Protein AF-U1NTX1-F1 (afdb_monomer)

Structure (mmCIF, N/CA/C/O backbone):
data_AF-U1NTX1-F1
#
_entry.id   AF-U1NTX1-F1
#
loop_
_atom_site.group_PDB
_atom_site.id
_atom_site.type_symbol
_atom_site.label_atom_id
_atom_site.label_alt_id
_atom_site.label_comp_id
_atom_site.label_asym_id
_atom_site.label_entity_id
_atom_site.label_seq_id
_atom_site.pdbx_PDB_ins_code
_atom_site.Cartn_x
_atom_site.Cartn_y
_atom_site.Cartn_z
_atom_site.occupancy
_atom_site.B_iso_or_equiv
_atom_site.auth_seq_id
_atom_site.auth_comp_id
_atom_site.auth_asym_id
_atom_site.auth_atom_id
_atom_site.pdbx_PDB_model_num
ATOM 1 N N . LYS A 1 1 ? 21.968 -22.897 -26.366 1.00 65.44 1 LYS A N 1
ATOM 2 C CA . LYS A 1 1 ? 22.624 -22.060 -27.410 1.00 65.44 1 LYS A CA 1
ATOM 3 C C . LYS A 1 1 ? 23.716 -21.131 -26.846 1.00 65.44 1 LYS A C 1
ATOM 5 O O . LYS A 1 1 ? 24.817 -21.154 -27.384 1.00 65.44 1 LYS A O 1
ATOM 10 N N . LEU A 1 2 ? 23.461 -20.322 -25.806 1.00 68.44 2 LEU A N 1
ATOM 11 C CA . LEU A 1 2 ? 24.457 -19.388 -25.235 1.00 68.44 2 LEU A CA 1
ATOM 12 C C . LEU A 1 2 ? 25.589 -20.112 -24.475 1.00 68.44 2 LEU A C 1
ATOM 14 O O . LEU A 1 2 ? 26.750 -19.947 -24.845 1.00 68.44 2 LEU A O 1
ATOM 18 N N . GLU A 1 3 ? 25.245 -21.007 -23.540 1.00 77.50 3 GLU A N 1
ATOM 19 C CA . GLU A 1 3 ? 26.205 -21.886 -22.839 1.00 77.50 3 GLU A CA 1
ATOM 20 C C . GLU A 1 3 ? 27.067 -22.706 -23.817 1.00 77.50 3 GLU A C 1
ATOM 22 O O . GLU A 1 3 ? 28.286 -22.801 -23.683 1.00 77.50 3 GLU A O 1
ATOM 27 N N . GLU A 1 4 ? 26.442 -23.252 -24.864 1.00 81.25 4 GLU A N 1
ATOM 28 C CA . GLU A 1 4 ? 27.130 -24.033 -25.900 1.00 81.25 4 GLU A CA 1
ATOM 29 C C . GLU A 1 4 ? 28.111 -23.194 -26.735 1.00 81.25 4 GLU A C 1
ATOM 31 O O . GLU A 1 4 ? 29.042 -23.747 -27.325 1.00 81.25 4 GLU A O 1
ATOM 36 N N . THR A 1 5 ? 27.898 -21.876 -26.817 1.00 80.69 5 THR A N 1
ATOM 37 C CA . THR A 1 5 ? 28.720 -20.974 -27.633 1.00 80.69 5 THR A CA 1
ATOM 38 C C . THR A 1 5 ? 29.913 -20.430 -26.862 1.00 80.69 5 THR A C 1
ATOM 40 O O . THR A 1 5 ? 31.027 -20.425 -27.389 1.00 80.69 5 THR A O 1
ATOM 43 N N . ASP A 1 6 ? 29.697 -19.980 -25.627 1.00 85.81 6 ASP A N 1
ATOM 44 C CA . ASP A 1 6 ? 30.757 -19.468 -24.763 1.00 85.81 6 ASP A CA 1
ATOM 45 C C . ASP A 1 6 ? 30.413 -19.736 -23.297 1.00 85.81 6 ASP A C 1
ATOM 47 O O . ASP A 1 6 ? 29.826 -18.908 -22.601 1.00 85.81 6 ASP A O 1
ATOM 51 N N . LYS A 1 7 ? 30.788 -20.934 -22.844 1.00 90.19 7 LYS A N 1
ATOM 52 C CA . LYS A 1 7 ? 30.526 -21.402 -21.486 1.00 90.19 7 LYS A CA 1
ATOM 53 C C . LYS A 1 7 ? 31.112 -20.481 -20.408 1.00 90.19 7 LYS A C 1
ATOM 55 O O . LYS A 1 7 ? 30.465 -20.271 -19.394 1.00 90.19 7 LYS A O 1
ATOM 60 N N . GLU A 1 8 ? 32.299 -19.913 -20.634 1.00 92.62 8 GLU A N 1
ATOM 61 C CA . GLU A 1 8 ? 32.944 -19.014 -19.663 1.00 92.62 8 GLU A CA 1
ATOM 62 C C . GLU A 1 8 ? 32.122 -17.740 -19.465 1.00 92.62 8 GLU A C 1
ATOM 64 O O . GLU A 1 8 ? 31.884 -17.315 -18.336 1.00 92.62 8 GLU A O 1
ATOM 69 N N . HIS A 1 9 ? 31.669 -17.129 -20.560 1.00 91.88 9 HIS A N 1
ATOM 70 C CA . HIS A 1 9 ? 30.840 -15.935 -20.460 1.00 91.88 9 HIS A CA 1
ATOM 71 C C . HIS A 1 9 ? 29.430 -16.248 -19.960 1.00 91.88 9 HIS A C 1
ATOM 73 O O . HIS A 1 9 ? 28.860 -15.422 -19.262 1.00 91.88 9 HIS A O 1
ATOM 79 N N . TYR A 1 10 ? 28.886 -17.421 -20.276 1.00 89.62 10 TYR A N 1
ATOM 80 C CA . TYR A 1 10 ? 27.595 -17.856 -19.755 1.00 89.62 10 TYR A CA 1
ATOM 81 C C . TYR A 1 10 ? 27.616 -18.055 -18.233 1.00 89.62 10 TYR A C 1
ATOM 83 O O . TYR A 1 10 ? 26.850 -17.405 -17.530 1.00 89.62 10 TYR A O 1
ATOM 91 N N . GLU A 1 11 ? 28.547 -18.865 -17.717 1.00 92.50 11 GLU A N 1
ATOM 92 C CA . GLU A 1 11 ? 28.695 -19.097 -16.271 1.00 92.50 11 GLU A CA 1
ATOM 93 C C . GLU A 1 11 ? 29.008 -17.789 -15.524 1.00 92.50 11 GLU A C 1
ATOM 95 O O . GLU A 1 11 ? 28.523 -17.572 -14.418 1.00 92.50 11 GLU A O 1
ATOM 100 N N . GLY A 1 12 ? 29.795 -16.891 -16.131 1.00 94.38 12 GLY A N 1
ATOM 101 C CA . GLY A 1 12 ? 30.074 -15.574 -15.554 1.00 94.38 12 GLY A CA 1
ATOM 102 C C . GLY A 1 12 ? 28.856 -14.646 -15.515 1.00 94.38 12 GLY A C 1
ATOM 103 O O . GLY A 1 12 ? 28.726 -13.864 -14.580 1.00 94.38 12 GLY A O 1
ATOM 104 N N . PHE A 1 13 ? 27.958 -14.737 -16.501 1.00 93.50 13 PHE A N 1
ATOM 105 C CA . PHE A 1 13 ? 26.697 -13.995 -16.498 1.00 93.50 13 PHE A CA 1
ATOM 106 C C . PHE A 1 13 ? 25.759 -14.506 -15.400 1.00 93.50 13 PHE A C 1
ATOM 108 O O . PHE A 1 13 ? 25.270 -13.702 -14.615 1.00 93.50 13 PHE A O 1
ATOM 115 N N . GLU A 1 14 ? 25.569 -15.825 -15.291 1.00 93.25 14 GLU A N 1
ATOM 116 C CA . GLU A 1 14 ? 24.744 -16.424 -14.232 1.00 93.25 14 GLU A CA 1
ATOM 117 C C . GLU A 1 14 ? 25.284 -16.116 -12.833 1.00 93.25 14 GLU A C 1
ATOM 119 O O . GLU A 1 14 ? 24.521 -15.728 -11.952 1.00 93.25 14 GLU A O 1
ATOM 124 N N . GLY A 1 15 ? 26.601 -16.239 -12.636 1.00 95.56 15 GLY A N 1
ATOM 125 C CA . GLY A 1 15 ? 27.237 -15.910 -11.361 1.00 95.56 15 GLY A CA 1
ATOM 126 C C . GLY A 1 15 ? 27.012 -14.451 -10.966 1.00 95.56 15 GLY A C 1
ATOM 127 O O . GLY A 1 15 ? 26.592 -14.181 -9.848 1.00 95.56 15 GLY A O 1
ATOM 128 N N . ALA A 1 16 ? 27.205 -13.522 -11.905 1.00 97.00 16 ALA A N 1
ATOM 129 C CA . ALA A 1 16 ? 26.995 -12.102 -11.650 1.00 97.00 16 ALA A CA 1
ATOM 130 C C . ALA A 1 16 ? 25.517 -11.739 -11.405 1.00 97.00 16 ALA A C 1
ATOM 132 O O . ALA A 1 16 ? 25.250 -10.818 -10.642 1.00 97.00 16 ALA A O 1
ATOM 133 N N . LEU A 1 17 ? 24.553 -12.453 -12.003 1.00 94.69 17 LEU A N 1
ATOM 134 C CA . LEU A 1 17 ? 23.133 -12.291 -11.657 1.00 94.69 17 LEU A CA 1
ATOM 135 C C . LEU A 1 17 ? 22.817 -12.808 -10.246 1.00 94.69 17 LEU A C 1
ATOM 137 O O . LEU A 1 17 ? 22.020 -12.196 -9.542 1.00 94.69 17 LEU A O 1
ATOM 141 N N . GLY A 1 18 ? 23.453 -13.904 -9.822 1.00 95.44 18 GLY A N 1
ATOM 142 C CA . GLY A 1 18 ? 23.365 -14.388 -8.443 1.00 95.44 18 GLY A CA 1
ATOM 143 C C . GLY A 1 18 ? 23.914 -13.370 -7.443 1.00 95.44 18 GLY A C 1
ATOM 144 O O . GLY A 1 18 ? 23.238 -13.054 -6.470 1.00 95.44 18 GLY A O 1
ATOM 145 N N . ASP A 1 19 ? 25.092 -12.808 -7.732 1.00 97.12 19 ASP A N 1
ATOM 146 C CA . ASP A 1 19 ? 25.709 -11.755 -6.916 1.00 97.12 19 ASP A CA 1
ATOM 147 C C . ASP A 1 19 ? 24.840 -10.486 -6.874 1.00 97.12 19 ASP A C 1
ATOM 149 O O . ASP A 1 19 ? 24.709 -9.868 -5.822 1.00 97.12 19 ASP A O 1
ATOM 153 N N . LEU A 1 20 ? 24.219 -10.110 -8.001 1.00 96.00 20 LEU A N 1
ATOM 154 C CA . LEU A 1 20 ? 23.293 -8.977 -8.071 1.00 96.00 20 LEU A CA 1
ATOM 155 C C . LEU A 1 20 ? 22.080 -9.197 -7.165 1.00 96.00 20 LEU A C 1
ATOM 157 O O . LEU A 1 20 ? 21.740 -8.304 -6.398 1.00 96.00 20 LEU A O 1
ATOM 161 N N . ARG A 1 21 ? 21.452 -10.377 -7.230 1.00 92.00 21 ARG A N 1
ATOM 162 C CA . ARG A 1 21 ? 20.299 -10.704 -6.383 1.00 92.00 21 ARG A CA 1
ATOM 163 C C . ARG A 1 21 ? 20.660 -10.628 -4.902 1.00 92.00 21 ARG A C 1
ATOM 165 O O . ARG A 1 21 ? 19.975 -9.939 -4.163 1.00 92.00 21 ARG A O 1
ATOM 172 N N . SER A 1 22 ? 21.751 -11.272 -4.491 1.00 91.62 22 SER A N 1
ATOM 173 C CA . SER A 1 22 ? 22.177 -11.242 -3.088 1.00 91.62 22 SER A CA 1
ATOM 174 C C . SER A 1 22 ? 22.535 -9.835 -2.613 1.00 91.62 22 SER A C 1
ATOM 176 O O . SER A 1 22 ? 22.193 -9.470 -1.498 1.00 91.62 22 SER A O 1
ATOM 178 N N . ALA A 1 23 ? 23.169 -9.015 -3.456 1.00 94.69 23 ALA A N 1
ATOM 179 C CA . ALA A 1 23 ? 23.454 -7.629 -3.101 1.00 94.69 23 ALA A CA 1
ATOM 180 C C . ALA A 1 23 ? 22.179 -6.782 -2.935 1.00 94.69 23 ALA A C 1
ATOM 182 O O . ALA A 1 23 ? 22.143 -5.930 -2.056 1.00 94.69 23 ALA A O 1
ATOM 183 N N . LEU A 1 24 ? 21.143 -7.015 -3.751 1.00 88.31 24 LEU A N 1
ATOM 184 C CA . LEU A 1 24 ? 19.844 -6.345 -3.609 1.00 88.31 24 LEU A CA 1
ATOM 185 C C . LEU A 1 24 ? 19.089 -6.810 -2.354 1.00 88.31 24 LEU A C 1
ATOM 187 O O . LEU A 1 24 ? 18.534 -5.977 -1.652 1.00 88.31 24 LEU A O 1
ATOM 191 N N . GLU A 1 25 ? 19.116 -8.110 -2.041 1.00 80.81 25 GLU A N 1
ATOM 192 C CA . GLU A 1 25 ? 18.550 -8.670 -0.798 1.00 80.81 25 GLU A CA 1
ATOM 193 C C . GLU A 1 25 ? 19.227 -8.091 0.462 1.00 80.81 25 GLU A C 1
ATOM 195 O O . GLU A 1 25 ? 18.600 -7.979 1.510 1.00 80.81 25 GLU A O 1
ATOM 200 N N . GLU A 1 26 ? 20.505 -7.712 0.360 1.00 87.12 26 GLU A N 1
ATOM 201 C CA . GLU A 1 26 ? 21.298 -7.114 1.444 1.00 87.12 26 GLU A CA 1
ATOM 202 C C . GLU A 1 26 ? 21.293 -5.567 1.445 1.00 87.12 26 GLU A C 1
ATOM 204 O O . GLU A 1 26 ? 21.971 -4.966 2.281 1.00 87.12 26 GLU A O 1
ATOM 209 N N . ASP A 1 27 ? 20.577 -4.922 0.516 1.00 86.44 27 ASP A N 1
ATOM 210 C CA . ASP A 1 27 ? 20.582 -3.463 0.286 1.00 86.44 27 ASP A CA 1
ATOM 211 C C . ASP A 1 27 ? 21.997 -2.860 0.054 1.00 86.44 27 ASP A C 1
ATOM 213 O O . ASP A 1 27 ? 22.289 -1.696 0.339 1.00 86.44 27 ASP A O 1
ATOM 217 N N . ASP A 1 28 ? 22.929 -3.649 -0.499 1.00 93.44 28 ASP A N 1
ATOM 218 C CA . ASP A 1 28 ? 24.269 -3.190 -0.892 1.00 93.44 28 ASP A CA 1
ATOM 219 C C . ASP A 1 28 ? 24.260 -2.699 -2.348 1.00 93.44 28 ASP A C 1
ATOM 221 O O . ASP A 1 28 ? 24.652 -3.399 -3.290 1.00 93.44 28 ASP A O 1
ATOM 225 N N . LEU A 1 29 ? 23.828 -1.450 -2.541 1.00 91.81 29 LEU A N 1
ATOM 226 C CA . LEU A 1 29 ? 23.713 -0.828 -3.867 1.00 91.81 29 LEU A CA 1
ATOM 227 C C . LEU A 1 29 ? 25.054 -0.729 -4.621 1.00 91.81 29 LEU A C 1
ATOM 229 O O . LEU A 1 29 ? 25.089 -0.818 -5.854 1.00 91.81 29 LEU A O 1
ATOM 233 N N . ASP A 1 30 ? 26.175 -0.575 -3.909 1.00 94.44 30 ASP A N 1
ATOM 234 C CA . ASP A 1 30 ? 27.511 -0.532 -4.517 1.00 94.44 30 ASP A CA 1
ATOM 235 C C . ASP A 1 30 ? 27.894 -1.912 -5.082 1.00 94.44 30 ASP A C 1
ATOM 237 O O . ASP A 1 30 ? 28.412 -2.014 -6.207 1.00 94.44 30 ASP A O 1
ATOM 241 N N . ALA A 1 31 ? 27.629 -2.981 -4.322 1.00 95.19 31 ALA A N 1
ATOM 242 C CA . ALA A 1 31 ? 27.829 -4.353 -4.773 1.00 95.19 31 ALA A CA 1
ATOM 243 C C . ALA A 1 31 ? 26.864 -4.723 -5.906 1.00 95.19 31 ALA A C 1
ATOM 245 O O . ALA A 1 31 ? 27.308 -5.298 -6.906 1.00 95.19 31 ALA A O 1
ATOM 246 N N . ALA A 1 32 ? 25.595 -4.319 -5.815 1.00 94.62 32 ALA A N 1
ATOM 247 C CA . ALA A 1 32 ? 24.597 -4.531 -6.858 1.00 94.62 32 ALA A CA 1
ATOM 248 C C . ALA A 1 32 ? 25.043 -3.890 -8.183 1.00 94.62 32 ALA A C 1
ATOM 250 O O . ALA A 1 32 ? 25.089 -4.554 -9.222 1.00 94.62 32 ALA A O 1
ATOM 251 N N . HIS A 1 33 ? 25.507 -2.635 -8.158 1.00 92.94 33 HIS A N 1
ATOM 252 C CA . HIS A 1 33 ? 26.034 -1.966 -9.352 1.00 92.94 33 HIS A CA 1
ATOM 253 C C . HIS A 1 33 ? 27.249 -2.713 -9.932 1.00 92.94 33 HIS A C 1
ATOM 255 O O . HIS A 1 33 ? 27.373 -2.893 -11.152 1.00 92.94 33 HIS A O 1
ATOM 261 N N . ALA A 1 34 ? 28.174 -3.166 -9.080 1.00 95.69 34 ALA A N 1
ATOM 262 C CA . ALA A 1 34 ? 29.342 -3.920 -9.525 1.00 95.69 34 ALA A CA 1
ATOM 263 C C . ALA A 1 34 ? 28.950 -5.248 -10.199 1.00 95.69 34 ALA A C 1
ATOM 265 O O . ALA A 1 34 ? 29.459 -5.546 -11.286 1.00 95.69 34 ALA A O 1
ATOM 266 N N . ALA A 1 35 ? 28.020 -5.991 -9.598 1.00 97.12 35 ALA A N 1
ATOM 267 C CA . ALA A 1 35 ? 27.503 -7.252 -10.113 1.00 97.12 35 ALA A CA 1
ATOM 268 C C . ALA A 1 35 ? 26.760 -7.062 -11.445 1.00 97.12 35 ALA A C 1
ATOM 270 O O . ALA A 1 35 ? 27.079 -7.737 -12.426 1.00 97.12 35 ALA A O 1
ATOM 271 N N . MET A 1 36 ? 25.878 -6.059 -11.544 1.00 94.94 36 MET A N 1
ATOM 272 C CA . MET A 1 36 ? 25.200 -5.686 -12.792 1.00 94.94 36 MET A CA 1
ATOM 273 C C . MET A 1 36 ? 26.212 -5.426 -13.915 1.00 94.94 36 MET A C 1
ATOM 275 O O . MET A 1 36 ? 26.094 -5.960 -15.018 1.00 94.94 36 MET A O 1
ATOM 279 N N . LYS A 1 37 ? 27.264 -4.647 -13.641 1.00 94.25 37 LYS A N 1
ATOM 280 C CA . LYS A 1 37 ? 28.305 -4.333 -14.629 1.00 94.25 37 LYS A CA 1
ATOM 281 C C . LYS A 1 37 ? 29.075 -5.569 -15.095 1.00 94.25 37 LYS A C 1
ATOM 283 O O . LYS A 1 37 ? 29.475 -5.634 -16.266 1.00 94.25 37 LYS A O 1
ATOM 288 N N . ASP A 1 38 ? 29.324 -6.520 -14.201 1.00 96.06 38 ASP A N 1
ATOM 289 C CA . ASP A 1 38 ? 29.980 -7.776 -14.552 1.00 96.06 38 ASP A CA 1
ATOM 290 C C . ASP A 1 38 ? 29.053 -8.692 -15.363 1.00 96.06 38 ASP A C 1
ATOM 292 O O . ASP A 1 38 ? 29.497 -9.220 -16.390 1.00 96.06 38 ASP A O 1
ATOM 296 N N . ALA A 1 39 ? 27.765 -8.779 -15.018 1.00 94.69 39 ALA A N 1
ATOM 297 C CA . ALA A 1 39 ? 26.759 -9.470 -15.825 1.00 94.69 39 ALA A CA 1
ATOM 298 C C . ALA A 1 39 ? 26.722 -8.892 -17.251 1.00 94.69 39 ALA A C 1
ATOM 300 O O . ALA A 1 39 ? 26.884 -9.612 -18.241 1.00 94.69 39 ALA A O 1
ATOM 301 N N . ASP A 1 40 ? 26.651 -7.568 -17.367 1.00 91.62 40 ASP A N 1
ATOM 302 C CA . ASP A 1 40 ? 26.574 -6.854 -18.639 1.00 91.62 40 ASP A CA 1
ATOM 303 C C . ASP A 1 40 ? 27.819 -7.097 -19.519 1.00 91.62 40 ASP A C 1
ATOM 305 O O . ASP A 1 40 ? 27.752 -7.308 -20.737 1.00 91.62 40 ASP A O 1
ATOM 309 N N . LYS A 1 41 ? 28.998 -7.142 -18.893 1.00 94.06 41 LYS A N 1
ATOM 310 C CA . LYS A 1 41 ? 30.267 -7.488 -19.547 1.00 94.06 41 LYS A CA 1
ATOM 311 C C . LYS A 1 41 ? 30.270 -8.928 -20.063 1.00 94.06 41 LYS A C 1
ATOM 313 O O . LYS A 1 41 ? 30.722 -9.156 -21.191 1.00 94.06 41 LYS A O 1
ATOM 318 N N . HIS A 1 42 ? 29.806 -9.882 -19.260 1.00 94.06 42 HIS A N 1
ATOM 319 C CA . HIS A 1 42 ? 29.744 -11.289 -19.640 1.00 94.06 42 HIS A CA 1
ATOM 320 C C . HIS A 1 42 ? 28.753 -11.514 -20.790 1.00 94.06 42 HIS A C 1
ATOM 322 O O . HIS A 1 42 ? 29.134 -12.086 -21.818 1.00 94.06 42 HIS A O 1
ATOM 328 N N . LEU A 1 43 ? 27.551 -10.938 -20.700 1.00 90.44 43 LEU A N 1
ATOM 329 C CA . LEU A 1 43 ? 26.531 -11.004 -21.746 1.00 90.44 43 LEU A CA 1
ATOM 330 C C . LEU A 1 43 ? 27.037 -10.436 -23.080 1.00 90.44 43 LEU A C 1
ATOM 332 O O . LEU A 1 43 ? 26.971 -11.107 -24.115 1.00 90.44 43 LEU A O 1
ATOM 336 N N . ARG A 1 44 ? 27.639 -9.238 -23.071 1.00 90.38 44 ARG A N 1
ATOM 337 C CA . ARG A 1 44 ? 28.229 -8.624 -24.278 1.00 90.38 44 ARG A CA 1
ATOM 338 C C . ARG A 1 44 ? 29.349 -9.474 -24.876 1.00 90.38 44 ARG A C 1
ATOM 340 O O . ARG A 1 44 ? 29.508 -9.522 -26.103 1.00 90.38 44 ARG A O 1
ATOM 347 N N . GLY A 1 45 ? 30.150 -10.125 -24.034 1.00 91.56 45 GLY A N 1
ATOM 348 C CA . GLY A 1 45 ? 31.205 -11.036 -24.473 1.00 91.56 45 GLY A CA 1
ATOM 349 C C . GLY A 1 45 ? 30.636 -12.244 -25.216 1.00 91.56 45 GLY A C 1
ATOM 350 O O . GLY A 1 45 ? 31.049 -12.510 -26.349 1.00 91.56 45 GLY A O 1
ATOM 351 N N . ALA A 1 46 ? 29.613 -12.887 -24.652 1.00 89.88 46 ALA A N 1
ATOM 352 C CA . ALA A 1 46 ? 28.944 -14.019 -25.281 1.00 89.88 46 ALA A CA 1
ATOM 353 C C . ALA A 1 46 ? 28.229 -13.632 -26.592 1.00 89.88 46 ALA A C 1
ATOM 355 O O . ALA A 1 46 ? 28.405 -14.285 -27.625 1.00 89.88 46 ALA A O 1
ATOM 356 N N . GLN A 1 47 ? 27.504 -12.507 -26.604 1.00 89.25 47 GLN A N 1
ATOM 357 C CA . GLN A 1 47 ? 26.874 -11.962 -27.815 1.00 89.25 47 GLN A CA 1
ATOM 358 C C . GLN A 1 47 ? 27.901 -11.655 -28.916 1.00 89.25 47 GLN A C 1
ATOM 360 O O . GLN A 1 47 ? 27.630 -11.862 -30.102 1.00 89.25 47 GLN A O 1
ATOM 365 N N . THR A 1 48 ? 29.101 -11.195 -28.542 1.00 92.19 48 THR A N 1
ATOM 366 C CA . THR A 1 48 ? 30.187 -10.919 -29.494 1.00 92.19 48 THR A CA 1
ATOM 367 C C . THR A 1 48 ? 30.694 -12.196 -30.167 1.00 92.19 48 THR A C 1
ATOM 369 O O . THR A 1 48 ? 31.041 -12.137 -31.348 1.00 92.19 48 THR A O 1
ATOM 372 N N . GLN A 1 49 ? 30.739 -13.328 -29.452 1.00 91.44 49 GLN A N 1
ATOM 373 C CA . GLN A 1 49 ? 31.113 -14.625 -30.036 1.00 91.44 49 GLN A CA 1
ATOM 374 C C . GLN A 1 49 ? 30.034 -15.173 -30.969 1.00 91.44 49 GLN A C 1
ATOM 376 O O . GLN A 1 49 ? 30.357 -15.713 -32.025 1.00 91.44 49 GLN A O 1
ATOM 381 N N . LEU A 1 50 ? 28.763 -15.018 -30.586 1.00 88.75 50 LEU A N 1
ATOM 382 C CA . LEU A 1 50 ? 27.616 -15.448 -31.388 1.00 88.75 50 LEU A CA 1
ATOM 383 C C . LEU A 1 50 ? 27.480 -14.653 -32.687 1.00 88.75 50 LEU A C 1
ATOM 385 O O . LEU A 1 50 ? 27.154 -15.208 -33.735 1.00 88.75 50 LEU A O 1
ATOM 389 N N . THR A 1 51 ? 27.709 -13.344 -32.605 1.00 89.88 51 THR A N 1
ATOM 390 C CA . THR A 1 51 ? 27.523 -12.417 -33.719 1.00 89.88 51 THR A CA 1
ATOM 391 C C . THR A 1 51 ? 28.867 -11.825 -34.137 1.00 89.88 51 THR A C 1
ATOM 39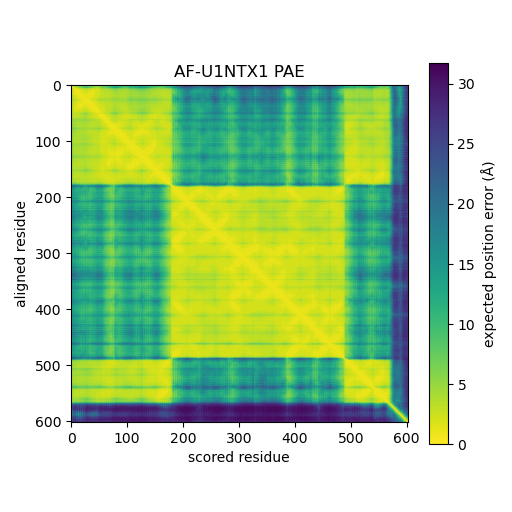3 O O . THR A 1 51 ? 29.663 -12.474 -34.813 1.00 89.88 51 THR A O 1
ATOM 396 N N . ASN A 1 52 ? 29.118 -10.564 -33.796 1.00 91.75 52 ASN A N 1
ATOM 397 C CA . ASN A 1 52 ? 30.373 -9.857 -33.969 1.00 91.75 52 ASN A CA 1
ATOM 398 C C . ASN A 1 52 ? 30.318 -8.513 -33.215 1.00 91.75 52 ASN A C 1
ATOM 400 O O . ASN A 1 52 ? 29.261 -8.025 -32.818 1.00 91.75 52 ASN A O 1
ATOM 404 N N . LYS A 1 53 ? 31.474 -7.850 -33.096 1.00 93.00 53 LYS A N 1
ATOM 405 C CA . LYS A 1 53 ? 31.595 -6.553 -32.408 1.00 93.00 53 LYS A CA 1
ATOM 406 C C . LYS A 1 53 ? 30.753 -5.430 -33.019 1.00 93.00 53 LYS A C 1
ATOM 408 O O . LYS A 1 53 ? 30.369 -4.524 -32.291 1.00 93.00 53 LYS A O 1
ATOM 413 N N . LYS A 1 54 ? 30.514 -5.445 -34.337 1.00 93.12 54 LYS A N 1
ATOM 414 C CA . LYS A 1 54 ? 29.707 -4.413 -35.006 1.00 93.12 54 LYS A CA 1
ATOM 415 C C . LYS A 1 54 ? 28.249 -4.541 -34.565 1.00 93.12 54 LYS A C 1
ATOM 417 O O . LYS A 1 54 ? 27.691 -3.554 -34.108 1.00 93.12 54 LYS A O 1
ATOM 422 N N . THR A 1 55 ? 27.691 -5.749 -34.621 1.00 92.31 55 THR A N 1
ATOM 423 C CA . THR A 1 55 ? 26.321 -6.041 -34.178 1.00 92.31 55 THR A CA 1
ATOM 424 C C . THR A 1 55 ? 26.118 -5.697 -32.706 1.00 92.31 55 THR A C 1
ATOM 426 O O . THR A 1 55 ? 25.203 -4.954 -32.380 1.00 92.31 55 THR A O 1
ATOM 429 N N . VAL A 1 56 ? 27.026 -6.110 -31.816 1.00 92.56 56 VAL A N 1
ATOM 430 C CA . VAL A 1 56 ? 26.936 -5.746 -30.388 1.00 92.56 56 VAL A CA 1
ATOM 431 C C . VAL A 1 56 ? 27.000 -4.229 -30.173 1.00 92.56 56 VAL A C 1
ATOM 433 O O . VAL A 1 56 ? 26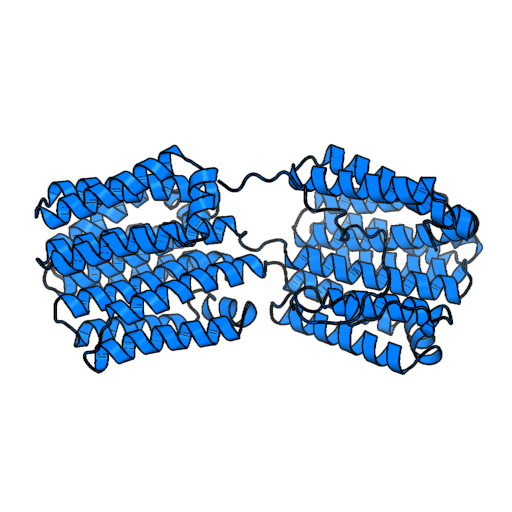.289 -3.695 -29.323 1.00 92.56 56 VAL A O 1
ATOM 436 N N . LYS A 1 57 ? 27.810 -3.502 -30.956 1.00 92.56 57 LYS A N 1
ATOM 437 C CA . LYS A 1 57 ? 27.855 -2.034 -30.883 1.00 92.56 57 LYS A CA 1
ATOM 438 C C . LYS A 1 57 ? 26.527 -1.401 -31.320 1.00 92.56 57 LYS A C 1
ATOM 440 O O . LYS A 1 57 ? 26.106 -0.437 -30.695 1.00 92.56 57 LYS A O 1
ATOM 445 N N . GLN A 1 58 ? 25.871 -1.947 -32.345 1.00 93.06 58 GLN A N 1
ATOM 446 C CA . GLN A 1 58 ? 24.545 -1.501 -32.792 1.00 93.06 58 GLN A CA 1
ATOM 447 C C . GLN A 1 58 ? 23.488 -1.751 -31.710 1.00 93.06 58 GLN A C 1
ATOM 449 O O . GLN A 1 58 ? 22.800 -0.818 -31.320 1.00 93.06 58 GLN A O 1
ATOM 454 N N . LEU A 1 59 ? 23.443 -2.958 -31.136 1.00 91.06 59 LEU A N 1
ATOM 455 C CA . LEU A 1 59 ? 22.535 -3.288 -30.028 1.00 91.06 59 LEU A CA 1
ATOM 456 C C . LEU A 1 59 ? 22.771 -2.402 -28.795 1.00 91.06 59 LEU A C 1
ATOM 458 O O . LEU A 1 59 ? 21.832 -2.025 -28.108 1.00 91.06 59 LEU A O 1
ATOM 462 N N . THR A 1 60 ? 24.021 -1.998 -28.544 1.00 90.94 60 THR A N 1
ATOM 463 C CA . THR A 1 60 ? 24.345 -1.065 -27.452 1.00 90.94 60 THR A CA 1
ATOM 464 C C . THR A 1 60 ? 23.680 0.302 -27.627 1.00 90.94 60 THR A C 1
ATOM 466 O O . THR A 1 60 ? 23.388 0.940 -26.623 1.00 90.94 60 THR A O 1
ATOM 469 N N . ALA A 1 61 ? 23.446 0.762 -28.862 1.00 87.06 61 ALA A N 1
ATOM 470 C CA . ALA A 1 61 ? 22.718 2.009 -29.095 1.00 87.06 61 ALA A CA 1
ATOM 471 C C . ALA A 1 61 ? 21.269 1.918 -28.613 1.00 87.06 61 ALA A C 1
ATOM 473 O O . ALA A 1 61 ? 20.778 2.871 -28.022 1.00 87.06 61 ALA A O 1
ATOM 474 N N . LEU A 1 62 ? 20.636 0.755 -28.778 1.00 86.69 62 LEU A N 1
ATOM 475 C CA . LEU A 1 62 ? 19.282 0.536 -28.293 1.00 86.69 62 LEU A CA 1
ATOM 476 C C . LEU A 1 62 ? 19.217 0.344 -26.779 1.00 86.69 62 LEU A C 1
ATOM 478 O O . LEU A 1 62 ? 18.339 0.915 -26.155 1.00 86.69 62 LEU A O 1
ATOM 482 N N . VAL A 1 63 ? 20.169 -0.382 -26.180 1.00 87.62 63 VAL A N 1
ATOM 483 C CA . VAL A 1 63 ? 20.264 -0.492 -24.709 1.00 87.62 63 VAL A CA 1
ATOM 484 C C . VAL A 1 63 ? 20.384 0.893 -24.070 1.00 87.62 63 VAL A C 1
ATOM 486 O O . VAL A 1 63 ? 19.733 1.171 -23.077 1.00 87.62 63 VAL A O 1
ATOM 489 N N . MET A 1 64 ? 21.175 1.792 -24.669 1.00 87.06 64 MET A N 1
ATOM 490 C CA . MET A 1 64 ? 21.237 3.181 -24.205 1.00 87.06 64 MET A CA 1
ATOM 491 C C . MET A 1 64 ? 19.907 3.911 -24.384 1.00 87.06 64 MET A C 1
ATOM 493 O O . MET A 1 64 ? 19.633 4.774 -23.572 1.00 87.06 64 MET A O 1
ATOM 497 N N . GLY A 1 65 ? 19.121 3.588 -25.417 1.00 88.62 65 GLY A N 1
ATOM 498 C CA . GLY A 1 65 ? 17.773 4.121 -25.616 1.00 88.62 65 GLY A CA 1
ATOM 499 C C . GLY A 1 65 ? 16.783 3.639 -24.556 1.00 88.62 65 GLY A C 1
ATOM 500 O O . GLY A 1 65 ? 16.028 4.458 -24.055 1.00 88.62 65 GLY A O 1
ATOM 501 N N . VAL A 1 66 ? 16.820 2.355 -24.181 1.00 90.62 66 VAL A N 1
ATOM 502 C CA . VAL A 1 66 ? 16.011 1.818 -23.069 1.00 90.62 66 VAL A CA 1
ATOM 503 C C . VAL A 1 66 ? 16.358 2.549 -21.775 1.00 90.62 66 VAL A C 1
ATOM 505 O O . VAL A 1 66 ? 15.468 3.128 -21.178 1.00 90.62 66 VAL A O 1
ATOM 508 N N . HIS A 1 67 ? 17.650 2.729 -21.469 1.00 91.62 67 HIS A N 1
ATOM 509 C CA . HIS A 1 67 ? 18.078 3.518 -20.305 1.00 91.62 67 HIS A CA 1
ATOM 510 C C . HIS A 1 67 ? 17.566 4.963 -20.269 1.00 91.62 67 HIS A C 1
ATOM 512 O O . HIS A 1 67 ? 17.555 5.563 -19.202 1.00 91.62 67 HIS A O 1
ATOM 518 N N . ILE A 1 68 ? 17.181 5.556 -21.407 1.00 94.12 68 ILE A N 1
ATOM 519 C CA . ILE A 1 68 ? 16.529 6.876 -21.412 1.00 94.12 68 ILE A CA 1
ATOM 520 C C . ILE A 1 68 ? 15.149 6.779 -20.765 1.00 94.12 68 ILE A C 1
ATOM 522 O O . ILE A 1 68 ? 14.771 7.688 -20.037 1.00 94.12 68 ILE A O 1
ATOM 526 N N . LYS A 1 69 ? 14.416 5.696 -21.033 1.00 93.38 69 LYS A N 1
ATOM 527 C CA . LYS A 1 69 ? 13.086 5.444 -20.481 1.00 93.38 69 LYS A CA 1
ATOM 528 C C . LYS A 1 69 ? 13.141 4.921 -19.046 1.00 93.38 69 LYS A C 1
ATOM 530 O O . LYS A 1 69 ? 12.268 5.298 -18.280 1.00 93.38 69 LYS A O 1
ATOM 535 N N . ASP A 1 70 ? 14.213 4.238 -18.628 1.00 92.81 70 ASP A N 1
ATOM 536 C CA . ASP A 1 70 ? 14.441 3.926 -17.202 1.00 92.81 70 ASP A CA 1
ATOM 537 C C . ASP A 1 70 ? 14.406 5.206 -16.325 1.00 92.81 70 ASP A C 1
ATOM 539 O O . ASP A 1 70 ? 14.032 5.160 -15.155 1.00 92.81 70 ASP A O 1
ATOM 543 N N . VAL A 1 71 ? 14.756 6.381 -16.880 1.00 94.94 71 VAL A N 1
ATOM 544 C CA . VAL A 1 71 ? 14.701 7.670 -16.160 1.00 94.94 71 VAL A CA 1
ATOM 545 C C . VAL A 1 71 ? 13.267 8.089 -15.814 1.00 94.94 71 VAL A C 1
ATOM 547 O O . VAL A 1 71 ? 13.078 8.839 -14.857 1.00 94.94 71 VAL A O 1
ATOM 550 N N . ASP A 1 72 ? 12.245 7.589 -16.513 1.00 92.44 72 ASP A N 1
ATOM 551 C CA . ASP A 1 72 ? 10.850 7.866 -16.154 1.00 92.44 72 ASP A CA 1
ATOM 552 C C . ASP A 1 72 ? 10.488 7.298 -14.773 1.00 92.44 72 ASP A C 1
ATOM 554 O O . ASP A 1 72 ? 9.666 7.892 -14.080 1.00 92.44 72 ASP A O 1
ATOM 558 N N . VAL A 1 73 ? 11.170 6.243 -14.307 1.00 90.06 73 VAL A N 1
ATOM 559 C CA . VAL A 1 73 ? 11.037 5.740 -12.927 1.00 90.06 73 VAL A CA 1
ATOM 560 C C . VAL A 1 73 ? 11.518 6.787 -11.912 1.00 90.06 73 VAL A C 1
ATOM 562 O O . VAL A 1 73 ? 10.884 7.005 -10.879 1.00 90.06 73 VAL A O 1
ATOM 565 N N . LEU A 1 74 ? 12.606 7.502 -12.217 1.00 92.19 74 LEU A N 1
ATOM 566 C CA . LEU A 1 74 ? 13.107 8.596 -11.373 1.00 92.19 74 LEU A CA 1
ATOM 567 C C . LEU A 1 74 ? 12.178 9.814 -11.420 1.00 92.19 74 LEU A C 1
ATOM 569 O O . LEU A 1 74 ? 11.966 10.470 -10.406 1.00 92.19 74 LEU A O 1
ATOM 573 N N . LEU A 1 75 ? 11.601 10.116 -12.588 1.00 91.94 75 LEU A N 1
ATOM 574 C CA . LEU A 1 75 ? 10.626 11.202 -12.722 1.00 91.94 75 LEU A CA 1
ATOM 575 C C . LEU A 1 75 ? 9.330 10.902 -11.959 1.00 91.94 75 LEU A C 1
ATOM 577 O O . LEU A 1 75 ? 8.762 11.811 -11.361 1.00 91.94 75 LEU A O 1
ATOM 581 N N . ALA A 1 76 ? 8.881 9.647 -11.964 1.00 86.88 76 ALA A N 1
ATOM 582 C CA . ALA A 1 76 ? 7.687 9.208 -11.250 1.00 86.88 76 ALA A CA 1
ATOM 583 C C . ALA A 1 76 ? 7.868 9.198 -9.724 1.00 86.88 76 ALA A C 1
ATOM 585 O O . ALA A 1 76 ? 6.900 9.381 -8.995 1.00 86.88 76 ALA A O 1
ATOM 586 N N . THR A 1 77 ? 9.104 9.036 -9.245 1.00 82.88 77 THR A N 1
ATOM 587 C CA . THR A 1 77 ? 9.458 9.091 -7.814 1.00 82.88 77 THR A CA 1
ATOM 588 C C . THR A 1 77 ? 9.938 10.473 -7.352 1.00 82.88 77 THR A C 1
ATOM 590 O O . THR A 1 77 ? 10.453 10.607 -6.246 1.00 82.88 77 THR A O 1
ATOM 593 N N . ASP A 1 78 ? 9.779 11.505 -8.191 1.00 86.12 78 ASP A N 1
ATOM 594 C CA . ASP A 1 78 ? 10.209 12.893 -7.942 1.00 86.12 78 ASP A CA 1
ATOM 595 C C . ASP A 1 78 ? 11.716 13.052 -7.625 1.00 86.12 78 ASP A C 1
ATOM 597 O O . ASP A 1 78 ? 12.174 14.051 -7.067 1.00 86.12 78 ASP A O 1
ATOM 601 N N . ALA A 1 79 ? 12.543 12.091 -8.048 1.00 90.94 79 ALA A N 1
ATOM 602 C CA . ALA A 1 79 ? 14.000 12.127 -7.925 1.00 90.94 79 ALA A CA 1
ATOM 603 C C . ALA A 1 79 ? 14.634 12.990 -9.040 1.00 90.94 79 ALA A C 1
ATOM 605 O O . ALA A 1 79 ? 15.450 12.530 -9.843 1.00 90.94 79 ALA A O 1
ATOM 606 N N . LEU A 1 80 ? 14.235 14.264 -9.128 1.00 94.25 80 LEU A N 1
ATOM 607 C CA . LEU A 1 80 ? 14.509 15.138 -10.282 1.00 94.25 80 LEU A CA 1
ATOM 608 C C . LEU A 1 80 ? 15.996 15.464 -10.500 1.00 94.25 80 LEU A C 1
ATOM 610 O O . LEU A 1 80 ? 16.448 15.582 -11.648 1.00 94.25 80 LEU A O 1
ATOM 614 N N . ASP A 1 81 ? 16.768 15.595 -9.419 1.00 96.12 81 ASP A N 1
ATOM 615 C CA . ASP A 1 81 ? 18.218 15.811 -9.488 1.00 96.12 81 ASP A CA 1
ATOM 616 C C . ASP A 1 81 ? 18.926 14.587 -10.093 1.00 96.12 81 ASP A C 1
ATOM 618 O O . ASP A 1 81 ? 19.787 14.728 -10.971 1.00 96.12 81 ASP A O 1
ATOM 622 N N . ASP A 1 82 ? 18.515 13.385 -9.682 1.00 95.75 82 ASP A N 1
ATOM 623 C CA . ASP A 1 82 ? 19.047 12.123 -10.196 1.00 95.75 82 ASP A CA 1
ATOM 624 C C . ASP A 1 82 ? 18.602 11.886 -11.643 1.00 95.75 82 ASP A C 1
ATOM 626 O O . ASP A 1 82 ? 19.425 11.530 -12.488 1.00 95.75 82 ASP A O 1
ATOM 630 N N . ALA A 1 83 ? 17.348 12.200 -11.983 1.00 96.62 83 ALA A N 1
ATOM 631 C CA . ALA A 1 83 ? 16.857 12.147 -13.359 1.00 96.62 83 ALA A CA 1
ATOM 632 C C . ALA A 1 83 ? 17.672 13.067 -14.289 1.00 96.62 83 ALA A C 1
ATOM 634 O O . ALA A 1 83 ? 18.124 12.663 -15.366 1.00 96.62 83 ALA A O 1
ATOM 635 N N . THR A 1 84 ? 17.933 14.303 -13.851 1.00 97.81 84 THR A N 1
ATOM 636 C CA . THR A 1 84 ? 18.774 15.267 -14.580 1.00 97.81 84 THR A CA 1
ATOM 637 C C . THR A 1 84 ? 20.198 14.743 -14.757 1.00 97.81 84 THR A C 1
ATOM 639 O O . THR A 1 84 ? 20.790 14.857 -15.840 1.00 97.81 84 THR A O 1
ATOM 642 N N . LEU A 1 85 ? 20.778 14.173 -13.698 1.00 97.31 85 LEU A N 1
ATOM 643 C CA . LEU A 1 85 ? 22.105 13.575 -13.739 1.00 97.31 85 LEU A CA 1
ATOM 644 C C . LEU A 1 85 ? 22.160 12.418 -14.746 1.00 97.31 85 LEU A C 1
ATOM 646 O O . LEU A 1 85 ? 23.088 12.373 -15.561 1.00 97.31 85 LEU A O 1
ATOM 650 N N . GLU A 1 86 ? 21.179 11.518 -14.730 1.00 97.06 86 GLU A N 1
ATOM 651 C CA . GLU A 1 86 ? 21.163 10.343 -15.597 1.00 97.06 86 GLU A CA 1
ATOM 652 C C . GLU A 1 86 ? 20.969 10.697 -17.074 1.00 97.06 86 GLU A C 1
ATOM 654 O O . GLU A 1 86 ? 21.755 10.226 -17.903 1.00 97.06 86 GLU A O 1
ATOM 659 N N . TYR A 1 87 ? 20.072 11.627 -17.430 1.00 97.62 87 TYR A N 1
ATOM 660 C CA . TYR A 1 87 ? 19.962 12.108 -18.818 1.00 97.62 87 TYR A CA 1
ATOM 661 C C . TYR A 1 87 ? 21.310 12.613 -19.369 1.00 97.62 87 TYR A C 1
ATOM 663 O O . TYR A 1 87 ? 21.733 12.250 -20.476 1.00 97.62 87 TYR A O 1
ATOM 671 N N . ASN A 1 88 ? 22.049 13.388 -18.569 1.00 97.12 88 ASN A N 1
ATOM 672 C CA . ASN A 1 88 ? 23.374 13.893 -18.938 1.00 97.12 88 ASN A CA 1
ATOM 673 C C . ASN A 1 88 ? 24.426 12.777 -19.060 1.00 97.12 88 ASN A C 1
ATOM 675 O O . ASN A 1 88 ? 25.271 12.785 -19.972 1.00 97.12 88 ASN A O 1
ATOM 679 N N . GLN A 1 89 ? 24.400 11.809 -18.141 1.00 96.12 89 GLN A N 1
ATOM 680 C CA . GLN A 1 89 ? 25.301 10.663 -18.179 1.00 96.12 89 GLN A CA 1
ATOM 681 C C . GLN A 1 89 ? 25.057 9.794 -19.412 1.00 96.12 89 GLN A C 1
ATOM 683 O O . GLN A 1 89 ? 26.027 9.378 -20.055 1.00 96.12 89 GLN A O 1
ATOM 688 N N . ILE A 1 90 ? 23.796 9.528 -19.758 1.00 95.94 90 ILE A N 1
ATOM 689 C CA . ILE A 1 90 ? 23.422 8.740 -20.934 1.00 95.94 90 ILE A CA 1
ATOM 690 C C . ILE A 1 90 ? 23.933 9.430 -22.200 1.00 95.94 90 ILE A C 1
ATOM 692 O O . ILE A 1 90 ? 24.645 8.798 -22.986 1.00 95.94 90 ILE A O 1
ATOM 696 N N . GLY A 1 91 ? 23.696 10.738 -22.353 1.00 95.19 91 GLY A N 1
ATOM 697 C CA . GLY A 1 91 ? 24.198 11.514 -23.493 1.00 95.19 91 GLY A CA 1
ATOM 698 C C . GLY A 1 91 ? 25.724 11.459 -23.626 1.00 95.19 91 GLY A C 1
ATOM 699 O O . GLY A 1 91 ? 26.261 11.200 -24.709 1.00 95.19 91 GLY A O 1
ATOM 700 N N . THR A 1 92 ? 26.441 11.593 -22.507 1.00 96.12 92 THR A N 1
ATOM 701 C CA . THR A 1 92 ? 27.909 11.476 -22.474 1.00 96.12 92 THR A CA 1
ATOM 702 C C . THR A 1 92 ? 28.371 10.071 -22.871 1.00 96.12 92 THR A C 1
ATOM 704 O O . THR A 1 92 ? 29.230 9.915 -23.742 1.00 96.12 92 THR A O 1
ATOM 707 N N . LYS A 1 93 ? 27.773 9.020 -22.289 1.00 94.75 93 LYS A N 1
ATOM 708 C CA . LYS A 1 93 ? 28.092 7.614 -22.599 1.00 94.75 93 LYS A CA 1
ATOM 709 C C . LYS A 1 93 ? 27.816 7.296 -24.072 1.00 94.75 93 LYS A C 1
ATOM 711 O O . LYS A 1 93 ? 28.596 6.561 -24.686 1.00 94.75 93 LYS A O 1
ATOM 716 N N . PHE A 1 94 ? 26.750 7.850 -24.648 1.00 94.81 94 PHE A N 1
ATOM 717 C CA . PHE A 1 94 ? 26.384 7.676 -26.053 1.00 94.81 94 PHE A CA 1
ATOM 718 C C . PHE A 1 94 ? 27.472 8.215 -26.996 1.00 94.81 94 PHE A C 1
ATOM 720 O O . PHE A 1 94 ? 27.883 7.537 -27.948 1.00 94.81 94 PHE A O 1
ATOM 727 N N . GLN A 1 95 ? 28.013 9.395 -26.686 1.00 95.00 95 GLN A N 1
ATOM 728 C CA . GLN A 1 95 ? 29.126 9.996 -27.422 1.00 95.00 95 GLN A CA 1
ATOM 729 C C . GLN A 1 95 ? 30.447 9.248 -27.190 1.00 95.00 95 GLN A C 1
ATOM 731 O O . GLN A 1 95 ? 31.113 8.870 -28.155 1.00 95.00 95 GLN A O 1
ATOM 736 N N . ASP A 1 96 ? 30.803 8.949 -25.939 1.00 95.94 96 ASP A N 1
ATOM 737 C CA . ASP A 1 96 ? 32.069 8.296 -25.574 1.00 95.94 96 ASP A CA 1
ATOM 738 C C . ASP A 1 96 ? 32.205 6.881 -26.154 1.00 95.94 96 ASP A C 1
ATOM 740 O O . ASP A 1 96 ? 33.296 6.437 -26.529 1.00 95.94 96 ASP A O 1
ATOM 744 N N . LYS A 1 97 ? 31.087 6.157 -26.279 1.00 93.81 97 LYS A N 1
ATOM 745 C CA . LYS A 1 97 ? 31.037 4.842 -26.940 1.00 93.81 97 LYS A CA 1
ATOM 746 C C . LYS A 1 97 ? 31.065 4.950 -28.474 1.00 93.81 97 LYS A C 1
ATOM 748 O O . LYS A 1 97 ? 31.098 3.924 -29.166 1.00 93.81 97 LYS A O 1
ATOM 753 N N . GLY A 1 98 ? 31.080 6.167 -29.022 1.00 96.19 98 GLY A N 1
ATOM 754 C CA . GLY A 1 98 ? 31.069 6.459 -30.453 1.00 96.19 98 GLY A CA 1
ATOM 755 C C . GLY A 1 98 ? 29.796 5.965 -31.136 1.00 96.19 98 GLY A C 1
ATOM 756 O O . GLY A 1 98 ? 29.887 5.408 -32.235 1.00 96.19 98 GLY A O 1
ATOM 757 N N . LEU A 1 99 ? 28.650 6.046 -30.449 1.00 96.00 99 LEU A N 1
ATOM 758 C CA . LEU A 1 99 ? 27.341 5.667 -30.994 1.00 96.00 99 LEU A CA 1
ATOM 759 C C . LEU A 1 99 ? 26.803 6.783 -31.888 1.00 96.00 99 LEU A C 1
ATOM 761 O O . LEU A 1 99 ? 26.360 6.485 -32.993 1.00 96.00 99 LEU A O 1
ATOM 765 N N . TYR A 1 100 ? 26.992 8.043 -31.476 1.00 96.88 100 TYR A N 1
ATOM 766 C CA . TYR A 1 100 ? 26.698 9.219 -32.298 1.00 96.88 100 TYR A CA 1
ATOM 767 C C . TYR A 1 100 ? 27.355 9.123 -33.678 1.00 96.88 100 TYR A C 1
ATOM 769 O O . TYR A 1 100 ? 26.652 9.075 -34.677 1.00 96.88 100 TYR A O 1
ATOM 777 N N . ASP A 1 101 ? 28.686 8.988 -33.747 1.00 97.62 101 ASP A N 1
ATOM 778 C CA . ASP A 1 101 ? 29.403 8.923 -35.031 1.00 97.62 101 ASP A CA 1
ATOM 779 C C . ASP A 1 101 ? 28.923 7.755 -35.907 1.00 97.62 101 ASP A C 1
ATOM 781 O O . ASP A 1 101 ? 28.807 7.883 -37.122 1.00 97.62 101 ASP A O 1
ATOM 785 N N . MET A 1 102 ? 28.630 6.606 -35.289 1.00 96.94 102 MET A N 1
ATOM 786 C CA . MET A 1 102 ? 28.155 5.421 -36.004 1.00 96.94 102 MET A CA 1
ATOM 787 C C . MET A 1 102 ? 26.777 5.638 -36.633 1.00 96.94 102 MET A C 1
ATOM 789 O O . MET A 1 102 ? 26.566 5.192 -37.758 1.00 96.94 102 MET A O 1
ATOM 793 N N . ILE A 1 103 ? 25.855 6.282 -35.916 1.00 97.00 103 ILE A N 1
ATOM 794 C CA . ILE A 1 103 ? 24.514 6.577 -36.426 1.00 97.00 103 ILE A CA 1
ATOM 795 C C . ILE A 1 103 ? 24.582 7.738 -37.413 1.00 97.00 103 ILE A C 1
ATOM 797 O O . ILE A 1 103 ? 24.064 7.605 -38.512 1.00 97.00 103 ILE A O 1
ATOM 801 N N . ALA A 1 104 ? 25.317 8.809 -37.106 1.00 97.56 104 ALA A N 1
ATOM 802 C CA . ALA A 1 104 ? 25.416 10.002 -37.944 1.00 97.56 104 ALA A CA 1
ATOM 803 C C . ALA A 1 104 ? 25.988 9.729 -39.345 1.00 97.56 104 ALA A C 1
ATOM 805 O O . ALA A 1 104 ? 25.671 10.456 -40.289 1.00 97.56 104 ALA A O 1
ATOM 806 N N . GLU A 1 105 ? 26.812 8.684 -39.499 1.00 97.44 105 GLU A N 1
ATOM 807 C CA . GLU A 1 105 ? 27.286 8.200 -40.802 1.00 97.44 105 GLU A CA 1
ATOM 808 C C . GLU A 1 105 ? 26.152 7.682 -41.709 1.00 97.44 105 GLU A C 1
ATOM 810 O O . GLU A 1 105 ? 26.282 7.754 -42.936 1.00 97.44 105 GLU A O 1
ATOM 815 N N . ALA A 1 106 ? 25.068 7.159 -41.128 1.00 97.31 106 ALA A N 1
ATOM 816 C CA . ALA A 1 106 ? 23.907 6.615 -41.835 1.00 97.31 106 ALA A CA 1
ATOM 817 C C . ALA A 1 106 ? 22.700 7.570 -41.810 1.00 97.31 106 ALA A C 1
ATOM 819 O O . ALA A 1 106 ? 22.073 7.783 -42.847 1.00 97.31 106 ALA A O 1
ATOM 820 N N . ASP A 1 107 ? 22.420 8.164 -40.652 1.00 97.88 107 ASP A N 1
ATOM 821 C CA . ASP A 1 107 ? 21.309 9.068 -40.377 1.00 97.88 107 ASP A CA 1
ATOM 822 C C . ASP A 1 107 ? 21.733 10.130 -39.344 1.00 97.88 107 ASP A C 1
ATOM 824 O O . ASP A 1 107 ? 21.767 9.901 -38.135 1.00 97.88 107 ASP A O 1
ATOM 828 N N . THR A 1 108 ? 22.114 11.312 -39.833 1.00 97.94 108 THR A N 1
ATOM 829 C CA . THR A 1 108 ? 22.518 12.433 -38.971 1.00 97.94 108 THR A CA 1
ATOM 830 C C . THR A 1 108 ? 21.345 13.013 -38.182 1.00 97.94 108 THR A C 1
ATOM 832 O O . THR A 1 108 ? 21.555 13.473 -37.067 1.00 97.94 108 THR A O 1
ATOM 835 N N . GLU A 1 109 ? 20.124 12.969 -38.724 1.00 98.12 109 GLU A N 1
ATOM 836 C CA . GLU A 1 109 ? 18.937 13.506 -38.050 1.00 98.12 109 GLU A CA 1
ATOM 837 C C . GLU A 1 109 ? 18.607 12.675 -36.808 1.00 98.12 109 GLU A C 1
ATOM 839 O O . GLU A 1 109 ? 18.407 13.242 -35.738 1.00 98.12 109 GLU A O 1
ATOM 844 N N . ALA A 1 110 ? 18.676 11.345 -36.915 1.00 96.81 110 ALA A N 1
ATOM 845 C CA . ALA A 1 110 ? 18.522 10.454 -35.768 1.00 96.81 110 ALA A CA 1
ATOM 846 C C . ALA A 1 110 ? 19.622 10.666 -34.708 1.00 96.81 110 ALA A C 1
ATOM 848 O O . ALA A 1 110 ? 19.339 10.730 -33.514 1.00 96.81 110 ALA A O 1
ATOM 849 N N . ALA A 1 111 ? 20.886 10.811 -35.123 1.00 97.19 111 ALA A N 1
ATOM 850 C CA . ALA A 1 111 ? 21.995 11.012 -34.186 1.00 97.19 111 ALA A CA 1
ATOM 851 C C . ALA A 1 111 ? 21.905 12.346 -33.422 1.00 97.19 111 ALA A C 1
ATOM 853 O O . ALA A 1 111 ? 22.137 12.367 -32.211 1.00 97.19 111 ALA A O 1
ATOM 854 N N . ASP A 1 112 ? 21.578 13.440 -34.119 1.00 98.25 112 ASP A N 1
ATOM 855 C CA . ASP A 1 112 ? 21.364 14.756 -33.506 1.00 98.25 112 ASP A CA 1
ATOM 856 C C . ASP A 1 112 ? 20.114 14.736 -32.615 1.00 98.25 112 ASP A C 1
ATOM 858 O O . ASP A 1 112 ? 20.156 15.234 -31.491 1.00 98.25 112 ASP A O 1
ATOM 862 N N . GLY A 1 113 ? 19.044 14.071 -33.068 1.00 97.94 113 GLY A N 1
ATOM 863 C CA . GLY A 1 113 ? 17.791 13.917 -32.332 1.00 97.94 113 GLY A CA 1
ATOM 864 C C . GLY A 1 113 ? 17.975 13.320 -30.938 1.00 97.94 113 GLY A C 1
ATOM 865 O O . GLY A 1 113 ? 17.428 13.864 -29.985 1.00 97.94 113 GLY A O 1
ATOM 866 N N . VAL A 1 114 ? 18.802 12.275 -30.788 1.00 97.50 114 VAL A N 1
ATOM 867 C CA . VAL A 1 114 ? 19.097 11.682 -29.468 1.00 97.50 114 VAL A CA 1
ATOM 868 C C . VAL A 1 114 ? 19.714 12.713 -28.518 1.00 97.50 114 VAL A C 1
ATOM 870 O O . VAL A 1 114 ? 19.272 12.851 -27.381 1.00 97.50 114 VAL A O 1
ATOM 873 N N . ILE A 1 115 ? 20.739 13.444 -28.965 1.00 97.81 115 ILE A N 1
ATOM 874 C CA . ILE A 1 115 ? 21.481 14.375 -28.101 1.00 97.81 115 ILE A CA 1
ATOM 875 C C . ILE A 1 115 ? 20.638 15.609 -27.763 1.00 97.81 115 ILE A C 1
ATOM 877 O O . ILE A 1 115 ? 20.586 16.012 -26.602 1.00 97.81 115 ILE A O 1
ATOM 881 N N . ASP A 1 116 ? 19.956 16.183 -28.754 1.00 98.38 116 ASP A N 1
ATOM 882 C CA . ASP A 1 116 ? 19.122 17.374 -28.571 1.00 98.38 116 ASP A CA 1
ATOM 883 C C . ASP A 1 116 ? 17.893 17.086 -27.693 1.00 98.38 116 ASP A C 1
ATOM 885 O O . ASP A 1 116 ? 17.414 17.961 -26.967 1.00 98.38 116 ASP A O 1
ATOM 889 N N . ALA A 1 117 ? 17.345 15.871 -27.762 1.00 98.56 117 ALA A N 1
ATOM 890 C CA . ALA A 1 117 ? 16.234 15.454 -26.917 1.00 98.56 117 ALA A CA 1
ATOM 891 C C . ALA A 1 117 ? 16.683 15.175 -25.470 1.00 98.56 117 ALA A C 1
ATOM 893 O O . ALA A 1 117 ? 16.033 15.665 -24.551 1.00 98.56 117 ALA A O 1
ATOM 894 N N . LEU A 1 118 ? 17.838 14.531 -25.254 1.00 98.44 118 LEU A N 1
ATOM 895 C CA . LEU A 1 118 ? 18.412 14.343 -23.911 1.00 98.44 118 LEU A CA 1
ATOM 896 C C . LEU A 1 118 ? 18.727 15.671 -23.199 1.00 98.44 118 LEU A C 1
ATOM 898 O O . LEU A 1 118 ? 18.434 15.813 -22.014 1.00 98.44 118 LEU A O 1
ATOM 902 N N . ASP A 1 119 ? 19.276 16.662 -23.911 1.00 98.44 119 ASP A N 1
ATOM 903 C CA . ASP A 1 119 ? 19.540 18.003 -23.356 1.00 98.44 119 ASP A CA 1
ATOM 904 C C . ASP A 1 119 ? 18.241 18.707 -22.928 1.00 98.44 119 ASP A C 1
ATOM 906 O O . ASP A 1 119 ? 18.163 19.318 -21.856 1.00 98.44 119 ASP A O 1
ATOM 910 N N . ARG A 1 120 ? 17.177 18.570 -23.733 1.00 98.56 120 ARG A N 1
ATOM 911 C CA . ARG A 1 120 ? 15.845 19.080 -23.381 1.00 98.56 120 ARG A CA 1
ATOM 912 C C . ARG A 1 120 ? 15.228 18.341 -22.201 1.00 98.56 120 ARG A C 1
ATOM 914 O O . ARG A 1 120 ? 14.629 19.012 -21.365 1.00 98.56 120 ARG A O 1
ATOM 921 N N . ALA A 1 121 ? 15.376 17.020 -22.130 1.00 98.44 121 ALA A N 1
ATOM 922 C CA . ALA A 1 121 ? 14.865 16.211 -21.029 1.00 98.44 121 ALA A CA 1
ATOM 923 C C . ALA A 1 121 ? 15.518 16.620 -19.701 1.00 98.44 121 ALA A C 1
ATOM 925 O O . ALA A 1 121 ? 14.816 16.975 -18.758 1.00 98.44 121 ALA A O 1
ATOM 926 N N . ALA A 1 122 ? 16.853 16.720 -19.672 1.00 98.44 122 ALA A N 1
ATOM 927 C CA . ALA A 1 122 ? 17.600 17.203 -18.510 1.00 98.44 122 ALA A CA 1
ATOM 928 C C . ALA A 1 122 ? 17.200 18.635 -18.111 1.00 98.44 122 ALA A C 1
ATOM 930 O O . ALA A 1 122 ? 16.961 18.911 -16.940 1.00 98.44 122 ALA A O 1
ATOM 931 N N . THR A 1 123 ? 17.062 19.544 -19.085 1.00 98.50 123 THR A N 1
ATOM 932 C CA . THR A 1 123 ? 16.627 20.929 -18.826 1.00 98.50 123 THR A CA 1
ATOM 933 C C . THR A 1 123 ? 15.204 20.993 -18.262 1.00 98.50 123 THR A C 1
ATOM 935 O O . THR A 1 123 ? 14.891 21.871 -17.460 1.00 98.50 123 THR A O 1
ATOM 938 N N . ALA A 1 124 ? 14.310 20.112 -18.717 1.00 98.38 124 ALA A N 1
ATOM 939 C CA . ALA A 1 124 ? 12.937 20.050 -18.230 1.00 98.38 124 ALA A CA 1
ATOM 940 C C . ALA A 1 124 ? 12.860 19.469 -16.812 1.00 98.38 124 ALA A C 1
ATOM 942 O O . ALA A 1 124 ? 12.117 20.017 -16.000 1.00 98.38 124 ALA A O 1
ATOM 943 N N . ALA A 1 125 ? 13.653 18.436 -16.508 1.00 97.31 125 ALA A N 1
ATOM 944 C CA . ALA A 1 125 ? 13.769 17.864 -15.168 1.00 97.31 125 ALA A CA 1
ATOM 945 C C . ALA A 1 125 ? 14.333 18.887 -14.162 1.00 97.31 125 ALA A C 1
ATOM 947 O O . ALA A 1 125 ? 13.708 19.124 -13.134 1.00 97.31 125 ALA A O 1
ATOM 948 N N . GLU A 1 126 ? 15.412 19.606 -14.508 1.00 97.62 126 GLU A N 1
ATOM 949 C CA . GLU A 1 126 ? 15.969 20.705 -13.689 1.00 97.62 126 GLU A CA 1
ATOM 950 C C . GLU A 1 126 ? 14.952 21.842 -13.458 1.00 97.62 126 GLU A C 1
ATOM 952 O O . GLU A 1 126 ? 15.021 22.579 -12.476 1.00 97.62 126 GLU A O 1
ATOM 957 N N . ALA A 1 127 ? 13.995 22.007 -14.375 1.00 97.44 127 ALA A N 1
ATOM 958 C CA . ALA A 1 127 ? 12.915 22.983 -14.276 1.00 97.44 127 ALA A CA 1
ATOM 959 C C . ALA A 1 127 ? 11.639 22.430 -13.611 1.00 97.44 127 ALA A C 1
ATOM 961 O O . ALA A 1 127 ? 10.587 23.064 -13.750 1.00 97.44 127 ALA A O 1
ATOM 962 N N . GLU A 1 128 ? 11.721 21.271 -12.949 1.00 96.06 128 GLU A N 1
ATOM 963 C CA . GLU A 1 128 ? 10.614 20.604 -12.246 1.00 96.06 128 GLU A CA 1
ATOM 964 C C . GLU A 1 128 ? 9.404 20.346 -13.164 1.00 96.06 128 GLU A C 1
ATOM 966 O O . GLU A 1 128 ? 8.242 20.513 -12.797 1.00 96.06 128 GLU A O 1
ATOM 971 N N . ASN A 1 129 ? 9.666 19.995 -14.428 1.00 96.62 129 ASN A N 1
ATOM 972 C CA . ASN A 1 129 ? 8.636 19.711 -15.423 1.00 96.62 129 ASN A CA 1
ATOM 973 C C . ASN A 1 129 ? 8.732 18.262 -15.914 1.00 96.62 129 ASN A C 1
ATOM 975 O O . ASN A 1 129 ? 9.205 18.008 -17.025 1.00 96.62 129 ASN A O 1
ATOM 979 N N . THR A 1 130 ? 8.257 17.335 -15.082 1.00 94.06 130 THR A N 1
ATOM 980 C CA . THR A 1 130 ? 8.287 15.879 -15.312 1.00 94.06 130 THR A CA 1
ATOM 981 C C . THR A 1 130 ? 7.663 15.481 -16.647 1.00 94.06 130 THR A C 1
ATOM 983 O O . THR A 1 130 ? 8.310 14.801 -17.436 1.00 94.06 130 THR A O 1
ATOM 986 N N . ALA A 1 131 ? 6.475 16.000 -16.971 1.00 93.19 131 ALA A N 1
ATOM 987 C CA . ALA A 1 131 ? 5.790 15.704 -18.232 1.00 93.19 131 ALA A CA 1
ATOM 988 C C . ALA A 1 131 ? 6.640 16.059 -19.466 1.00 93.19 131 ALA A C 1
ATOM 990 O O . ALA A 1 131 ? 6.813 15.244 -20.365 1.00 93.19 131 ALA A O 1
ATOM 991 N N . LYS A 1 132 ? 7.248 17.255 -19.501 1.00 97.12 132 LYS A N 1
ATOM 992 C CA . LYS A 1 132 ? 8.131 17.633 -20.620 1.00 97.12 132 LYS A CA 1
ATOM 993 C C . LYS A 1 132 ? 9.445 16.866 -20.633 1.00 97.12 132 LYS A C 1
ATOM 995 O O . LYS A 1 132 ? 10.030 16.717 -21.705 1.00 97.12 132 LYS A O 1
ATOM 1000 N N . ALA A 1 133 ? 9.952 16.483 -19.463 1.00 97.69 133 ALA A N 1
ATOM 1001 C CA . ALA A 1 133 ? 11.154 15.671 -19.368 1.00 97.69 133 ALA A CA 1
ATOM 1002 C C . ALA A 1 133 ? 10.898 14.289 -19.978 1.00 97.69 133 ALA A C 1
ATOM 1004 O O . ALA A 1 133 ? 11.662 13.877 -20.847 1.00 97.69 133 ALA A O 1
ATOM 1005 N N . SER A 1 134 ? 9.778 13.660 -19.614 1.00 95.44 134 SER A N 1
ATOM 1006 C CA . SER A 1 134 ? 9.339 12.375 -20.157 1.00 95.44 134 SER A CA 1
ATOM 1007 C C . SER A 1 134 ? 9.055 12.448 -21.663 1.00 95.44 134 SER A C 1
ATOM 1009 O O . SER A 1 134 ? 9.629 11.670 -22.423 1.00 95.44 134 SER A O 1
ATOM 1011 N N . ASP A 1 135 ? 8.318 13.466 -22.140 1.00 96.75 135 ASP A N 1
ATOM 1012 C CA . ASP A 1 135 ? 8.085 13.702 -23.579 1.00 96.75 135 ASP A CA 1
ATOM 1013 C C . ASP A 1 135 ? 9.410 13.756 -24.367 1.00 96.75 135 ASP A C 1
ATOM 1015 O O . ASP A 1 135 ? 9.573 13.127 -25.416 1.00 96.75 135 ASP A O 1
ATOM 1019 N N . ALA A 1 136 ? 10.392 14.510 -23.860 1.00 98.12 136 ALA A N 1
ATOM 1020 C CA . ALA A 1 136 ? 11.704 14.624 -24.488 1.00 98.12 136 ALA A CA 1
ATOM 1021 C C . ALA A 1 136 ? 12.514 13.316 -24.393 1.00 98.12 136 ALA A C 1
ATOM 1023 O O . ALA A 1 136 ? 13.237 12.983 -25.333 1.00 98.12 136 ALA A O 1
ATOM 1024 N N . GLY A 1 137 ? 12.375 12.555 -23.306 1.00 97.00 137 GLY A N 1
ATOM 1025 C CA . GLY A 1 137 ? 12.921 11.203 -23.176 1.00 97.00 137 GLY A CA 1
ATOM 1026 C C . GLY A 1 137 ? 12.357 10.251 -24.237 1.00 97.00 137 GLY A C 1
ATOM 1027 O O . GLY A 1 137 ? 13.124 9.595 -24.947 1.00 97.00 137 GLY A O 1
ATOM 1028 N N . SER A 1 138 ? 11.036 10.253 -24.437 1.00 96.25 138 SER A N 1
ATOM 1029 C CA . SER A 1 138 ? 10.343 9.498 -25.492 1.00 96.25 138 SER A CA 1
ATOM 1030 C C . SER A 1 138 ? 10.827 9.888 -26.893 1.00 96.25 138 SER A C 1
ATOM 1032 O O . SER A 1 138 ? 11.109 9.019 -27.722 1.00 96.25 138 SER A O 1
ATOM 1034 N N . GLU A 1 139 ? 11.033 11.181 -27.159 1.00 97.44 139 GLU A N 1
ATOM 1035 C CA . GLU A 1 139 ? 11.627 11.645 -28.420 1.00 97.44 139 GLU A CA 1
ATOM 1036 C C . GLU A 1 139 ? 13.067 11.129 -28.616 1.00 97.44 139 GLU A C 1
ATOM 1038 O O . GLU A 1 139 ? 13.439 10.722 -29.722 1.00 97.44 139 GLU A O 1
ATOM 1043 N N . ALA A 1 140 ? 13.884 11.100 -27.557 1.00 97.44 140 ALA A N 1
ATOM 1044 C CA . ALA A 1 140 ? 15.248 10.579 -27.622 1.00 97.44 140 ALA A CA 1
ATOM 1045 C C . ALA A 1 140 ? 15.277 9.056 -27.855 1.00 97.44 140 ALA A C 1
ATOM 1047 O O . ALA A 1 140 ? 16.089 8.567 -28.647 1.00 97.44 140 ALA A O 1
ATOM 1048 N N . PHE A 1 141 ? 14.367 8.308 -27.225 1.00 97.00 141 PHE A N 1
ATOM 1049 C CA . PHE A 1 141 ? 14.171 6.878 -27.473 1.00 97.00 141 PHE A CA 1
ATOM 1050 C C . PHE A 1 141 ? 13.737 6.601 -28.923 1.00 97.00 141 PHE A C 1
ATOM 1052 O O . PHE A 1 141 ? 14.299 5.726 -29.596 1.00 97.00 141 PHE A O 1
ATOM 1059 N N . GLY A 1 142 ? 12.810 7.404 -29.453 1.00 96.44 142 GLY A N 1
ATOM 1060 C CA . GLY A 1 142 ? 12.407 7.376 -30.861 1.00 96.44 142 GLY A CA 1
ATOM 1061 C C . GLY A 1 142 ? 13.582 7.597 -31.818 1.00 96.44 142 GLY A C 1
ATOM 1062 O O . GLY A 1 142 ? 13.804 6.817 -32.745 1.00 96.44 142 GLY A O 1
ATOM 1063 N N . ALA A 1 143 ? 14.418 8.599 -31.548 1.00 96.75 143 ALA A N 1
ATOM 1064 C CA . ALA A 1 143 ? 15.610 8.860 -32.349 1.00 96.75 143 ALA A CA 1
ATOM 1065 C C . ALA A 1 143 ? 16.649 7.720 -32.258 1.00 96.75 143 ALA A C 1
ATOM 1067 O O . ALA A 1 143 ? 17.286 7.369 -33.257 1.00 96.75 143 ALA A O 1
ATOM 1068 N N . ALA A 1 144 ? 16.805 7.089 -31.088 1.00 96.50 144 ALA A N 1
ATOM 1069 C CA . ALA A 1 144 ? 17.712 5.956 -30.902 1.00 96.50 144 ALA A CA 1
ATOM 1070 C C . ALA A 1 144 ? 17.256 4.706 -31.679 1.00 96.50 144 ALA A C 1
ATOM 1072 O O . ALA A 1 144 ? 18.080 4.043 -32.319 1.00 96.50 144 ALA A O 1
ATOM 1073 N N . THR A 1 145 ? 15.952 4.406 -31.671 1.00 96.12 145 THR A N 1
ATOM 1074 C CA . THR A 1 145 ? 15.363 3.297 -32.444 1.00 96.12 145 THR A CA 1
ATOM 1075 C C . THR A 1 145 ? 15.460 3.550 -33.951 1.00 96.12 145 THR A C 1
ATOM 1077 O O . THR A 1 145 ? 15.953 2.684 -34.678 1.00 96.12 145 THR A O 1
ATOM 1080 N N . GLN A 1 146 ? 15.147 4.760 -34.427 1.00 96.06 146 GLN A N 1
ATOM 1081 C CA . GLN A 1 146 ? 15.382 5.159 -35.824 1.00 96.06 146 GLN A CA 1
ATOM 1082 C C . GLN A 1 146 ? 16.857 4.987 -36.221 1.00 96.06 146 GLN A C 1
ATOM 1084 O O . GLN A 1 146 ? 17.180 4.392 -37.254 1.00 96.06 146 GLN A O 1
ATOM 1089 N N . GLY A 1 147 ? 17.777 5.463 -35.377 1.00 95.94 147 GLY A N 1
ATOM 1090 C CA . GLY A 1 147 ? 19.211 5.336 -35.607 1.00 95.94 147 GLY A CA 1
ATOM 1091 C C . GLY A 1 147 ? 19.666 3.880 -35.720 1.00 95.94 147 GLY A C 1
ATOM 1092 O O . GLY A 1 147 ? 20.509 3.566 -36.563 1.00 95.94 147 GLY A O 1
ATOM 1093 N N . LEU A 1 148 ? 19.084 2.973 -34.926 1.00 95.75 148 LEU A N 1
ATOM 1094 C CA . LEU A 1 148 ? 19.337 1.536 -35.025 1.00 95.75 148 LEU A CA 1
ATOM 1095 C C . LEU A 1 148 ? 18.891 0.969 -36.380 1.00 95.75 148 LEU A C 1
ATOM 1097 O O . LEU A 1 148 ? 19.679 0.268 -37.024 1.00 95.75 148 LEU A O 1
ATOM 1101 N N . HIS A 1 149 ? 17.673 1.293 -36.820 1.00 95.81 149 HIS A N 1
ATOM 1102 C CA . HIS A 1 149 ? 17.131 0.875 -38.118 1.00 95.81 149 HIS A CA 1
ATOM 1103 C C . HIS A 1 149 ? 17.983 1.378 -39.295 1.00 95.81 149 HIS A C 1
ATOM 1105 O O . HIS A 1 149 ? 18.164 0.668 -40.284 1.00 95.81 149 HIS A O 1
ATOM 1111 N N . ALA A 1 150 ? 18.613 2.550 -39.160 1.00 96.31 150 ALA A N 1
ATOM 1112 C CA . ALA A 1 150 ? 19.525 3.079 -40.171 1.00 96.31 150 ALA A CA 1
ATOM 1113 C C . ALA A 1 150 ? 20.860 2.313 -40.271 1.00 96.31 150 ALA A C 1
ATOM 1115 O O . ALA A 1 150 ? 21.466 2.253 -41.348 1.00 96.31 150 ALA A O 1
ATOM 1116 N N . VAL A 1 151 ? 21.360 1.741 -39.167 1.00 95.94 151 VAL A N 1
ATOM 1117 C CA . VAL A 1 151 ? 22.703 1.130 -39.126 1.00 95.94 151 VAL A CA 1
ATOM 1118 C C . VAL A 1 151 ? 22.705 -0.396 -39.174 1.00 95.94 151 VAL A C 1
ATOM 1120 O O . VAL A 1 151 ? 23.726 -0.971 -39.574 1.00 95.94 151 VAL A O 1
ATOM 1123 N N . ALA A 1 152 ? 21.632 -1.060 -38.740 1.00 95.06 152 ALA A N 1
ATOM 1124 C CA . ALA A 1 152 ? 21.528 -2.516 -38.627 1.00 95.06 152 ALA A CA 1
ATOM 1125 C C . ALA A 1 152 ? 20.720 -3.152 -39.775 1.00 95.06 152 ALA A C 1
ATOM 1127 O O . ALA A 1 152 ? 20.016 -2.482 -40.520 1.00 95.06 152 ALA A O 1
ATOM 1128 N N . ASP A 1 153 ? 20.854 -4.471 -39.944 1.00 93.94 153 ASP A N 1
ATOM 1129 C CA . ASP A 1 153 ? 19.973 -5.235 -40.833 1.00 93.94 153 ASP A CA 1
ATOM 1130 C C . ASP A 1 153 ? 18.543 -5.252 -40.263 1.00 93.94 153 ASP A C 1
ATOM 1132 O O . ASP A 1 153 ? 18.381 -5.387 -39.051 1.00 93.94 153 ASP A O 1
ATOM 1136 N N . ALA A 1 154 ? 17.522 -5.180 -41.127 1.00 93.62 154 ALA A N 1
ATOM 1137 C CA . ALA A 1 154 ? 16.115 -5.019 -40.728 1.00 93.62 154 ALA A CA 1
ATOM 1138 C C . ALA A 1 154 ? 15.655 -6.027 -39.658 1.00 93.62 154 ALA A C 1
ATOM 1140 O O . ALA A 1 154 ? 15.103 -5.630 -38.639 1.00 93.62 154 ALA A O 1
ATOM 1141 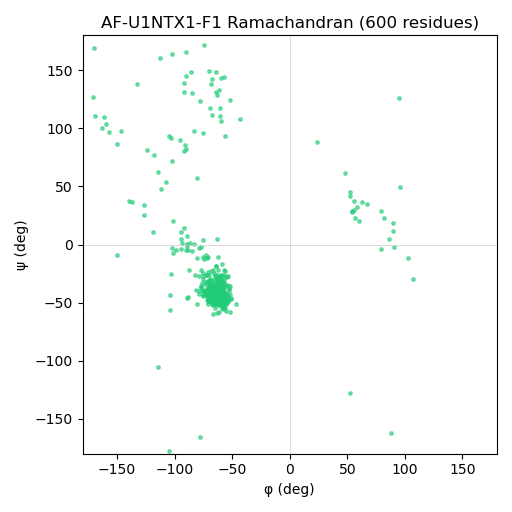N N . ASN A 1 155 ? 15.975 -7.316 -39.826 1.00 93.44 155 ASN A N 1
ATOM 1142 C CA . ASN A 1 155 ? 15.626 -8.355 -38.850 1.00 93.44 155 ASN A CA 1
ATOM 1143 C C . ASN A 1 155 ? 16.299 -8.134 -37.484 1.00 93.44 155 ASN A C 1
ATOM 1145 O O . ASN A 1 155 ? 15.713 -8.437 -36.452 1.00 93.44 155 ASN A O 1
ATOM 1149 N N . VAL A 1 156 ? 17.540 -7.631 -37.468 1.00 92.62 156 VAL A N 1
ATOM 1150 C CA . VAL A 1 156 ? 18.271 -7.347 -36.222 1.00 92.62 156 VAL A CA 1
ATOM 1151 C C . VAL A 1 156 ? 17.703 -6.104 -35.552 1.00 92.62 156 VAL A C 1
ATOM 1153 O O . VAL A 1 156 ? 17.527 -6.112 -34.339 1.00 92.62 156 VAL A O 1
ATOM 1156 N N . ALA A 1 157 ? 17.420 -5.057 -36.330 1.00 94.81 157 ALA A N 1
ATOM 1157 C CA . ALA A 1 157 ? 16.825 -3.826 -35.827 1.00 94.81 157 ALA A CA 1
ATOM 1158 C C . ALA A 1 157 ? 15.446 -4.096 -35.214 1.00 94.81 157 ALA A C 1
ATOM 1160 O O . ALA A 1 157 ? 15.239 -3.777 -34.050 1.00 94.81 157 ALA A O 1
ATOM 1161 N N . GLY A 1 158 ? 14.565 -4.791 -35.939 1.00 96.06 158 GLY A N 1
ATOM 1162 C CA . GLY A 1 158 ? 13.222 -5.106 -35.461 1.00 96.06 158 GLY A CA 1
ATOM 1163 C C . GLY A 1 158 ? 13.207 -6.058 -34.260 1.00 96.06 158 GLY A C 1
ATOM 1164 O O . GLY A 1 158 ? 12.518 -5.787 -33.283 1.00 96.06 158 GLY A O 1
ATOM 1165 N N . ALA A 1 159 ? 14.024 -7.120 -34.255 1.00 95.19 159 ALA A N 1
ATOM 1166 C CA . ALA A 1 159 ? 14.115 -8.004 -33.087 1.00 95.19 159 ALA A CA 1
ATOM 1167 C C . ALA A 1 159 ? 14.647 -7.276 -31.841 1.00 95.19 159 ALA A C 1
ATOM 1169 O O . ALA A 1 159 ? 14.187 -7.523 -30.728 1.00 95.19 159 ALA A O 1
ATOM 1170 N N . ALA A 1 160 ? 15.605 -6.364 -32.022 1.00 94.25 160 ALA A N 1
ATOM 1171 C CA . ALA A 1 160 ? 16.102 -5.536 -30.936 1.00 94.25 160 ALA A CA 1
ATOM 1172 C C . ALA A 1 160 ? 15.035 -4.535 -30.468 1.00 94.25 160 ALA A C 1
ATOM 1174 O O . ALA A 1 160 ? 14.844 -4.399 -29.267 1.00 94.25 160 ALA A O 1
ATOM 1175 N N . HIS A 1 161 ? 14.304 -3.889 -31.383 1.00 96.88 161 HIS A N 1
ATOM 1176 C CA . HIS A 1 161 ? 13.208 -2.968 -31.054 1.00 96.88 161 HIS A CA 1
ATOM 1177 C C . HIS A 1 161 ? 12.128 -3.668 -30.219 1.00 96.88 161 HIS A C 1
ATOM 1179 O O . HIS A 1 161 ? 11.747 -3.141 -29.179 1.00 96.88 161 HIS A O 1
ATOM 1185 N N . MET A 1 162 ? 11.727 -4.894 -30.576 1.00 97.31 162 MET A N 1
ATOM 1186 C CA . MET A 1 162 ? 10.818 -5.694 -29.738 1.00 97.31 162 MET A CA 1
ATOM 1187 C C . MET A 1 162 ? 11.387 -5.964 -28.337 1.00 97.31 162 MET A C 1
ATOM 1189 O O . MET A 1 162 ? 10.652 -5.911 -27.356 1.00 97.31 162 MET A O 1
ATOM 1193 N N . ALA A 1 163 ? 12.696 -6.206 -28.214 1.00 95.44 163 ALA A N 1
ATOM 1194 C CA . ALA A 1 163 ? 13.343 -6.367 -26.911 1.00 95.44 163 ALA A CA 1
ATOM 1195 C C . ALA A 1 163 ? 13.400 -5.056 -26.101 1.00 95.44 163 ALA A C 1
ATOM 1197 O O . ALA A 1 163 ? 13.361 -5.099 -24.877 1.00 95.44 163 ALA A O 1
ATOM 1198 N N . ALA A 1 164 ? 13.468 -3.892 -26.754 1.00 95.94 164 ALA A N 1
ATOM 1199 C CA . ALA A 1 164 ? 13.352 -2.607 -26.066 1.00 95.94 164 ALA A CA 1
ATOM 1200 C C . ALA A 1 164 ? 11.932 -2.367 -25.546 1.00 95.94 164 ALA A C 1
ATOM 1202 O O . ALA A 1 164 ? 11.781 -1.966 -24.400 1.00 95.94 164 ALA A O 1
ATOM 1203 N N . LEU A 1 165 ? 10.905 -2.684 -26.343 1.00 96.50 165 LEU A N 1
ATOM 1204 C CA . LEU A 1 165 ? 9.508 -2.641 -25.895 1.00 96.50 165 LEU A CA 1
ATOM 1205 C C . LEU A 1 165 ? 9.271 -3.588 -24.713 1.00 96.50 165 LEU A C 1
ATOM 1207 O O . LEU A 1 165 ? 8.592 -3.218 -23.760 1.00 96.50 165 LEU A O 1
ATOM 1211 N N . GLN A 1 166 ? 9.878 -4.779 -24.736 1.00 96.19 166 GLN A N 1
ATOM 1212 C CA . GLN A 1 166 ? 9.868 -5.687 -23.589 1.00 96.19 166 GLN A CA 1
ATOM 1213 C C . GLN A 1 166 ? 10.448 -5.027 -22.326 1.00 96.19 166 GLN A C 1
ATOM 1215 O O . GLN A 1 166 ? 9.885 -5.213 -21.254 1.00 96.19 166 GLN A O 1
ATOM 1220 N N . GLY A 1 167 ? 11.548 -4.274 -22.454 1.00 94.31 167 GLY A N 1
ATOM 1221 C CA . GLY A 1 167 ? 12.159 -3.525 -21.350 1.00 94.31 167 GLY A CA 1
ATOM 1222 C C . GLY A 1 167 ? 11.182 -2.551 -20.696 1.00 94.31 167 GLY A C 1
ATOM 1223 O O . GLY A 1 167 ? 10.973 -2.644 -19.495 1.00 94.31 167 GLY A O 1
ATOM 1224 N N . LEU A 1 168 ? 10.474 -1.752 -21.503 1.00 94.75 168 LEU A N 1
ATOM 1225 C CA . LEU A 1 168 ? 9.484 -0.786 -21.001 1.00 94.75 168 LEU A CA 1
ATOM 1226 C C . LEU A 1 168 ? 8.372 -1.439 -20.165 1.00 94.75 168 LEU A C 1
ATOM 1228 O O . LEU A 1 168 ? 7.878 -0.837 -19.220 1.00 94.75 168 LEU A O 1
ATOM 1232 N N . GLY A 1 169 ? 7.994 -2.683 -20.482 1.00 94.38 169 GLY A N 1
ATOM 1233 C CA . GLY A 1 169 ? 7.027 -3.425 -19.669 1.00 94.38 169 GLY A CA 1
ATOM 1234 C C . GLY A 1 169 ? 7.567 -3.831 -18.302 1.00 94.38 169 GLY A C 1
ATOM 1235 O O . GLY A 1 169 ? 6.818 -3.837 -17.334 1.00 94.38 169 GLY A O 1
ATOM 1236 N N . TRP A 1 170 ? 8.862 -4.138 -18.199 1.00 93.44 170 TRP A N 1
ATOM 1237 C CA . TRP A 1 170 ? 9.497 -4.395 -16.905 1.00 93.44 170 TRP A CA 1
ATOM 1238 C C . TRP A 1 170 ? 9.735 -3.109 -16.113 1.00 93.44 170 TRP A C 1
ATOM 1240 O O . TRP A 1 170 ? 9.664 -3.150 -14.886 1.00 93.44 170 TRP A O 1
ATOM 1250 N N . ASP A 1 171 ? 9.950 -1.977 -16.783 1.00 92.44 171 ASP A N 1
ATOM 1251 C CA . ASP A 1 171 ? 10.010 -0.668 -16.125 1.00 92.44 171 ASP A CA 1
ATOM 1252 C C . ASP A 1 171 ? 8.642 -0.304 -15.536 1.00 92.44 171 ASP A C 1
ATOM 1254 O O . ASP A 1 171 ? 8.563 0.091 -14.376 1.00 92.44 171 ASP A O 1
ATOM 1258 N N . ALA A 1 172 ? 7.556 -0.523 -16.289 1.00 91.06 172 ALA A N 1
ATOM 1259 C CA . ALA A 1 172 ? 6.190 -0.362 -15.795 1.00 91.06 172 ALA A CA 1
ATOM 1260 C C . ALA A 1 172 ? 5.888 -1.310 -14.621 1.00 91.06 172 ALA A C 1
ATOM 1262 O O . ALA A 1 172 ? 5.350 -0.871 -13.608 1.00 91.06 172 ALA A O 1
ATOM 1263 N N . ALA A 1 173 ? 6.296 -2.581 -14.705 1.00 88.00 173 ALA A N 1
ATOM 1264 C CA . ALA A 1 173 ? 6.140 -3.535 -13.606 1.00 88.00 173 ALA A CA 1
ATOM 1265 C C . ALA A 1 173 ? 6.893 -3.070 -12.353 1.00 88.00 173 ALA A C 1
ATOM 1267 O O . ALA A 1 173 ? 6.311 -2.991 -11.276 1.00 88.00 173 ALA A O 1
ATOM 1268 N N . THR A 1 174 ? 8.157 -2.674 -12.505 1.00 86.25 174 THR A N 1
ATOM 1269 C CA . THR A 1 174 ? 8.958 -2.114 -11.408 1.00 86.25 174 THR A CA 1
ATOM 1270 C C . THR A 1 174 ? 8.264 -0.903 -10.800 1.00 86.25 174 THR A C 1
ATOM 1272 O O . THR A 1 174 ? 8.098 -0.830 -9.588 1.00 86.25 174 THR A O 1
ATOM 1275 N N . LEU A 1 175 ? 7.796 0.022 -11.635 1.00 85.88 175 LEU A N 1
ATOM 1276 C CA . LEU A 1 175 ? 7.148 1.235 -11.171 1.00 85.88 175 LEU A CA 1
ATOM 1277 C C . LEU A 1 175 ? 5.840 0.940 -10.436 1.00 85.88 175 LEU A C 1
ATOM 1279 O O . LEU A 1 175 ? 5.625 1.522 -9.385 1.00 85.88 175 LEU A O 1
ATOM 1283 N N . SER A 1 176 ? 5.030 -0.021 -10.890 1.00 79.75 176 SER A N 1
ATOM 1284 C CA . SER A 1 176 ? 3.794 -0.400 -10.187 1.00 79.75 176 SER A CA 1
ATOM 1285 C C . SER A 1 176 ? 4.038 -0.836 -8.735 1.00 79.75 176 SER A C 1
ATOM 1287 O O . SER A 1 176 ? 3.231 -0.529 -7.862 1.00 79.75 176 SER A O 1
ATOM 1289 N N . THR A 1 177 ? 5.204 -1.426 -8.443 1.00 73.69 177 THR A N 1
ATOM 1290 C CA . THR A 1 177 ? 5.595 -1.839 -7.082 1.00 73.69 177 THR A CA 1
ATOM 1291 C C . THR A 1 177 ? 6.127 -0.703 -6.203 1.00 73.69 177 THR A C 1
ATOM 1293 O O . THR A 1 177 ? 6.282 -0.875 -4.997 1.00 73.69 177 THR A O 1
ATOM 1296 N N . ILE A 1 178 ? 6.411 0.471 -6.771 1.00 73.94 178 ILE A N 1
ATOM 1297 C CA . ILE A 1 178 ? 6.978 1.610 -6.044 1.00 73.94 178 ILE A CA 1
ATOM 1298 C C . ILE A 1 178 ? 5.844 2.506 -5.529 1.00 73.94 178 ILE A C 1
ATOM 1300 O O . ILE A 1 178 ? 4.884 2.774 -6.240 1.00 73.94 178 ILE A O 1
ATOM 1304 N N . GLY A 1 179 ? 5.956 3.008 -4.296 1.00 63.00 179 GLY A N 1
ATOM 1305 C CA . GLY A 1 179 ? 5.067 4.052 -3.759 1.00 63.00 179 GLY A CA 1
ATOM 1306 C C . GLY A 1 179 ? 3.806 3.570 -3.028 1.00 63.00 179 GLY A C 1
ATOM 1307 O O . GLY A 1 179 ? 3.075 4.406 -2.501 1.00 63.00 179 GLY A O 1
ATOM 1308 N N . GLY A 1 180 ? 3.557 2.258 -2.957 1.00 71.19 180 GLY A N 1
ATOM 1309 C CA . GLY A 1 180 ? 2.524 1.665 -2.096 1.00 71.19 180 GLY A CA 1
ATOM 1310 C C . GLY A 1 180 ? 3.065 1.305 -0.704 1.00 71.19 180 GLY A C 1
ATOM 1311 O O . GLY A 1 180 ? 4.285 1.286 -0.511 1.00 71.19 180 GLY A O 1
ATOM 1312 N N . PRO A 1 181 ? 2.196 1.022 0.283 1.00 78.94 181 PRO A N 1
ATOM 1313 C CA . PRO A 1 181 ? 2.643 0.445 1.546 1.00 78.94 181 PRO A CA 1
ATOM 1314 C C . PRO A 1 181 ? 3.301 -0.919 1.308 1.00 78.94 181 PRO A C 1
ATOM 1316 O O . PRO A 1 181 ? 2.746 -1.759 0.613 1.00 78.94 181 PRO A O 1
ATOM 1319 N N . GLY A 1 182 ? 4.471 -1.160 1.903 1.00 81.56 182 GLY A N 1
ATOM 1320 C CA . GLY A 1 182 ? 5.108 -2.480 1.865 1.00 81.56 182 GLY A CA 1
ATOM 1321 C C . GLY A 1 182 ? 4.418 -3.497 2.781 1.00 81.56 182 GLY A C 1
ATOM 1322 O O . GLY A 1 182 ? 3.580 -3.143 3.612 1.00 81.56 182 GLY A O 1
ATOM 1323 N N . THR A 1 183 ? 4.816 -4.769 2.693 1.00 89.00 183 THR A N 1
ATOM 1324 C CA . THR A 1 183 ? 4.277 -5.844 3.549 1.00 89.00 183 THR A CA 1
ATOM 1325 C C . THR A 1 183 ? 4.450 -5.556 5.048 1.00 89.00 183 THR A C 1
ATOM 1327 O O . THR A 1 183 ? 3.549 -5.867 5.826 1.00 89.00 183 THR A O 1
ATOM 1330 N N . ASP A 1 184 ? 5.528 -4.875 5.455 1.00 89.06 184 ASP A N 1
ATOM 1331 C CA . ASP A 1 184 ? 5.740 -4.431 6.844 1.00 89.06 184 ASP A CA 1
ATOM 1332 C C . ASP A 1 184 ? 4.622 -3.513 7.350 1.00 89.06 184 ASP A C 1
ATOM 1334 O O . ASP A 1 184 ? 4.180 -3.624 8.496 1.00 89.06 184 ASP A O 1
ATOM 1338 N N . TYR A 1 185 ? 4.075 -2.663 6.482 1.00 94.00 185 TYR A N 1
ATOM 1339 C CA . TYR A 1 185 ? 2.931 -1.830 6.832 1.00 94.00 185 TYR A CA 1
ATOM 1340 C C . TYR A 1 185 ? 1.666 -2.669 7.069 1.00 94.00 185 TYR A C 1
ATOM 1342 O O . TYR A 1 185 ? 0.935 -2.421 8.027 1.00 94.00 185 TYR A O 1
ATOM 1350 N N . ALA A 1 186 ? 1.429 -3.709 6.261 1.00 95.88 186 ALA A N 1
ATOM 1351 C CA . ALA A 1 186 ? 0.323 -4.647 6.479 1.00 95.88 186 ALA A CA 1
ATOM 1352 C C . ALA A 1 186 ? 0.513 -5.481 7.762 1.00 95.88 186 ALA A C 1
ATOM 1354 O O . ALA A 1 186 ? -0.452 -5.718 8.496 1.00 95.88 186 ALA A O 1
ATOM 1355 N N . HIS A 1 187 ? 1.754 -5.870 8.093 1.00 97.75 187 HIS A N 1
ATOM 1356 C CA . HIS A 1 187 ? 2.082 -6.458 9.395 1.00 97.75 187 HIS A CA 1
ATOM 1357 C C . HIS A 1 187 ? 1.689 -5.505 10.529 1.00 97.75 187 HIS A C 1
ATOM 1359 O O . HIS A 1 187 ? 0.944 -5.896 11.431 1.00 97.75 187 HIS A O 1
ATOM 1365 N N . ALA A 1 188 ? 2.109 -4.241 10.452 1.00 98.44 188 ALA A N 1
ATOM 1366 C CA . ALA A 1 188 ? 1.786 -3.220 11.442 1.00 98.44 188 ALA A CA 1
ATOM 1367 C C . ALA A 1 188 ? 0.273 -2.950 11.556 1.00 98.44 188 ALA A C 1
ATOM 1369 O O . ALA A 1 188 ? -0.234 -2.803 12.669 1.00 98.44 188 ALA A O 1
ATOM 1370 N N . ALA A 1 189 ? -0.474 -2.948 10.448 1.00 98.06 189 ALA A N 1
ATOM 1371 C CA . ALA A 1 189 ? -1.932 -2.815 10.456 1.00 98.06 189 ALA A CA 1
ATOM 1372 C C . ALA A 1 189 ? -2.607 -3.963 11.231 1.00 98.06 189 ALA A C 1
ATOM 1374 O O . ALA A 1 189 ? -3.482 -3.725 12.069 1.00 98.06 189 ALA A O 1
ATOM 1375 N N . ALA A 1 190 ? -2.140 -5.203 11.043 1.00 98.31 190 ALA A N 1
ATOM 1376 C CA . ALA A 1 190 ? -2.611 -6.347 11.823 1.00 98.31 190 ALA A CA 1
ATOM 1377 C C . ALA A 1 190 ? -2.261 -6.215 13.320 1.00 98.31 190 ALA A C 1
ATOM 1379 O O . ALA A 1 190 ? -3.108 -6.486 14.174 1.00 98.31 190 ALA A O 1
ATOM 1380 N N . LEU A 1 191 ? -1.050 -5.744 13.658 1.00 98.62 191 LEU A N 1
ATOM 1381 C CA . LEU A 1 191 ? -0.678 -5.443 15.049 1.00 98.62 191 LEU A CA 1
ATOM 1382 C C . LEU A 1 191 ? -1.600 -4.387 15.666 1.00 98.62 191 LEU A C 1
ATOM 1384 O O . LEU A 1 191 ? -2.014 -4.506 16.821 1.00 98.62 191 LEU A O 1
ATOM 1388 N N . ASN A 1 192 ? -1.968 -3.377 14.882 1.00 98.19 192 ASN A N 1
ATOM 1389 C CA . ASN A 1 192 ? -2.845 -2.305 15.317 1.00 98.19 192 ASN A CA 1
ATOM 1390 C C . ASN A 1 192 ? -4.255 -2.801 15.671 1.00 98.19 192 ASN A C 1
ATOM 1392 O O . ASN A 1 192 ? -4.826 -2.387 16.681 1.00 98.19 192 ASN A O 1
ATOM 1396 N N . LEU A 1 193 ? -4.777 -3.763 14.908 1.00 98.00 193 LEU A N 1
ATOM 1397 C CA . LEU A 1 193 ? -6.046 -4.428 15.202 1.00 98.00 193 LEU A CA 1
ATOM 1398 C C . LEU A 1 193 ? -6.004 -5.228 16.515 1.00 98.00 193 LEU A C 1
ATOM 1400 O O . LEU A 1 193 ? -6.959 -5.185 17.293 1.00 98.00 193 LEU A O 1
ATOM 1404 N N . TYR A 1 194 ? -4.903 -5.921 16.828 1.00 98.56 194 TYR A N 1
ATOM 1405 C CA . TYR A 1 194 ? -4.795 -6.631 18.112 1.00 98.56 194 TYR A CA 1
ATOM 1406 C C . TYR A 1 194 ? -4.828 -5.692 19.317 1.00 98.56 194 TYR A C 1
ATOM 1408 O O . TYR A 1 194 ? -5.343 -6.084 20.369 1.00 98.56 194 TYR A O 1
ATOM 1416 N N . ARG A 1 195 ? -4.341 -4.451 19.168 1.00 98.06 195 ARG A N 1
ATOM 1417 C CA . ARG A 1 195 ? -4.480 -3.424 20.209 1.00 98.06 195 ARG A CA 1
ATOM 1418 C C . ARG A 1 195 ? -5.956 -3.166 20.494 1.00 98.06 195 ARG A C 1
ATOM 1420 O O . ARG A 1 195 ? -6.355 -3.271 21.649 1.00 98.06 195 ARG A O 1
ATOM 1427 N N . ALA A 1 196 ? -6.761 -2.892 19.464 1.00 97.94 196 ALA A N 1
ATOM 1428 C CA . ALA A 1 196 ? -8.201 -2.656 19.611 1.00 97.94 196 ALA A CA 1
ATOM 1429 C C . ALA A 1 196 ? -8.905 -3.861 20.260 1.00 97.94 196 ALA A C 1
ATOM 1431 O O . ALA A 1 196 ? -9.509 -3.728 21.321 1.00 97.94 196 ALA A O 1
ATOM 1432 N N . ARG A 1 197 ? -8.668 -5.074 19.745 1.00 98.06 197 ARG A N 1
ATOM 1433 C CA . ARG A 1 197 ? -9.277 -6.311 20.269 1.00 98.06 197 ARG A CA 1
ATOM 1434 C C . ARG A 1 197 ? -8.962 -6.591 21.744 1.00 98.06 197 ARG A C 1
ATOM 1436 O O . ARG A 1 197 ? -9.778 -7.183 22.455 1.00 98.06 197 ARG A O 1
ATOM 1443 N N . ALA A 1 198 ? -7.784 -6.191 22.229 1.00 98.19 198 ALA A N 1
ATOM 1444 C CA . ALA A 1 198 ? -7.448 -6.296 23.649 1.00 98.19 198 ALA A CA 1
ATOM 1445 C C . ALA A 1 198 ? -8.313 -5.358 24.514 1.00 98.19 198 ALA A C 1
ATOM 1447 O O . ALA A 1 198 ? -8.736 -5.746 25.611 1.00 98.19 198 ALA A O 1
ATOM 1448 N N . TYR A 1 199 ? -8.620 -4.155 24.017 1.00 97.75 199 TYR A N 1
ATOM 1449 C CA . TYR A 1 199 ? -9.556 -3.240 24.669 1.00 97.75 199 TYR A CA 1
ATOM 1450 C C . TYR A 1 199 ? -10.998 -3.766 24.642 1.00 97.75 199 TYR A C 1
ATOM 1452 O O . TYR A 1 199 ? -11.674 -3.638 25.667 1.00 97.75 199 TYR A O 1
ATOM 1460 N N . ASP A 1 200 ? -11.433 -4.435 23.570 1.00 97.06 200 ASP A N 1
ATOM 1461 C CA . ASP A 1 200 ? -12.771 -5.047 23.480 1.00 97.06 200 ASP A CA 1
ATOM 1462 C C . ASP A 1 200 ? -12.953 -6.127 24.552 1.00 97.06 200 ASP A C 1
ATOM 1464 O O . ASP A 1 200 ? -13.941 -6.142 25.293 1.00 97.06 200 ASP A O 1
ATOM 1468 N N . ALA A 1 201 ? -11.953 -7.003 24.710 1.00 97.44 201 ALA A N 1
ATOM 1469 C CA . ALA A 1 201 ? -11.951 -8.023 25.756 1.00 97.44 201 ALA A CA 1
ATOM 1470 C C . ALA A 1 201 ? -12.019 -7.389 27.157 1.00 97.44 201 ALA A C 1
ATOM 1472 O O . ALA A 1 201 ? -12.793 -7.829 28.015 1.00 97.44 201 ALA A O 1
ATOM 1473 N N . HIS A 1 202 ? -11.247 -6.324 27.394 1.00 97.06 202 HIS A N 1
ATOM 1474 C CA . HIS A 1 202 ? -11.308 -5.568 28.645 1.00 97.06 202 HIS A CA 1
ATOM 1475 C C . HIS A 1 202 ? -12.695 -4.945 28.873 1.00 97.06 202 HIS A C 1
ATOM 1477 O O . HIS A 1 202 ? -13.237 -5.037 29.978 1.00 97.06 202 HIS A O 1
ATOM 1483 N N . TRP A 1 203 ? -13.304 -4.356 27.845 1.00 95.31 203 TRP A N 1
ATOM 1484 C CA . TRP A 1 203 ? -14.633 -3.759 27.933 1.00 95.31 203 TRP A CA 1
ATOM 1485 C C . TRP A 1 203 ? -15.708 -4.798 28.271 1.00 95.31 203 TRP A C 1
ATOM 1487 O O . TRP A 1 203 ? -16.482 -4.599 29.213 1.00 95.31 203 TRP A O 1
ATOM 1497 N N . VAL A 1 204 ? -15.733 -5.942 27.588 1.00 95.88 204 VAL A N 1
ATOM 1498 C CA . VAL A 1 204 ? -16.684 -7.025 27.885 1.00 95.88 204 VAL A CA 1
ATOM 1499 C C . VAL A 1 204 ? -16.491 -7.554 29.317 1.00 95.88 204 VAL A C 1
ATOM 1501 O O . VAL A 1 204 ? -17.471 -7.757 30.044 1.00 95.88 204 VAL A O 1
ATOM 1504 N N . ALA A 1 205 ? -15.241 -7.673 29.787 1.00 95.81 205 ALA A N 1
ATOM 1505 C CA . ALA A 1 205 ? -14.946 -8.062 31.168 1.00 95.81 205 ALA A CA 1
ATOM 1506 C C . ALA A 1 205 ? -15.467 -7.033 32.185 1.00 95.81 205 ALA A C 1
ATOM 1508 O O . ALA A 1 205 ? -16.071 -7.409 33.196 1.00 95.81 205 ALA A O 1
ATOM 1509 N N . ALA A 1 206 ? -15.276 -5.737 31.916 1.00 93.19 206 ALA A N 1
ATOM 1510 C CA . ALA A 1 206 ? -15.736 -4.646 32.773 1.00 93.19 206 ALA A CA 1
ATOM 1511 C C . ALA A 1 206 ? -17.269 -4.620 32.927 1.00 93.19 206 ALA A C 1
ATOM 1513 O O . ALA A 1 206 ? -17.775 -4.231 33.982 1.00 93.19 206 ALA A O 1
ATOM 1514 N N . ASN A 1 207 ? -18.007 -5.117 31.928 1.00 92.00 207 ASN A N 1
ATOM 1515 C CA . ASN A 1 207 ? -19.469 -5.259 31.965 1.00 92.00 207 ASN A CA 1
ATOM 1516 C C . ASN A 1 207 ? -19.964 -6.591 32.540 1.00 92.00 207 ASN A C 1
ATOM 1518 O O . ASN A 1 207 ? -21.168 -6.855 32.575 1.00 92.00 207 ASN A O 1
ATOM 1522 N N . GLY A 1 208 ? -19.055 -7.407 33.072 1.00 89.50 208 GLY A N 1
ATOM 1523 C CA . GLY A 1 208 ? -19.393 -8.583 33.863 1.00 89.50 208 GLY A CA 1
ATOM 1524 C C . GLY A 1 208 ? -19.565 -9.875 33.071 1.00 89.50 208 GLY A C 1
ATOM 1525 O O . GLY A 1 208 ? -20.015 -10.858 33.666 1.00 89.50 208 GLY A O 1
ATOM 1526 N N . ASP A 1 209 ? -19.180 -9.909 31.792 1.00 94.56 209 ASP A N 1
ATOM 1527 C CA . ASP A 1 209 ? -19.106 -11.145 31.007 1.00 94.56 209 ASP A CA 1
ATOM 1528 C C . ASP A 1 209 ? -17.655 -11.636 30.865 1.00 94.56 209 ASP A C 1
ATOM 1530 O O . ASP A 1 209 ? -17.018 -11.564 29.815 1.00 94.56 209 ASP A O 1
ATOM 1534 N N . ALA A 1 210 ? -17.111 -12.136 31.976 1.00 94.81 210 ALA A N 1
ATOM 1535 C CA . ALA A 1 210 ? -15.736 -12.629 32.032 1.00 94.81 210 ALA A CA 1
ATOM 1536 C C . ALA A 1 210 ? -15.495 -13.871 31.152 1.00 94.81 210 ALA A C 1
ATOM 1538 O O . ALA A 1 210 ? -14.373 -14.069 30.694 1.00 94.81 210 ALA A O 1
ATOM 1539 N N . ASP A 1 211 ? -16.517 -14.700 30.907 1.00 94.88 211 ASP A N 1
ATOM 1540 C CA . ASP A 1 211 ? -16.372 -15.914 30.092 1.00 94.88 211 ASP A CA 1
ATOM 1541 C C . ASP A 1 211 ? -16.178 -15.541 28.609 1.00 94.88 211 ASP A C 1
ATOM 1543 O O . ASP A 1 211 ? -15.266 -16.056 27.950 1.00 94.88 211 ASP A O 1
ATOM 1547 N N . THR A 1 212 ? -16.985 -14.603 28.096 1.00 95.19 212 THR A N 1
ATOM 1548 C CA . THR A 1 212 ? -16.819 -14.074 26.734 1.00 95.19 212 THR A CA 1
ATOM 1549 C C . THR A 1 212 ? -15.508 -13.304 26.605 1.00 95.19 212 THR A C 1
ATOM 1551 O O . THR A 1 212 ? -14.738 -13.567 25.685 1.00 95.19 212 THR A O 1
ATOM 1554 N N . ALA A 1 213 ? -15.190 -12.426 27.559 1.00 96.94 213 ALA A N 1
ATOM 1555 C CA . ALA A 1 213 ? -13.944 -11.663 27.540 1.00 96.94 213 ALA A CA 1
ATOM 1556 C C . ALA A 1 213 ? -12.686 -12.550 27.554 1.00 96.94 213 ALA A C 1
ATOM 1558 O O . ALA A 1 213 ? -11.731 -12.286 26.827 1.00 96.94 213 ALA A O 1
ATOM 1559 N N . ALA A 1 214 ? -12.679 -13.626 28.349 1.00 96.19 214 ALA A N 1
ATOM 1560 C CA . ALA A 1 214 ? -11.562 -14.571 28.375 1.00 96.19 214 ALA A CA 1
ATOM 1561 C C . ALA A 1 214 ? -11.414 -15.302 27.033 1.00 96.19 214 ALA A C 1
ATOM 1563 O O . ALA A 1 214 ? -10.295 -15.530 26.577 1.00 96.19 214 ALA A O 1
ATOM 1564 N N . THR A 1 215 ? -12.537 -15.628 26.383 1.00 96.69 215 THR A N 1
ATOM 1565 C CA . THR A 1 215 ? -12.536 -16.199 25.029 1.00 96.69 215 THR A CA 1
ATOM 1566 C C . THR A 1 215 ? -11.954 -15.202 24.029 1.00 96.69 215 THR A C 1
ATOM 1568 O O . THR A 1 215 ? -11.067 -15.569 23.268 1.00 96.69 215 THR A O 1
ATOM 1571 N N . MET A 1 216 ? -12.369 -13.932 24.092 1.00 97.00 216 MET A N 1
ATOM 1572 C CA . MET A 1 216 ? -11.840 -12.869 23.235 1.00 97.00 216 MET A CA 1
ATOM 1573 C C . MET A 1 216 ? -10.326 -12.699 23.383 1.00 97.00 216 MET A C 1
ATOM 1575 O O . MET A 1 216 ? -9.618 -12.707 22.380 1.00 97.00 216 MET A O 1
ATOM 1579 N N . GLY A 1 217 ? -9.817 -12.625 24.618 1.00 95.69 217 GLY A N 1
ATOM 1580 C CA . GLY A 1 217 ? -8.376 -12.541 24.876 1.00 95.69 217 GLY A CA 1
ATOM 1581 C C . GLY A 1 217 ? -7.603 -13.774 24.388 1.00 95.69 217 GLY A C 1
ATOM 1582 O O . GLY A 1 217 ? -6.547 -13.635 23.776 1.00 95.69 217 GLY A O 1
ATOM 1583 N N . SER A 1 218 ? -8.148 -14.980 24.588 1.00 96.38 218 SER A N 1
ATOM 1584 C CA . SER A 1 218 ? -7.537 -16.222 24.088 1.00 96.38 218 SER A CA 1
ATOM 1585 C C . SER A 1 218 ? -7.511 -16.292 22.559 1.00 96.38 218 SER A C 1
ATOM 1587 O O . SER A 1 218 ? -6.559 -16.822 21.989 1.00 96.38 218 SER A O 1
ATOM 1589 N N . ASP A 1 219 ? -8.545 -15.784 21.892 1.00 97.44 219 ASP A N 1
ATOM 1590 C CA . ASP A 1 219 ? -8.650 -15.791 20.432 1.00 97.44 219 ASP A CA 1
ATOM 1591 C C . ASP A 1 219 ? -7.767 -14.706 19.786 1.00 97.44 219 ASP A C 1
ATOM 1593 O O . ASP A 1 219 ? -7.403 -14.845 18.620 1.00 97.44 219 ASP A O 1
ATOM 1597 N N . VAL A 1 220 ? -7.383 -13.645 20.512 1.00 97.31 220 VAL A N 1
ATOM 1598 C CA . VAL A 1 220 ? -6.320 -12.719 20.066 1.00 97.31 220 VAL A CA 1
ATOM 1599 C C . VAL A 1 220 ? -4.990 -13.461 19.972 1.00 97.31 220 VAL A C 1
ATOM 1601 O O . VAL A 1 220 ? -4.369 -13.442 18.913 1.00 97.31 220 VAL A O 1
ATOM 1604 N N . PHE A 1 221 ? -4.602 -14.179 21.032 1.00 94.69 221 PHE A N 1
ATOM 1605 C CA . PHE A 1 221 ? -3.381 -14.992 21.035 1.00 94.69 221 PHE A CA 1
ATOM 1606 C C . PHE A 1 221 ? -3.405 -16.047 19.921 1.00 94.69 221 PHE A C 1
ATOM 1608 O O . PHE A 1 221 ? -2.492 -16.120 19.108 1.00 94.69 221 PHE A O 1
ATOM 1615 N N . ALA A 1 222 ? -4.490 -16.823 19.828 1.00 96.44 222 ALA A N 1
ATOM 1616 C CA . ALA A 1 222 ? -4.596 -17.898 18.844 1.00 96.44 222 ALA A CA 1
ATOM 1617 C C . ALA A 1 222 ? -4.565 -17.405 17.389 1.00 96.44 222 ALA A C 1
ATOM 1619 O O . ALA A 1 222 ? -4.039 -18.105 16.528 1.00 96.44 222 ALA A O 1
ATOM 1620 N N . HIS A 1 223 ? -5.143 -16.233 17.107 1.00 97.25 223 HIS A N 1
ATOM 1621 C CA . HIS A 1 223 ? -5.076 -15.641 15.774 1.00 97.25 223 HIS A CA 1
ATOM 1622 C C . HIS A 1 223 ? -3.668 -15.108 15.478 1.00 97.25 223 HIS A C 1
ATOM 1624 O O . HIS A 1 223 ? -3.154 -15.339 14.388 1.00 97.25 223 HIS A O 1
ATOM 1630 N N . PHE A 1 224 ? -3.027 -14.444 16.446 1.00 97.38 224 PHE A N 1
ATOM 1631 C CA . PHE A 1 224 ? -1.666 -13.932 16.290 1.00 97.38 224 PHE A CA 1
ATOM 1632 C C . PHE A 1 224 ? -0.655 -15.039 15.970 1.00 97.38 224 PHE A C 1
ATOM 1634 O O . PHE A 1 224 ? 0.054 -14.905 14.984 1.00 97.38 224 PHE A O 1
ATOM 1641 N N . GLU A 1 225 ? -0.676 -16.165 16.688 1.00 96.19 225 GLU A N 1
ATOM 1642 C CA . GLU A 1 225 ? 0.207 -17.329 16.451 1.00 96.19 225 GLU A CA 1
ATOM 1643 C C . GLU A 1 225 ? 0.138 -17.903 15.022 1.00 96.19 225 GLU A C 1
ATOM 1645 O O . GLU A 1 225 ? 1.033 -18.621 14.583 1.00 96.19 225 GLU A O 1
ATOM 1650 N N . GLY A 1 226 ? -0.965 -17.665 14.306 1.00 92.50 226 GLY A N 1
ATOM 1651 C CA . GLY A 1 226 ? -1.142 -18.094 12.917 1.00 92.50 226 GLY A CA 1
ATOM 1652 C C . GLY A 1 226 ? -0.960 -16.976 11.890 1.00 92.50 226 GLY A C 1
ATOM 1653 O O . GLY A 1 226 ? -1.090 -17.234 10.693 1.00 92.50 226 GLY A O 1
ATOM 1654 N N . ALA A 1 227 ? -0.723 -15.741 12.331 1.00 95.44 227 ALA A N 1
ATOM 1655 C CA . ALA A 1 227 ? -0.690 -14.570 11.472 1.00 95.44 227 ALA A CA 1
ATOM 1656 C C . ALA A 1 227 ? 0.717 -14.306 10.933 1.00 95.44 227 ALA A C 1
ATOM 1658 O O . ALA A 1 227 ? 1.706 -14.416 11.647 1.00 95.44 227 ALA A O 1
ATOM 1659 N N . ARG A 1 228 ? 0.798 -13.808 9.693 1.00 96.00 228 ARG A N 1
ATOM 1660 C CA . ARG A 1 228 ? 2.063 -13.358 9.079 1.00 96.00 228 ARG A CA 1
ATOM 1661 C C . ARG A 1 228 ? 2.789 -12.285 9.911 1.00 96.00 228 ARG A C 1
ATOM 1663 O O . ARG A 1 228 ? 4.002 -12.174 9.841 1.00 96.00 228 ARG A O 1
ATOM 1670 N N . ALA A 1 229 ? 2.047 -11.510 10.705 1.00 96.12 229 ALA A N 1
ATOM 1671 C CA . ALA A 1 229 ? 2.601 -10.484 11.587 1.00 96.12 229 ALA A CA 1
ATOM 1672 C C . ALA A 1 229 ? 3.347 -11.048 12.816 1.00 96.12 229 ALA A C 1
ATOM 1674 O O . ALA A 1 229 ? 4.012 -10.280 13.507 1.00 96.12 229 ALA A O 1
ATOM 1675 N N . HIS A 1 230 ? 3.232 -12.350 13.111 1.00 97.06 230 HIS A N 1
ATOM 1676 C CA . HIS A 1 230 ? 3.933 -12.988 14.231 1.00 97.06 230 HIS A CA 1
ATOM 1677 C C . HIS A 1 230 ? 5.439 -13.015 14.014 1.00 97.06 230 HIS A C 1
ATOM 1679 O O . HIS A 1 230 ? 6.168 -12.391 14.783 1.00 97.06 230 HIS A O 1
ATOM 1685 N N . GLU A 1 231 ? 5.878 -13.657 12.931 1.00 92.94 231 GLU A N 1
ATOM 1686 C CA . GLU A 1 231 ? 7.295 -13.725 12.560 1.00 92.94 231 GLU A CA 1
ATOM 1687 C C . GLU A 1 231 ? 7.869 -12.315 12.348 1.00 92.94 231 GLU A C 1
ATOM 1689 O O . GLU A 1 231 ? 8.963 -12.017 12.819 1.00 92.94 231 GLU A O 1
ATOM 1694 N N . ALA A 1 232 ? 7.090 -11.413 11.737 1.00 92.75 232 ALA A N 1
ATOM 1695 C CA . ALA A 1 232 ? 7.501 -10.028 11.519 1.00 92.75 232 ALA A CA 1
ATOM 1696 C C . ALA A 1 232 ? 7.746 -9.258 12.829 1.00 92.75 232 ALA A C 1
ATOM 1698 O O . ALA A 1 232 ? 8.732 -8.532 12.935 1.00 92.75 232 ALA A O 1
ATOM 1699 N N . LEU A 1 233 ? 6.881 -9.410 13.843 1.00 97.44 233 LEU A N 1
ATOM 1700 C CA . LEU A 1 233 ? 7.090 -8.771 15.146 1.00 97.44 233 LEU A CA 1
ATOM 1701 C C . LEU A 1 233 ? 8.293 -9.376 15.880 1.00 97.44 233 LEU A C 1
ATOM 1703 O O . LEU A 1 233 ? 9.076 -8.628 16.459 1.00 97.44 233 LEU A O 1
ATOM 1707 N N . GLU A 1 234 ? 8.443 -10.703 15.862 1.00 97.00 234 GLU A N 1
ATOM 1708 C CA . GLU A 1 234 ? 9.570 -11.392 16.505 1.00 97.00 234 GLU A CA 1
ATOM 1709 C C . GLU A 1 234 ? 10.915 -10.969 15.890 1.00 97.00 234 GLU A C 1
ATOM 1711 O O . GLU A 1 234 ? 11.878 -10.710 16.617 1.00 97.00 234 GLU A O 1
ATOM 1716 N N . GLU A 1 235 ? 10.976 -10.847 14.561 1.00 91.69 235 GLU A N 1
ATOM 1717 C CA . GLU A 1 235 ? 12.171 -10.397 13.846 1.00 91.69 235 GLU A CA 1
ATOM 1718 C C . GLU A 1 235 ? 12.459 -8.907 14.071 1.00 91.69 235 GLU A C 1
ATOM 1720 O O . GLU A 1 235 ? 13.615 -8.533 14.302 1.00 91.69 235 GLU A O 1
ATOM 1725 N N . ALA A 1 236 ? 11.422 -8.063 14.050 1.00 89.69 236 ALA A N 1
ATOM 1726 C CA . ALA A 1 236 ? 11.552 -6.628 14.274 1.00 89.69 236 ALA A CA 1
ATOM 1727 C C . ALA A 1 236 ? 12.000 -6.303 15.709 1.00 89.69 236 ALA A C 1
ATOM 1729 O O . ALA A 1 236 ? 12.928 -5.512 15.904 1.00 89.69 236 ALA A O 1
ATOM 1730 N N . ASP A 1 237 ? 11.359 -6.911 16.714 1.00 96.38 237 ASP A N 1
ATOM 1731 C CA . ASP A 1 237 ? 11.692 -6.742 18.129 1.00 96.38 237 ASP A CA 1
ATOM 1732 C C . ASP A 1 237 ? 11.218 -7.935 18.986 1.00 96.38 237 ASP A C 1
ATOM 1734 O O . ASP A 1 237 ? 10.085 -7.998 19.475 1.00 96.38 237 ASP A O 1
ATOM 1738 N N . ASN A 1 238 ? 12.140 -8.868 19.237 1.00 96.94 238 ASN A N 1
ATOM 1739 C CA . ASN A 1 238 ? 11.900 -10.039 20.083 1.00 96.94 238 ASN A CA 1
ATOM 1740 C C . ASN A 1 238 ? 11.470 -9.680 21.522 1.00 96.94 238 ASN A C 1
ATOM 1742 O O . ASN A 1 238 ? 10.695 -10.419 22.127 1.00 96.94 238 ASN A O 1
ATOM 1746 N N . ASP A 1 239 ? 11.966 -8.578 22.099 1.00 98.00 239 ASP A N 1
ATOM 1747 C CA . ASP A 1 239 ? 11.601 -8.188 23.470 1.00 98.00 239 ASP A CA 1
ATOM 1748 C C . ASP A 1 239 ? 10.143 -7.685 23.513 1.00 98.00 239 ASP A C 1
ATOM 1750 O O . ASP A 1 239 ? 9.404 -8.007 24.454 1.00 98.00 239 ASP A O 1
ATOM 1754 N N . ALA A 1 240 ? 9.715 -6.936 22.490 1.00 97.44 240 ALA A N 1
ATOM 1755 C CA . ALA A 1 240 ? 8.331 -6.503 22.325 1.00 97.44 240 ALA A CA 1
ATOM 1756 C C . ALA A 1 240 ? 7.396 -7.701 22.111 1.00 97.44 240 ALA A C 1
ATOM 1758 O O . ALA A 1 240 ? 6.362 -7.787 22.775 1.00 97.44 240 ALA A O 1
ATOM 1759 N N . TYR A 1 241 ? 7.784 -8.656 21.260 1.00 97.69 241 TYR A N 1
ATOM 1760 C CA . TYR A 1 241 ? 7.060 -9.913 21.052 1.00 97.69 241 TYR A CA 1
ATOM 1761 C C . TYR A 1 241 ? 6.847 -10.693 22.365 1.00 97.69 241 TYR A C 1
ATOM 1763 O O . TYR A 1 241 ? 5.703 -10.915 22.771 1.00 97.69 241 TYR A O 1
ATOM 1771 N N . GLU A 1 242 ? 7.919 -11.038 23.089 1.00 98.12 242 GLU A N 1
ATOM 1772 C CA . GLU A 1 242 ? 7.824 -11.827 24.332 1.00 98.12 242 GLU A CA 1
ATOM 1773 C C . GLU A 1 242 ? 6.987 -11.113 25.414 1.00 98.12 242 GLU A C 1
ATOM 1775 O O . GLU A 1 242 ? 6.267 -11.736 26.211 1.00 98.12 242 GLU A O 1
ATOM 1780 N N . THR A 1 243 ? 7.076 -9.780 25.468 1.00 98.19 243 THR A N 1
ATOM 1781 C CA . THR A 1 243 ? 6.335 -8.976 26.447 1.00 98.19 243 THR A CA 1
ATOM 1782 C C . THR A 1 243 ? 4.862 -8.828 26.060 1.00 98.19 243 THR A C 1
ATOM 1784 O O . THR A 1 243 ? 4.000 -8.861 26.943 1.00 98.19 243 THR A O 1
ATOM 1787 N N . PHE A 1 244 ? 4.549 -8.731 24.766 1.00 98.12 244 PHE A N 1
ATOM 1788 C CA . PHE A 1 244 ? 3.182 -8.782 24.249 1.00 98.12 244 PHE A CA 1
ATOM 1789 C C . PHE A 1 244 ? 2.494 -10.107 24.609 1.00 98.12 244 PHE A C 1
ATOM 1791 O O . PHE A 1 244 ? 1.405 -10.083 25.191 1.00 98.12 244 PHE A O 1
ATOM 1798 N N . GLU A 1 245 ? 3.146 -11.251 24.378 1.00 97.50 245 GLU A N 1
ATOM 1799 C CA . GLU A 1 245 ? 2.607 -12.563 24.766 1.00 97.50 245 GLU A CA 1
ATOM 1800 C C . GLU A 1 245 ? 2.365 -12.659 26.276 1.00 97.50 245 GLU A C 1
ATOM 1802 O O . GLU A 1 245 ? 1.286 -13.047 26.733 1.00 97.50 245 GLU A O 1
ATOM 1807 N N . SER A 1 246 ? 3.346 -12.221 27.070 1.00 97.56 246 SER A N 1
ATOM 1808 C CA . SER A 1 246 ? 3.222 -12.155 28.530 1.00 97.56 246 SER A CA 1
ATOM 1809 C C . SER A 1 246 ? 2.055 -11.256 28.968 1.00 97.56 246 SER A C 1
ATOM 1811 O O . SER A 1 246 ? 1.399 -11.512 29.987 1.00 97.56 246 SER A O 1
ATOM 1813 N N . GLY A 1 247 ? 1.784 -10.196 28.204 1.00 98.19 247 GLY A N 1
ATOM 1814 C CA . GLY A 1 247 ? 0.633 -9.315 28.365 1.00 98.19 247 GLY A CA 1
ATOM 1815 C C . GLY A 1 247 ? -0.690 -10.043 28.127 1.00 98.19 247 GLY A C 1
ATOM 1816 O O . GLY A 1 247 ? -1.586 -9.947 28.965 1.00 98.19 247 GLY A O 1
ATOM 1817 N N . LEU A 1 248 ? -0.802 -10.837 27.059 1.00 97.62 248 LEU A N 1
ATOM 1818 C CA . LEU A 1 248 ? -1.992 -11.648 26.765 1.00 97.62 248 LEU A CA 1
ATOM 1819 C C . LEU A 1 248 ? -2.260 -12.711 27.842 1.00 97.62 248 LEU A C 1
ATOM 1821 O O . LEU A 1 248 ? -3.395 -12.850 28.308 1.00 97.62 248 LEU A O 1
ATOM 1825 N N . GLU A 1 249 ? -1.222 -13.399 28.325 1.00 97.31 249 GLU A N 1
ATOM 1826 C CA . GLU A 1 249 ? -1.353 -14.336 29.453 1.00 97.31 249 GLU A CA 1
ATOM 1827 C C . GLU A 1 249 ? -1.843 -13.627 30.729 1.00 97.31 249 GLU A C 1
ATOM 1829 O O . GLU A 1 249 ? -2.680 -14.142 31.490 1.00 97.31 249 GLU A O 1
ATOM 1834 N N . SER A 1 250 ? -1.326 -12.419 30.970 1.00 98.25 250 SER A N 1
ATOM 1835 C CA . SER A 1 250 ? -1.713 -11.577 32.103 1.00 98.25 250 SER A CA 1
ATOM 1836 C C . SER A 1 250 ? -3.152 -11.084 31.975 1.00 98.25 250 SER A C 1
ATOM 1838 O O . SER A 1 250 ? -3.874 -11.081 32.976 1.00 98.25 250 SER A O 1
ATOM 1840 N N . LEU A 1 251 ? -3.593 -10.743 30.762 1.00 98.00 251 LEU A N 1
ATOM 1841 C CA . LEU A 1 251 ? -4.961 -10.332 30.456 1.00 98.00 251 LEU A CA 1
ATOM 1842 C C . LEU A 1 251 ? -5.938 -11.460 30.784 1.00 98.00 251 LEU A C 1
ATOM 1844 O O . LEU A 1 251 ? -6.864 -11.263 31.576 1.00 98.00 251 LEU A O 1
ATOM 1848 N N . GLN A 1 252 ? -5.682 -12.667 30.273 1.00 96.38 252 GLN A N 1
ATOM 1849 C CA . GLN A 1 252 ? -6.501 -13.842 30.569 1.00 96.38 252 GLN A CA 1
ATOM 1850 C C . GLN A 1 252 ? -6.552 -14.117 32.078 1.00 96.38 252 GLN A C 1
ATOM 1852 O O . GLN A 1 252 ? -7.629 -14.273 32.659 1.00 96.38 252 GLN A O 1
ATOM 1857 N N . THR A 1 253 ? -5.394 -14.106 32.744 1.00 96.88 253 THR A N 1
ATOM 1858 C CA . THR A 1 253 ? -5.310 -14.300 34.198 1.00 96.88 253 THR A CA 1
ATOM 1859 C C . THR A 1 253 ? -6.093 -13.225 34.958 1.00 96.88 253 THR A C 1
ATOM 1861 O O . THR A 1 253 ? -6.739 -13.518 35.970 1.00 96.88 253 THR A O 1
ATOM 1864 N N . GLY A 1 254 ? -6.039 -11.972 34.505 1.00 97.38 254 GLY A N 1
ATOM 1865 C CA . GLY A 1 254 ? -6.785 -10.852 35.067 1.00 97.38 254 GLY A CA 1
ATOM 1866 C C . GLY A 1 254 ? -8.293 -11.077 34.983 1.00 97.38 254 GLY A C 1
ATOM 1867 O O . GLY A 1 254 ? -8.978 -10.978 36.007 1.00 97.38 254 GLY A O 1
ATOM 1868 N N . ILE A 1 255 ? -8.783 -11.457 33.800 1.00 96.88 255 ILE A N 1
ATOM 1869 C CA . ILE A 1 255 ? -10.200 -11.728 33.523 1.00 96.88 255 ILE A CA 1
ATOM 1870 C C . ILE A 1 255 ? -10.708 -12.904 34.365 1.00 96.88 255 ILE A C 1
ATOM 1872 O O . ILE A 1 255 ? -11.684 -12.753 35.103 1.00 96.88 255 ILE A O 1
ATOM 1876 N N . GLU A 1 256 ? -10.014 -14.046 34.352 1.00 95.25 256 GLU A N 1
ATOM 1877 C CA . GLU A 1 256 ? -10.409 -15.250 35.103 1.00 95.25 256 GLU A CA 1
ATOM 1878 C C . GLU A 1 256 ? -10.497 -15.003 36.618 1.00 95.25 256 GLU A C 1
ATOM 1880 O O . GLU A 1 256 ? -11.331 -15.583 37.321 1.00 95.25 256 GLU A O 1
ATOM 1885 N N . ASN A 1 257 ? -9.637 -14.125 37.139 1.00 95.69 257 ASN A N 1
ATOM 1886 C CA . ASN A 1 257 ? -9.620 -13.765 38.554 1.00 95.69 257 ASN A CA 1
ATOM 1887 C C . ASN A 1 257 ? -10.555 -12.594 38.903 1.00 95.69 257 ASN A C 1
ATOM 1889 O O . ASN A 1 257 ? -10.666 -12.254 40.086 1.00 95.69 257 ASN A O 1
ATOM 1893 N N . GLY A 1 258 ? -11.206 -11.964 37.917 1.00 94.62 258 GLY A N 1
ATOM 1894 C CA . GLY A 1 258 ? -11.979 -10.732 38.104 1.00 94.62 258 GLY A CA 1
ATOM 1895 C C . GLY A 1 258 ? -11.135 -9.587 38.677 1.00 94.62 258 GLY A C 1
ATOM 1896 O O . GLY A 1 258 ? -11.618 -8.794 39.490 1.00 94.62 258 GLY A O 1
ATOM 1897 N N . ASN A 1 259 ? -9.847 -9.545 38.332 1.00 96.44 259 ASN A N 1
ATOM 1898 C CA . ASN A 1 259 ? -8.885 -8.572 38.830 1.00 96.44 259 ASN A CA 1
ATOM 1899 C C . ASN A 1 259 ? -8.812 -7.364 37.890 1.00 96.44 259 ASN A C 1
ATOM 1901 O O . ASN A 1 259 ? -7.880 -7.280 37.100 1.00 96.44 259 ASN A O 1
ATOM 1905 N N . GLY A 1 260 ? -9.762 -6.429 38.009 1.00 94.81 260 GLY A N 1
ATOM 1906 C CA . GLY A 1 260 ? -9.861 -5.251 37.131 1.00 94.81 260 GLY A CA 1
ATOM 1907 C C . GLY A 1 260 ? -8.535 -4.512 36.918 1.00 94.81 260 GLY A C 1
ATOM 1908 O O . GLY A 1 260 ? -8.093 -4.398 35.789 1.00 94.81 260 GLY A O 1
ATOM 1909 N N . SER A 1 261 ? -7.813 -4.157 37.989 1.00 96.19 261 SER A N 1
ATOM 1910 C CA . SER A 1 261 ? -6.513 -3.477 37.843 1.00 96.19 261 SER A CA 1
ATOM 1911 C C . SER A 1 261 ? -5.452 -4.322 37.133 1.00 96.19 261 SER A C 1
ATOM 1913 O O . SER A 1 261 ? -4.550 -3.781 36.518 1.00 96.19 261 SER A O 1
ATOM 1915 N N . GLY A 1 262 ? -5.530 -5.653 37.239 1.00 97.38 262 GLY A N 1
ATOM 1916 C CA . GLY A 1 262 ? -4.641 -6.537 36.485 1.00 97.38 262 GLY A CA 1
ATOM 1917 C C . GLY A 1 262 ? -5.014 -6.651 35.008 1.00 97.38 262 GLY A C 1
ATOM 1918 O O . GLY A 1 262 ? -4.131 -6.907 34.203 1.00 97.38 262 GLY A O 1
ATOM 1919 N N . ILE A 1 263 ? -6.291 -6.460 34.659 1.00 98.00 263 ILE A N 1
ATOM 1920 C CA . ILE A 1 263 ? -6.740 -6.353 33.265 1.00 98.00 263 ILE A CA 1
ATOM 1921 C C . ILE A 1 263 ? -6.218 -5.030 32.685 1.00 98.00 263 ILE A C 1
ATOM 1923 O O . ILE A 1 263 ? -5.611 -5.055 31.621 1.00 98.00 263 ILE A O 1
ATOM 1927 N N . ASP A 1 264 ? -6.355 -3.918 33.421 1.00 97.62 264 ASP A N 1
ATOM 1928 C CA . ASP A 1 264 ? -5.829 -2.601 33.022 1.00 97.62 264 ASP A CA 1
ATOM 1929 C C . ASP A 1 264 ? -4.313 -2.656 32.747 1.00 97.62 264 ASP A C 1
ATOM 1931 O O . ASP A 1 264 ? -3.854 -2.249 31.680 1.00 97.62 264 ASP A O 1
ATOM 1935 N N . ASP A 1 265 ? -3.536 -3.216 33.687 1.00 98.31 265 ASP A N 1
ATOM 1936 C CA . ASP A 1 265 ? -2.079 -3.362 33.556 1.00 98.31 265 ASP A CA 1
ATOM 1937 C C . ASP A 1 265 ? -1.698 -4.247 32.349 1.00 98.31 265 ASP A C 1
ATOM 1939 O O . ASP A 1 265 ? -0.712 -3.980 31.655 1.00 98.31 265 ASP A O 1
ATOM 1943 N N . ALA A 1 266 ? -2.472 -5.305 32.083 1.00 98.50 266 ALA A N 1
ATOM 1944 C CA . ALA A 1 266 ? -2.219 -6.220 30.976 1.00 98.50 266 ALA A CA 1
ATOM 1945 C C . ALA A 1 266 ? -2.511 -5.583 29.611 1.00 98.50 266 ALA A C 1
ATOM 1947 O O . ALA A 1 266 ? -1.686 -5.699 28.708 1.00 98.50 266 ALA A O 1
ATOM 1948 N N . VAL A 1 267 ? -3.632 -4.866 29.466 1.00 98.50 267 VAL A N 1
ATOM 1949 C CA . VAL A 1 267 ? -3.958 -4.136 28.229 1.00 98.50 267 VAL A CA 1
ATOM 1950 C C . VAL A 1 267 ? -2.929 -3.044 27.951 1.00 98.50 267 VAL A C 1
ATOM 1952 O O . VAL A 1 267 ? -2.474 -2.927 26.818 1.00 98.50 267 VAL A O 1
ATOM 1955 N N . ALA A 1 268 ? -2.500 -2.297 28.974 1.00 98.19 268 ALA A N 1
ATOM 1956 C CA . ALA A 1 268 ? -1.440 -1.302 28.814 1.00 98.19 268 ALA A CA 1
ATOM 1957 C C . ALA A 1 268 ? -0.122 -1.937 28.337 1.00 98.19 268 ALA A C 1
ATOM 1959 O O . ALA A 1 268 ? 0.547 -1.387 27.466 1.00 98.19 268 ALA A O 1
ATOM 1960 N N . THR A 1 269 ? 0.219 -3.121 28.862 1.00 98.62 269 THR A N 1
ATOM 1961 C CA . THR A 1 269 ? 1.401 -3.883 28.428 1.00 98.62 269 THR A CA 1
ATOM 1962 C C . THR A 1 269 ? 1.274 -4.323 26.967 1.00 98.62 269 THR A C 1
ATOM 1964 O O . THR A 1 269 ? 2.216 -4.160 26.199 1.00 98.62 269 THR A O 1
ATOM 1967 N N . ILE A 1 270 ? 0.117 -4.850 26.561 1.00 98.75 270 ILE A N 1
ATOM 1968 C CA . ILE A 1 270 ? -0.143 -5.248 25.170 1.00 98.75 270 ILE A CA 1
ATOM 1969 C C . ILE A 1 270 ? -0.018 -4.041 24.231 1.00 98.75 270 ILE A C 1
ATOM 1971 O O . ILE A 1 270 ? 0.719 -4.103 23.250 1.00 98.75 270 ILE A O 1
ATOM 1975 N N . ASP A 1 271 ? -0.693 -2.934 24.552 1.00 98.50 271 ASP A N 1
ATOM 1976 C CA . ASP A 1 271 ? -0.691 -1.717 23.734 1.00 98.50 271 ASP A CA 1
ATOM 1977 C C . ASP A 1 271 ? 0.717 -1.134 23.573 1.00 98.50 271 ASP A C 1
ATOM 1979 O O . ASP A 1 271 ? 1.117 -0.805 22.461 1.00 98.50 271 ASP A O 1
ATOM 1983 N N . GLU A 1 272 ? 1.496 -1.035 24.653 1.00 98.44 272 GLU A N 1
ATOM 1984 C CA . GLU A 1 272 ? 2.862 -0.504 24.601 1.00 98.44 272 GLU A CA 1
ATOM 1985 C C . GLU A 1 272 ? 3.766 -1.313 23.664 1.00 98.44 272 GLU A C 1
ATOM 1987 O O . GLU A 1 272 ? 4.446 -0.726 22.825 1.00 98.44 272 GLU A O 1
ATOM 1992 N N . ASN A 1 273 ? 3.735 -2.644 23.757 1.00 98.56 273 ASN A N 1
ATOM 1993 C CA . ASN A 1 273 ? 4.638 -3.497 22.981 1.00 98.56 273 ASN A CA 1
ATOM 1994 C C . ASN A 1 273 ? 4.211 -3.631 21.516 1.00 98.56 273 ASN A C 1
ATOM 1996 O O . ASN A 1 273 ? 5.060 -3.614 20.626 1.00 98.56 273 ASN A O 1
ATOM 2000 N N . LEU A 1 274 ? 2.906 -3.680 21.237 1.00 98.62 274 LEU A N 1
ATOM 2001 C CA . LEU A 1 274 ? 2.429 -3.645 19.855 1.00 98.62 274 LEU A CA 1
ATOM 2002 C C . LEU A 1 274 ? 2.740 -2.301 19.188 1.00 98.62 274 LEU A C 1
ATOM 2004 O O . LEU A 1 274 ? 3.101 -2.288 18.016 1.00 98.62 274 LEU A O 1
ATOM 2008 N N . ARG A 1 275 ? 2.684 -1.178 19.921 1.00 98.38 275 ARG A N 1
ATOM 2009 C CA . ARG A 1 275 ? 3.146 0.117 19.394 1.00 98.38 275 ARG A CA 1
ATOM 2010 C C . ARG A 1 275 ? 4.633 0.110 19.057 1.00 98.38 275 ARG A C 1
ATOM 2012 O O . ARG A 1 275 ? 4.989 0.673 18.033 1.00 98.38 275 ARG A O 1
ATOM 2019 N N . THR A 1 276 ? 5.485 -0.528 19.861 1.00 98.31 276 THR A N 1
ATOM 2020 C CA . THR A 1 276 ? 6.909 -0.688 19.518 1.00 98.31 276 THR A CA 1
ATOM 2021 C C . THR A 1 276 ? 7.089 -1.424 18.190 1.00 98.31 276 THR A C 1
ATOM 2023 O O . THR A 1 276 ? 7.836 -0.953 17.339 1.00 98.31 276 THR A O 1
ATOM 2026 N N . GLY A 1 277 ? 6.359 -2.521 17.970 1.00 98.06 277 GLY A N 1
ATOM 2027 C CA . GLY A 1 277 ? 6.376 -3.227 16.686 1.00 98.06 277 GLY A CA 1
ATOM 2028 C C . GLY A 1 277 ? 5.866 -2.376 15.519 1.00 98.06 277 GLY A C 1
ATOM 2029 O O . GLY A 1 277 ? 6.490 -2.339 14.464 1.00 98.06 277 GLY A O 1
ATOM 2030 N N . ILE A 1 278 ? 4.760 -1.652 15.719 1.00 98.69 278 ILE A N 1
ATOM 2031 C CA . ILE A 1 278 ? 4.178 -0.755 14.707 1.00 98.69 278 ILE A CA 1
ATOM 2032 C C . ILE A 1 278 ? 5.154 0.364 14.325 1.00 98.69 278 ILE A C 1
ATOM 2034 O O . ILE A 1 278 ? 5.300 0.643 13.141 1.00 98.69 278 ILE A O 1
ATOM 2038 N N . ASP A 1 279 ? 5.838 0.976 15.293 1.00 97.00 279 ASP A N 1
ATOM 2039 C CA . ASP A 1 279 ? 6.835 2.030 15.052 1.00 97.00 279 ASP A CA 1
ATOM 2040 C C . ASP A 1 279 ? 7.982 1.532 14.156 1.00 97.00 279 ASP A C 1
ATOM 2042 O O . ASP A 1 279 ? 8.386 2.212 13.215 1.00 97.00 279 ASP A O 1
ATOM 2046 N N . ILE A 1 280 ? 8.462 0.306 14.396 1.00 90.31 280 ILE A N 1
ATOM 2047 C CA . ILE A 1 280 ? 9.542 -0.302 13.607 1.00 90.31 280 ILE A CA 1
ATOM 2048 C C . ILE A 1 280 ? 9.066 -0.672 12.197 1.00 90.31 280 ILE A C 1
ATOM 2050 O O . ILE A 1 280 ? 9.747 -0.356 11.225 1.00 90.31 280 ILE A O 1
ATOM 2054 N N . LEU A 1 281 ? 7.912 -1.336 12.088 1.00 91.31 281 LEU A N 1
ATOM 2055 C CA . LEU A 1 281 ? 7.420 -1.910 10.832 1.00 91.31 281 LEU A CA 1
ATOM 2056 C C . LEU A 1 281 ? 6.784 -0.863 9.902 1.00 91.31 281 LEU A C 1
ATOM 2058 O O . LEU A 1 281 ? 7.017 -0.872 8.698 1.00 91.31 281 LEU A O 1
ATOM 2062 N N . ALA A 1 282 ? 5.981 0.059 10.438 1.00 91.19 282 ALA A N 1
ATOM 2063 C CA . ALA A 1 282 ? 5.327 1.093 9.633 1.00 91.19 282 ALA A CA 1
ATOM 2064 C C . ALA A 1 282 ? 6.194 2.348 9.448 1.00 91.19 282 ALA A C 1
ATOM 2066 O O . ALA A 1 282 ? 5.953 3.119 8.512 1.00 91.19 282 ALA A O 1
ATOM 2067 N N . GLY A 1 283 ? 7.177 2.580 10.326 1.00 89.81 283 GLY A N 1
ATOM 2068 C CA . GLY A 1 283 ? 8.039 3.758 10.290 1.00 89.81 283 GLY A CA 1
ATOM 2069 C C . GLY A 1 283 ? 7.233 5.057 10.231 1.00 89.81 283 GLY A C 1
ATOM 2070 O O . GLY A 1 283 ? 6.295 5.261 10.998 1.00 89.81 283 GLY A O 1
ATOM 2071 N N . GLY A 1 284 ? 7.548 5.921 9.261 1.00 84.94 284 GLY A N 1
ATOM 2072 C CA . GLY A 1 284 ? 6.854 7.201 9.065 1.00 84.94 284 GLY A CA 1
ATOM 2073 C C . GLY A 1 284 ? 5.357 7.097 8.736 1.00 84.94 284 GLY A C 1
ATOM 2074 O O . GLY A 1 284 ? 4.669 8.108 8.785 1.00 84.94 284 GLY A O 1
ATOM 2075 N N . ASN A 1 285 ? 4.837 5.901 8.435 1.00 92.75 285 ASN A N 1
ATOM 2076 C CA . ASN A 1 285 ? 3.408 5.676 8.193 1.00 92.75 285 ASN A CA 1
ATOM 2077 C C . ASN A 1 285 ? 2.646 5.217 9.456 1.00 92.75 285 ASN A C 1
ATOM 2079 O O . ASN A 1 285 ? 1.424 5.064 9.413 1.00 92.75 285 ASN A O 1
ATOM 2083 N N . ALA A 1 286 ? 3.330 5.002 10.588 1.00 97.38 286 ALA A N 1
ATOM 2084 C CA . ALA A 1 286 ? 2.703 4.645 11.863 1.00 97.38 286 ALA A CA 1
ATOM 2085 C C . ALA A 1 286 ? 1.601 5.626 12.344 1.00 97.38 286 ALA A C 1
ATOM 2087 O O . ALA A 1 286 ? 0.604 5.137 12.890 1.00 97.38 286 ALA A O 1
ATOM 2088 N N . PRO A 1 287 ? 1.690 6.956 12.104 1.00 98.12 287 PRO A N 1
ATOM 2089 C CA . PRO A 1 287 ? 0.613 7.905 12.396 1.00 98.12 287 PRO A CA 1
ATOM 2090 C C . PRO A 1 287 ? -0.754 7.532 11.805 1.00 98.12 287 PRO A C 1
ATOM 2092 O O . PRO A 1 287 ? -1.762 7.683 12.492 1.00 98.12 287 PRO A O 1
ATOM 2095 N N . LEU A 1 288 ? -0.804 6.992 10.578 1.00 97.00 288 LEU A N 1
ATOM 2096 C CA . LEU A 1 288 ? -2.063 6.557 9.951 1.00 97.00 288 LEU A CA 1
ATOM 2097 C C . LEU A 1 288 ? -2.687 5.372 10.696 1.00 97.00 288 LEU A C 1
ATOM 2099 O O . LEU A 1 288 ? -3.886 5.315 10.939 1.00 97.00 288 LEU A O 1
ATOM 2103 N N . LEU A 1 289 ? -1.873 4.405 11.119 1.00 98.62 289 LEU A N 1
ATOM 2104 C CA . LEU A 1 289 ? -2.394 3.288 11.907 1.00 98.62 289 LEU A CA 1
ATOM 2105 C C . LEU A 1 289 ? -2.885 3.781 13.276 1.00 98.62 289 LEU A C 1
ATOM 2107 O O . LEU A 1 289 ? -3.909 3.320 13.788 1.00 98.62 289 LEU A O 1
ATOM 2111 N N . GLN A 1 290 ? -2.199 4.764 13.859 1.00 98.75 290 GLN A N 1
ATOM 2112 C CA . GLN A 1 290 ? -2.630 5.379 15.106 1.00 98.75 290 GLN A CA 1
ATOM 2113 C C . GLN A 1 290 ? -3.966 6.127 14.960 1.00 98.75 290 GLN A C 1
ATOM 2115 O O . GLN A 1 290 ? -4.786 6.016 15.875 1.00 98.75 290 GLN A O 1
ATOM 2120 N N . SER A 1 291 ? -4.240 6.814 13.844 1.00 98.62 291 SER A N 1
ATOM 2121 C CA . SER A 1 291 ? -5.547 7.453 13.612 1.00 98.62 291 SER A CA 1
ATOM 2122 C C . SER A 1 291 ? -6.679 6.424 13.528 1.00 98.62 291 SER A C 1
ATOM 2124 O O . SER A 1 291 ? -7.683 6.575 14.231 1.00 98.62 291 SER A O 1
ATOM 2126 N N . GLY A 1 292 ? -6.478 5.311 12.812 1.00 98.50 292 GLY A N 1
ATOM 2127 C CA . GLY A 1 292 ? -7.444 4.205 12.763 1.00 98.50 292 GLY A CA 1
ATOM 2128 C C . GLY A 1 292 ? -7.706 3.584 14.143 1.00 98.50 292 GLY A C 1
ATOM 2129 O O . GLY A 1 292 ? -8.853 3.321 14.517 1.00 98.50 292 GLY A O 1
ATOM 2130 N N . PHE A 1 293 ? -6.658 3.434 14.965 1.00 98.81 293 PHE A N 1
ATOM 2131 C CA . PHE A 1 293 ? -6.802 3.001 16.360 1.00 98.81 293 PHE A CA 1
ATOM 2132 C C . PHE A 1 293 ? -7.598 4.018 17.194 1.00 98.81 293 PHE A C 1
ATOM 2134 O O . PHE A 1 293 ? -8.463 3.635 17.982 1.00 98.81 293 PHE A O 1
ATOM 2141 N N . PHE A 1 294 ? -7.329 5.316 17.034 1.00 98.88 294 PHE A N 1
ATOM 2142 C CA . PHE A 1 294 ? -8.076 6.375 17.715 1.00 98.88 294 PHE A CA 1
ATOM 2143 C C . PHE A 1 294 ? -9.559 6.334 17.348 1.00 98.88 294 PHE A C 1
ATOM 2145 O O . PHE A 1 294 ? -10.396 6.384 18.249 1.00 98.88 294 PHE A O 1
ATOM 2152 N N . ARG A 1 295 ? -9.890 6.174 16.061 1.00 98.75 295 ARG A N 1
ATOM 2153 C CA . ARG A 1 295 ? -11.274 6.026 15.589 1.00 98.75 295 ARG A CA 1
ATOM 2154 C C . ARG A 1 295 ? -11.977 4.843 16.250 1.00 98.75 295 ARG A C 1
ATOM 2156 O O . ARG A 1 295 ? -13.043 5.037 16.828 1.00 98.75 295 ARG A O 1
ATOM 2163 N N . ALA A 1 296 ? -11.358 3.660 16.259 1.00 98.56 296 ALA A N 1
ATOM 2164 C CA . ALA A 1 296 ? -11.913 2.485 16.939 1.00 98.56 296 ALA A CA 1
ATOM 2165 C C . ALA A 1 296 ? -12.169 2.756 18.436 1.00 98.56 296 ALA A C 1
ATOM 2167 O O . ALA A 1 296 ? -13.240 2.478 18.966 1.00 98.56 296 ALA A O 1
ATOM 2168 N N . ARG A 1 297 ? -11.234 3.421 19.123 1.00 98.69 297 ARG A N 1
ATOM 2169 C CA . ARG A 1 297 ? -11.398 3.749 20.548 1.00 98.69 297 ARG A CA 1
ATOM 2170 C C . ARG A 1 297 ? -12.412 4.866 20.825 1.00 98.69 297 ARG A C 1
ATOM 2172 O O . ARG A 1 297 ? -12.977 4.912 21.920 1.00 98.69 297 ARG A O 1
ATOM 2179 N N . PHE A 1 298 ? -12.654 5.781 19.887 1.00 98.81 298 PHE A N 1
ATOM 2180 C CA . PHE A 1 298 ? -13.754 6.744 20.008 1.00 98.81 298 PHE A CA 1
ATOM 2181 C C . PHE A 1 298 ? -15.114 6.067 19.848 1.00 98.81 298 PHE A C 1
ATOM 2183 O O . PHE A 1 298 ? -16.056 6.445 20.546 1.00 98.81 298 PHE A O 1
ATOM 2190 N N . GLU A 1 299 ? -15.206 5.058 18.986 1.00 98.38 299 GLU A N 1
ATOM 2191 C CA . GLU A 1 299 ? -16.394 4.213 18.837 1.00 98.38 299 GLU A CA 1
ATOM 2192 C C . GLU A 1 299 ? -16.667 3.415 20.110 1.00 98.38 299 GLU A C 1
ATOM 2194 O O . GLU A 1 299 ? -17.789 3.436 20.614 1.00 98.38 299 GLU A O 1
ATOM 2199 N N . ASP A 1 300 ? -15.632 2.838 20.724 1.00 97.62 300 ASP A N 1
ATOM 2200 C CA . ASP A 1 300 ? -15.739 2.238 22.054 1.00 97.62 300 ASP A CA 1
ATOM 2201 C C . ASP A 1 300 ? -16.327 3.216 23.077 1.00 97.62 300 ASP A C 1
ATOM 2203 O O . ASP A 1 300 ? -17.267 2.887 23.804 1.00 97.62 300 ASP A O 1
ATOM 2207 N N . ALA A 1 301 ? -15.797 4.444 23.144 1.00 98.38 301 ALA A N 1
ATOM 2208 C CA . ALA A 1 301 ? -16.312 5.472 24.046 1.00 98.38 301 ALA A CA 1
ATOM 2209 C C . ALA A 1 301 ? -17.793 5.777 23.768 1.00 98.38 301 ALA A C 1
ATOM 2211 O O . ALA A 1 301 ? -18.583 5.894 24.711 1.00 98.38 301 ALA A O 1
ATOM 2212 N N . TYR A 1 302 ? -18.182 5.844 22.495 1.00 98.19 302 TYR A N 1
ATOM 2213 C CA . TYR A 1 302 ? -19.568 6.057 22.100 1.00 98.19 302 TYR A CA 1
ATOM 2214 C C . TYR A 1 302 ? -20.457 4.886 22.529 1.00 98.19 302 TYR A C 1
ATOM 2216 O O . TYR A 1 302 ? -21.507 5.108 23.132 1.00 98.19 302 TYR A O 1
ATOM 2224 N N . GLU A 1 303 ? -20.023 3.635 22.365 1.00 96.00 303 GLU A N 1
ATOM 2225 C CA . GLU A 1 303 ? -20.792 2.476 22.834 1.00 96.00 303 GLU A CA 1
ATOM 2226 C C . GLU A 1 303 ? -20.945 2.439 24.362 1.00 96.00 303 GLU A C 1
ATOM 2228 O O . GLU A 1 303 ? -22.022 2.099 24.864 1.00 96.00 303 GLU A O 1
ATOM 2233 N N . ARG A 1 304 ? -19.924 2.855 25.127 1.00 95.44 304 ARG A N 1
ATOM 2234 C CA . ARG A 1 304 ? -20.048 3.049 26.589 1.00 95.44 304 ARG A CA 1
ATOM 2235 C C . ARG A 1 304 ? -21.099 4.111 26.912 1.00 95.44 304 ARG A C 1
ATOM 2237 O O . ARG A 1 304 ? -21.946 3.912 27.788 1.00 95.44 304 ARG A O 1
ATOM 2244 N N . TYR A 1 305 ? -21.090 5.229 26.189 1.00 97.44 305 TYR A N 1
ATOM 2245 C CA . TYR A 1 305 ? -22.074 6.292 26.375 1.00 97.44 305 TYR A CA 1
ATOM 2246 C C . TYR A 1 305 ? -23.503 5.810 26.096 1.00 97.44 305 TYR A C 1
ATOM 2248 O O . TYR A 1 305 ? -24.392 6.011 26.927 1.00 97.44 305 TYR A O 1
ATOM 2256 N N . GLN A 1 306 ? -23.713 5.067 25.007 1.00 94.44 306 GLN A N 1
ATOM 2257 C CA . GLN A 1 306 ? -25.018 4.501 24.643 1.00 94.44 306 GLN A CA 1
ATOM 2258 C C . GLN A 1 306 ? -25.555 3.502 25.687 1.00 94.44 306 GLN A C 1
ATOM 2260 O O . GLN A 1 306 ? -26.768 3.286 25.786 1.00 94.44 306 GLN A O 1
ATOM 2265 N N . GLN A 1 307 ? -24.679 2.925 26.515 1.00 91.69 307 GLN A N 1
ATOM 2266 C CA . GLN A 1 307 ? -25.035 2.062 27.649 1.00 91.69 307 GLN A CA 1
ATOM 2267 C C . GLN A 1 307 ? -25.314 2.836 28.950 1.00 91.69 307 GLN A C 1
ATOM 2269 O O . GLN A 1 307 ? -25.660 2.239 29.974 1.00 91.69 307 GLN A O 1
ATOM 2274 N N . GLY A 1 308 ? -25.243 4.169 28.911 1.00 94.88 308 GLY A N 1
ATOM 2275 C CA . GLY A 1 308 ? -25.455 5.054 30.053 1.00 94.88 308 GLY A CA 1
ATOM 2276 C C . GLY A 1 308 ? -24.224 5.197 30.949 1.00 94.88 308 GLY A C 1
ATOM 2277 O O . GLY A 1 308 ? -24.365 5.526 32.128 1.00 94.88 308 GLY A O 1
ATOM 2278 N N . GLU A 1 309 ? -23.029 4.932 30.420 1.00 95.94 309 GLU A N 1
ATOM 2279 C CA . GLU A 1 309 ? -21.763 4.970 31.156 1.00 95.94 309 GLU A CA 1
ATOM 2280 C C . GLU A 1 309 ? -20.921 6.182 30.748 1.00 95.94 309 GLU A C 1
ATOM 2282 O O . GLU A 1 309 ? -19.751 6.064 30.386 1.00 95.94 309 GLU A O 1
ATOM 2287 N N . ALA A 1 310 ? -21.530 7.363 30.840 1.00 97.94 310 ALA A N 1
ATOM 2288 C CA . ALA A 1 310 ? -20.933 8.637 30.451 1.00 97.94 310 ALA A CA 1
ATOM 2289 C C . ALA A 1 310 ? -19.547 8.892 31.083 1.00 97.94 310 ALA A C 1
ATOM 2291 O O . ALA A 1 310 ? -18.612 9.253 30.377 1.00 97.94 310 ALA A O 1
ATOM 2292 N N . ASP A 1 311 ? -19.368 8.582 32.374 1.00 97.88 311 ASP A N 1
ATOM 2293 C CA . ASP A 1 311 ? -18.068 8.705 33.057 1.00 97.88 311 ASP A CA 1
ATOM 2294 C C . ASP A 1 311 ? -16.978 7.813 32.421 1.00 97.88 311 ASP A C 1
ATOM 2296 O O . ASP A 1 311 ? -15.803 8.183 32.370 1.00 97.88 311 ASP A O 1
ATOM 2300 N N . ALA A 1 312 ? -17.350 6.618 31.944 1.00 96.56 312 ALA A N 1
ATOM 2301 C CA . ALA A 1 312 ? -16.416 5.698 31.299 1.00 96.56 312 ALA A CA 1
ATOM 2302 C C . ALA A 1 312 ? -16.072 6.162 29.878 1.00 96.56 312 ALA A C 1
ATOM 2304 O O . ALA A 1 312 ? -14.908 6.095 29.492 1.00 96.56 312 ALA A O 1
ATOM 2305 N N . ALA A 1 313 ? -17.060 6.669 29.135 1.00 98.38 313 ALA A N 1
ATOM 2306 C CA . ALA A 1 313 ? -16.855 7.275 27.821 1.00 98.38 313 ALA A CA 1
ATOM 2307 C C . ALA A 1 313 ? -15.914 8.491 27.899 1.00 98.38 313 ALA A C 1
ATOM 2309 O O . ALA A 1 313 ? -14.926 8.551 27.167 1.00 98.38 313 ALA A O 1
ATOM 2310 N N . ALA A 1 314 ? -16.150 9.393 28.862 1.00 98.56 314 ALA A N 1
ATOM 2311 C CA . ALA A 1 314 ? -15.272 10.528 29.150 1.00 98.56 314 ALA A CA 1
ATOM 2312 C C . ALA A 1 314 ? -13.841 10.068 29.464 1.00 98.56 314 ALA A C 1
ATOM 2314 O O . ALA A 1 314 ? -12.894 10.570 28.868 1.00 98.56 314 ALA A O 1
ATOM 2315 N N . SER A 1 315 ? -13.680 9.052 30.322 1.00 98.31 315 SER A N 1
ATOM 2316 C CA . SER A 1 315 ? -12.355 8.524 30.688 1.00 98.31 315 SER A CA 1
ATOM 2317 C C . SER A 1 315 ? -11.583 7.960 29.486 1.00 98.31 315 SER A C 1
ATOM 2319 O O . SER A 1 315 ? -10.362 8.096 29.423 1.00 98.31 315 SER A O 1
ATOM 2321 N N . ILE A 1 316 ? -12.269 7.326 28.525 1.00 98.38 316 ILE A N 1
ATOM 2322 C CA . ILE A 1 316 ? -11.638 6.835 27.290 1.00 98.38 316 ILE A CA 1
ATOM 2323 C C . ILE A 1 316 ? -11.192 8.015 26.420 1.00 98.38 316 ILE A C 1
ATOM 2325 O O . ILE A 1 316 ? -10.037 8.044 25.997 1.00 98.38 316 ILE A O 1
ATOM 2329 N N . ALA A 1 317 ? -12.068 8.999 26.198 1.00 98.69 317 ALA A N 1
ATOM 2330 C CA . ALA A 1 317 ? -11.751 10.182 25.398 1.00 98.69 317 ALA A CA 1
ATOM 2331 C C . ALA A 1 317 ? -10.606 11.016 26.010 1.00 98.69 317 ALA A C 1
ATOM 2333 O O . ALA A 1 317 ? -9.701 11.437 25.293 1.00 98.69 317 ALA A O 1
ATOM 2334 N N . GLU A 1 318 ? -10.579 11.186 27.336 1.00 98.75 318 GLU A N 1
ATOM 2335 C CA . GLU A 1 318 ? -9.464 11.818 28.057 1.00 98.75 318 GLU A CA 1
ATOM 2336 C C . GLU A 1 318 ? -8.155 11.038 27.900 1.00 98.75 318 GLU A C 1
ATOM 2338 O O . GLU A 1 318 ? -7.088 11.632 27.733 1.00 98.75 318 GLU A O 1
ATOM 2343 N N . GLY A 1 319 ? -8.226 9.704 27.942 1.00 98.50 319 GLY A N 1
ATOM 2344 C CA . GLY A 1 319 ? -7.082 8.836 27.689 1.00 98.50 319 GLY A CA 1
ATOM 2345 C C . GLY A 1 319 ? -6.518 9.039 26.284 1.00 98.50 319 GLY A C 1
ATOM 2346 O O . GLY A 1 319 ? -5.313 9.217 26.137 1.00 98.50 319 GLY A O 1
ATOM 2347 N N . LEU A 1 320 ? -7.381 9.076 25.265 1.00 98.62 320 LEU A N 1
ATOM 2348 C CA . LEU A 1 320 ? -6.981 9.345 23.880 1.00 98.62 320 LEU A CA 1
ATOM 2349 C C . LEU A 1 320 ? -6.356 10.734 23.726 1.00 98.62 320 LEU A C 1
ATOM 2351 O O . LEU A 1 320 ? -5.287 10.842 23.132 1.00 98.62 320 LEU A O 1
ATOM 2355 N N . PHE A 1 321 ? -6.939 11.767 24.339 1.00 98.69 321 PHE A N 1
ATOM 2356 C CA . PHE A 1 321 ? -6.341 13.104 24.371 1.00 98.69 321 PHE A CA 1
ATOM 2357 C C . PHE A 1 321 ? -4.945 13.095 25.009 1.00 98.69 321 PHE A C 1
ATOM 2359 O O . PHE A 1 321 ? -4.000 13.634 24.445 1.00 98.69 321 PHE A O 1
ATOM 2366 N N . GLY A 1 322 ? -4.766 12.406 26.140 1.00 98.62 322 GLY A N 1
ATOM 2367 C CA . GLY A 1 322 ? -3.452 12.279 26.776 1.00 98.62 322 GLY A CA 1
ATOM 2368 C C . GLY A 1 322 ? -2.406 11.564 25.910 1.00 98.62 322 GLY A C 1
ATOM 2369 O O . GLY A 1 322 ? -1.224 11.892 25.993 1.00 98.62 322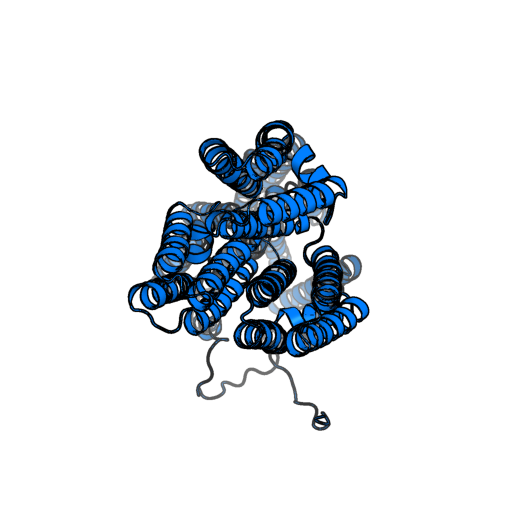 GLY A O 1
ATOM 2370 N N . ARG A 1 323 ? -2.826 10.604 25.080 1.00 98.19 323 ARG A N 1
ATOM 2371 C CA . ARG A 1 323 ? -1.946 9.875 24.148 1.00 98.19 323 ARG A CA 1
ATOM 2372 C C . ARG A 1 323 ? -1.601 10.705 22.917 1.00 98.19 323 ARG A C 1
ATOM 2374 O O . ARG A 1 323 ? -0.461 10.657 22.464 1.00 98.19 323 ARG A O 1
ATOM 2381 N N . PHE A 1 324 ? -2.560 11.486 22.427 1.00 98.44 324 PHE A N 1
ATOM 2382 C CA . PHE A 1 324 ? -2.337 12.479 21.383 1.00 98.44 324 PHE A CA 1
ATOM 2383 C C . PHE A 1 324 ? -1.300 13.509 21.842 1.00 98.44 324 PHE A C 1
ATOM 2385 O O . PHE A 1 324 ? -0.267 13.662 21.208 1.00 98.44 324 PHE A O 1
ATOM 2392 N N . GLU A 1 325 ? -1.476 14.096 23.028 1.00 98.38 325 GLU A N 1
ATOM 2393 C CA . GLU A 1 325 ? -0.511 15.031 23.632 1.00 98.38 325 GLU A CA 1
ATOM 2394 C C . GLU A 1 325 ? 0.878 14.418 23.884 1.00 98.38 325 GLU A C 1
ATOM 2396 O O . GLU A 1 325 ? 1.888 15.121 23.933 1.00 98.38 325 GLU A O 1
ATOM 2401 N N . ALA A 1 326 ? 0.949 13.100 24.086 1.00 98.25 326 ALA A N 1
ATOM 2402 C CA . ALA A 1 326 ? 2.213 12.385 24.241 1.00 98.25 326 ALA A CA 1
ATOM 2403 C C . ALA A 1 326 ? 2.929 12.119 22.905 1.00 98.25 326 ALA A C 1
ATOM 2405 O O . ALA A 1 326 ? 4.038 11.583 22.928 1.00 98.25 326 ALA A O 1
ATOM 2406 N N . ASN A 1 327 ? 2.310 12.491 21.781 1.00 98.12 327 ASN A N 1
ATOM 2407 C CA . ASN A 1 327 ? 2.768 12.240 20.420 1.00 98.12 327 ASN A CA 1
ATOM 2408 C C . ASN A 1 327 ? 3.094 10.751 20.171 1.00 98.12 327 ASN A C 1
ATOM 2410 O O . ASN A 1 327 ? 4.152 10.388 19.654 1.00 98.12 327 ASN A O 1
ATOM 2414 N N . GLU A 1 328 ? 2.213 9.849 20.617 1.00 98.00 328 GLU A N 1
ATOM 2415 C CA . GLU A 1 328 ? 2.414 8.416 20.389 1.00 98.00 328 GLU A CA 1
ATOM 2416 C C . GLU A 1 328 ? 2.381 8.071 18.894 1.00 98.00 328 GLU A C 1
ATOM 2418 O O . GLU A 1 328 ? 1.429 8.435 18.206 1.00 98.00 328 GLU A O 1
ATOM 2423 N N . LEU A 1 329 ? 3.386 7.311 18.433 1.00 97.69 329 LEU A N 1
ATOM 2424 C CA . LEU A 1 329 ? 3.598 6.971 17.016 1.00 97.69 329 LEU A CA 1
ATOM 2425 C C . LEU A 1 329 ? 3.699 8.206 16.108 1.00 97.69 329 LEU A C 1
ATOM 2427 O O . LEU A 1 329 ? 3.310 8.142 14.951 1.00 97.69 329 LEU A O 1
ATOM 2431 N N . ASP A 1 330 ? 4.186 9.325 16.652 1.00 97.69 330 ASP A N 1
ATOM 2432 C CA . ASP A 1 330 ? 4.354 10.605 15.953 1.00 97.69 330 ASP A CA 1
ATOM 2433 C C . ASP A 1 330 ? 3.053 11.216 15.395 1.00 97.69 330 ASP A C 1
ATOM 2435 O O . ASP A 1 330 ? 3.059 12.053 14.490 1.00 97.69 330 ASP A O 1
ATOM 2439 N N . PHE A 1 331 ? 1.906 10.789 15.931 1.00 98.25 331 PHE A N 1
ATOM 2440 C CA . PHE A 1 331 ? 0.601 11.132 15.379 1.00 98.25 331 PHE A CA 1
ATOM 2441 C C . PHE A 1 331 ? 0.226 12.616 15.527 1.00 98.25 331 PHE A C 1
ATOM 2443 O O . PHE A 1 331 ? -0.354 13.191 14.609 1.00 98.25 331 PHE A O 1
ATOM 2450 N N . HIS A 1 332 ? 0.567 13.260 16.645 1.00 98.12 332 HIS A N 1
ATOM 2451 C CA . HIS A 1 332 ? 0.244 14.675 16.867 1.00 98.12 332 HIS A CA 1
ATOM 2452 C C . HIS A 1 332 ? 1.019 15.573 15.909 1.00 98.12 332 HIS A C 1
ATOM 2454 O O . HIS A 1 332 ? 0.419 16.405 15.232 1.00 98.12 332 HIS A O 1
ATOM 2460 N N . GLU A 1 333 ? 2.338 15.381 15.839 1.00 94.62 333 GLU A N 1
ATOM 2461 C CA . GLU A 1 333 ? 3.202 16.169 14.955 1.00 94.62 333 GLU A CA 1
ATOM 2462 C C . GLU A 1 333 ? 2.821 15.926 13.488 1.00 94.62 333 GLU A C 1
ATOM 2464 O O . GLU A 1 333 ? 2.670 16.880 12.730 1.00 94.62 333 GLU A O 1
ATOM 2469 N N . THR A 1 334 ? 2.542 14.675 13.103 1.00 95.06 334 THR A N 1
ATOM 2470 C CA . THR A 1 334 ? 2.144 14.351 11.724 1.00 95.06 334 THR A CA 1
ATOM 2471 C C . THR A 1 334 ? 0.795 14.959 11.339 1.00 95.06 334 THR A C 1
ATOM 2473 O O . THR A 1 334 ? 0.650 15.440 10.214 1.00 95.06 334 THR A O 1
ATOM 2476 N N . LEU A 1 335 ? -0.194 14.978 12.239 1.00 96.62 335 LEU A N 1
ATOM 2477 C CA . LEU A 1 335 ? -1.486 15.615 11.962 1.00 96.62 335 LEU A CA 1
ATOM 2478 C C . LEU A 1 335 ? -1.329 17.133 11.759 1.00 96.62 335 LEU A C 1
ATOM 2480 O O . LEU A 1 335 ? -1.890 17.680 10.808 1.00 96.62 335 LEU A O 1
ATOM 2484 N N . GLU A 1 336 ? -0.546 17.801 12.615 1.00 95.69 336 GLU A N 1
ATOM 2485 C CA . GLU A 1 336 ? -0.247 19.237 12.499 1.00 95.69 336 GLU A CA 1
ATOM 2486 C C . GLU A 1 336 ? 0.501 19.556 11.193 1.00 95.69 336 GLU A C 1
ATOM 2488 O O . GLU A 1 336 ? 0.113 20.478 10.467 1.00 95.69 336 GLU A O 1
ATOM 2493 N N . ASP A 1 337 ? 1.527 18.766 10.862 1.00 93.38 337 ASP A N 1
ATOM 2494 C CA . ASP A 1 337 ? 2.339 18.939 9.654 1.00 93.38 337 ASP A CA 1
ATOM 2495 C C . ASP A 1 337 ? 1.544 18.661 8.368 1.00 93.38 337 ASP A C 1
ATOM 2497 O O . ASP A 1 337 ? 1.747 19.341 7.356 1.00 93.38 337 ASP A O 1
ATOM 2501 N N . THR A 1 338 ? 0.620 17.697 8.405 1.00 90.62 338 THR A N 1
ATOM 2502 C CA . THR A 1 338 ? -0.269 17.378 7.277 1.00 90.62 338 THR A CA 1
ATOM 2503 C C . THR A 1 338 ? -1.262 18.510 7.041 1.00 90.62 338 THR A C 1
ATOM 2505 O O . THR A 1 338 ? -1.428 18.975 5.911 1.00 90.62 338 THR A O 1
ATOM 2508 N N . SER A 1 339 ? -1.916 19.000 8.101 1.00 95.94 339 SER A N 1
ATOM 2509 C CA . SER A 1 339 ? -2.867 20.104 7.991 1.00 95.94 339 SER A CA 1
ATOM 2510 C C . SER A 1 339 ? -3.138 20.779 9.335 1.00 95.94 339 SER A C 1
ATOM 2512 O O . SER A 1 339 ? -3.899 20.272 10.158 1.00 95.94 339 SER A O 1
ATOM 2514 N N . GLU A 1 340 ? -2.648 22.016 9.487 1.00 95.62 340 GLU A N 1
ATOM 2515 C CA . GLU A 1 340 ? -2.968 22.900 10.625 1.00 95.62 340 GLU A CA 1
ATOM 2516 C C . GLU A 1 340 ? -4.490 23.020 10.835 1.00 95.62 340 GLU A C 1
ATOM 2518 O O . GLU A 1 340 ? -4.966 23.056 11.965 1.00 95.62 340 GLU A O 1
ATOM 2523 N N . SER A 1 341 ? -5.280 23.015 9.751 1.00 97.81 341 SER A N 1
ATOM 2524 C CA . SER A 1 341 ? -6.743 23.065 9.863 1.00 97.81 341 SER A CA 1
ATOM 2525 C C . SER A 1 341 ? -7.373 21.772 10.377 1.00 97.81 341 SER A C 1
ATOM 2527 O O . SER A 1 341 ? -8.311 21.855 11.165 1.00 97.81 341 SER A O 1
ATOM 2529 N N . LEU A 1 342 ? -6.877 20.597 9.964 1.00 97.88 342 LEU A N 1
ATOM 2530 C CA . LEU A 1 342 ? -7.374 19.327 10.508 1.00 97.88 342 LEU A CA 1
ATOM 2531 C C . LEU A 1 342 ? -6.987 19.209 11.979 1.00 97.88 342 LEU A C 1
ATOM 2533 O O . LEU A 1 342 ? -7.826 18.855 12.798 1.00 97.88 342 LEU A O 1
ATOM 2537 N N . TYR A 1 343 ? -5.760 19.591 12.328 1.00 97.75 343 TYR A N 1
ATOM 2538 C CA . TYR A 1 343 ? -5.293 19.630 13.707 1.00 97.75 343 TYR A CA 1
ATOM 2539 C C . TYR A 1 343 ? -6.170 20.524 14.605 1.00 97.75 343 TYR A C 1
ATOM 2541 O O . TYR A 1 343 ? -6.702 20.045 15.610 1.00 97.75 343 TYR A O 1
ATOM 2549 N N . GLU A 1 344 ? -6.401 21.790 14.224 1.00 97.62 344 GLU A N 1
ATOM 2550 C CA . GLU A 1 344 ? -7.249 22.714 14.996 1.00 97.62 344 GLU A CA 1
ATOM 2551 C C . GLU A 1 344 ? -8.679 22.164 15.156 1.00 97.62 344 GLU A C 1
ATOM 2553 O O . GLU A 1 344 ? -9.250 22.199 16.250 1.00 97.62 344 GLU A O 1
ATOM 2558 N N . THR A 1 345 ? -9.270 21.619 14.086 1.00 98.38 345 THR A N 1
ATOM 2559 C CA . THR A 1 345 ? -10.625 21.052 14.137 1.00 98.38 345 THR A CA 1
ATOM 2560 C C . THR A 1 345 ? -10.679 19.766 14.974 1.00 98.38 345 THR A C 1
ATOM 2562 O O . THR A 1 345 ? -11.618 19.582 15.755 1.00 98.38 345 THR A O 1
ATOM 2565 N N . PHE A 1 346 ? -9.666 18.902 14.895 1.00 98.56 346 PHE A N 1
ATOM 2566 C CA . PHE A 1 346 ? -9.578 17.692 15.709 1.00 98.56 346 PHE A CA 1
ATOM 2567 C C . PHE A 1 346 ? -9.475 18.024 17.197 1.00 98.56 346 PHE A C 1
ATOM 2569 O O . PHE A 1 346 ? -10.326 17.605 17.981 1.00 98.56 346 PHE A O 1
ATOM 2576 N N . GLU A 1 347 ? -8.448 18.774 17.600 1.00 96.81 347 GLU A N 1
ATOM 2577 C CA . GLU A 1 347 ? -8.117 18.958 19.012 1.00 96.81 347 GLU A CA 1
ATOM 2578 C C . GLU A 1 347 ? -9.001 20.019 19.685 1.00 96.81 347 GLU A C 1
ATOM 2580 O O . GLU A 1 347 ? -9.593 19.774 20.750 1.00 96.81 347 GLU A O 1
ATOM 2585 N N . GLU A 1 348 ? -9.090 21.206 19.071 1.00 94.38 348 GLU A N 1
ATOM 2586 C CA . GLU A 1 348 ? -9.716 22.373 19.693 1.00 94.38 348 GLU A CA 1
ATOM 2587 C C . GLU A 1 348 ? -11.243 22.351 19.563 1.00 94.38 348 GLU A C 1
ATOM 2589 O O . GLU A 1 348 ? -11.945 22.744 20.502 1.00 94.38 348 GLU A O 1
ATOM 2594 N N . GLU A 1 349 ? -11.771 21.911 18.416 1.00 97.94 349 GLU A N 1
ATOM 2595 C CA . GLU A 1 349 ? -13.216 21.916 18.160 1.00 97.94 349 GLU A CA 1
ATOM 2596 C C . GLU A 1 349 ? -13.910 20.633 18.626 1.00 97.94 349 GLU A C 1
ATOM 2598 O O . GLU A 1 349 ? -14.966 20.721 19.265 1.00 97.94 349 GLU A O 1
ATOM 2603 N N . HIS A 1 350 ? -13.353 19.454 18.337 1.00 98.69 350 HIS A N 1
ATOM 2604 C CA . HIS A 1 350 ? -14.051 18.192 18.590 1.00 98.69 350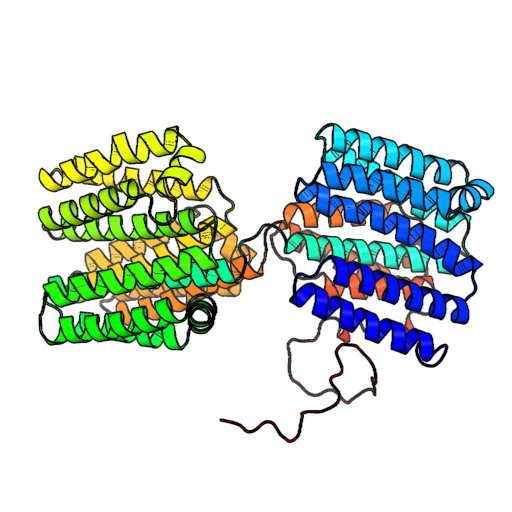 HIS A CA 1
ATOM 2605 C C . HIS A 1 350 ? -13.554 17.426 19.811 1.00 98.69 350 HIS A C 1
ATOM 2607 O O . HIS A 1 350 ? -14.358 17.186 20.707 1.00 98.69 350 HIS A O 1
ATOM 2613 N N . LEU A 1 351 ? -12.274 17.074 19.919 1.00 98.38 351 LEU A N 1
ATOM 2614 C CA . LEU A 1 351 ? -11.780 16.181 20.972 1.00 98.38 351 LEU A CA 1
ATOM 2615 C C . LEU A 1 351 ? -11.996 16.751 22.381 1.00 98.38 351 LEU A C 1
ATOM 2617 O O . LEU A 1 351 ? -12.609 16.107 23.237 1.00 98.38 351 LEU A O 1
ATOM 2621 N N . SER A 1 352 ? -11.574 17.995 22.613 1.00 96.75 352 SER A N 1
ATOM 2622 C CA . SER A 1 352 ? -11.765 18.665 23.907 1.00 96.75 352 SER A CA 1
ATOM 2623 C C . SER A 1 352 ? -13.250 18.840 24.266 1.00 96.75 352 SER A C 1
ATOM 2625 O O . SER A 1 352 ? -13.654 18.717 25.429 1.00 96.75 352 SER A O 1
ATOM 2627 N N . ALA A 1 353 ? -14.085 19.127 23.265 1.00 98.50 353 ALA A N 1
ATOM 2628 C CA . ALA A 1 353 ? -15.517 19.324 23.451 1.00 98.50 353 ALA A CA 1
ATOM 2629 C C . ALA A 1 353 ? -16.270 18.000 23.655 1.00 98.50 353 ALA A C 1
ATOM 2631 O O . ALA A 1 353 ? -17.214 17.965 24.441 1.00 98.50 353 ALA A O 1
ATOM 2632 N N . LEU A 1 354 ? -15.823 16.909 23.027 1.00 98.75 354 LEU A N 1
ATOM 2633 C CA . LEU A 1 354 ? -16.377 15.566 23.187 1.00 98.75 354 LEU A CA 1
ATOM 2634 C C . LEU A 1 354 ? -16.208 15.063 24.620 1.00 98.75 354 LEU A C 1
ATOM 2636 O O . LEU A 1 354 ? -17.160 14.545 25.200 1.00 98.75 354 LEU A O 1
ATOM 2640 N N . ILE A 1 355 ? -15.030 15.274 25.216 1.00 98.62 355 ILE A N 1
ATOM 2641 C CA . ILE A 1 355 ? -14.784 14.955 26.631 1.00 98.62 355 ILE A CA 1
ATOM 2642 C C . ILE A 1 355 ? -15.819 15.665 27.511 1.00 98.62 355 ILE A C 1
ATOM 2644 O O . ILE A 1 355 ? -16.521 15.022 28.290 1.00 98.62 355 ILE A O 1
ATOM 2648 N N . THR A 1 356 ? -15.975 16.979 27.320 1.00 98.56 356 THR A N 1
ATOM 2649 C CA . THR A 1 356 ? -16.949 17.784 28.077 1.00 98.56 356 THR A CA 1
ATOM 2650 C C . THR A 1 356 ? -18.383 17.294 27.846 1.00 98.56 356 THR A C 1
ATOM 2652 O O . THR A 1 356 ? -19.170 17.220 28.785 1.00 98.56 356 THR A O 1
ATOM 2655 N N . ALA A 1 357 ? -18.731 16.935 26.607 1.00 98.69 357 ALA A N 1
ATOM 2656 C CA . ALA A 1 357 ? -20.058 16.442 26.255 1.00 98.69 357 ALA A CA 1
ATOM 2657 C C . ALA A 1 357 ? -20.395 15.122 26.968 1.00 98.69 357 ALA A C 1
ATOM 2659 O O . ALA A 1 357 ? -21.515 14.970 27.463 1.00 98.69 357 ALA A O 1
ATOM 2660 N N . TYR A 1 358 ? -19.429 14.202 27.081 1.00 98.75 358 TYR A N 1
ATOM 2661 C CA . TYR A 1 358 ? -19.590 12.992 27.885 1.00 98.75 358 TYR A CA 1
ATOM 2662 C C . TYR A 1 358 ? -19.752 13.316 29.376 1.00 98.75 358 TYR A C 1
ATOM 2664 O O . TYR A 1 358 ? -20.684 12.813 29.997 1.00 98.75 358 TYR A O 1
ATOM 2672 N N . GLU A 1 359 ? -18.914 14.181 29.955 1.00 98.50 359 GLU A N 1
ATOM 2673 C CA . GLU A 1 359 ? -19.020 14.567 31.375 1.00 98.50 359 GLU A CA 1
ATOM 2674 C C . GLU A 1 359 ? -20.370 15.219 31.727 1.00 98.50 359 GLU A C 1
ATOM 2676 O O . GLU A 1 359 ? -20.914 15.004 32.817 1.00 98.50 359 GLU A O 1
ATOM 2681 N N . ASP A 1 360 ? -20.913 16.017 30.805 1.00 98.25 360 ASP A N 1
ATOM 2682 C CA . ASP A 1 360 ? -22.185 16.721 30.968 1.00 98.25 360 ASP A CA 1
ATOM 2683 C C . ASP A 1 360 ? -23.413 15.860 30.604 1.00 98.25 360 ASP A C 1
ATOM 2685 O O . ASP A 1 360 ? -24.547 16.295 30.842 1.00 98.25 360 ASP A O 1
ATOM 2689 N N . ASP A 1 361 ? -23.209 14.640 30.085 1.00 98.12 361 ASP A N 1
ATOM 2690 C CA . ASP A 1 361 ? -24.253 13.753 29.547 1.00 98.12 361 ASP A CA 1
ATOM 2691 C C . ASP A 1 361 ? -25.140 14.469 28.500 1.00 98.12 361 ASP A C 1
ATOM 2693 O O . ASP A 1 361 ? -26.372 14.369 28.502 1.00 98.12 361 ASP A O 1
ATOM 2697 N N . ASP A 1 362 ? -24.508 15.256 27.621 1.00 98.38 362 ASP A N 1
ATOM 2698 C CA . ASP A 1 362 ? -25.176 16.043 26.579 1.00 98.38 362 ASP A CA 1
ATOM 2699 C C . ASP A 1 362 ? -25.187 15.287 25.246 1.00 98.38 362 ASP A C 1
ATOM 2701 O O . ASP A 1 362 ? -24.286 15.434 24.423 1.00 98.38 362 ASP A O 1
ATOM 2705 N N . SER A 1 363 ? -26.232 14.487 25.012 1.00 98.19 363 SER A N 1
ATOM 2706 C CA . SER A 1 363 ? -26.313 13.613 23.834 1.00 98.19 363 SER A CA 1
ATOM 2707 C C . SER A 1 363 ? -26.215 14.354 22.491 1.00 98.19 363 SER A C 1
ATOM 2709 O O . SER A 1 363 ? -25.650 13.815 21.550 1.00 98.19 363 SER A O 1
ATOM 2711 N N . GLU A 1 364 ? -26.739 15.585 22.380 1.00 98.38 364 GLU A N 1
ATOM 2712 C CA . GLU A 1 364 ? -26.665 16.353 21.121 1.00 98.38 364 GLU A CA 1
ATOM 2713 C C . GLU A 1 364 ? -25.225 16.814 20.845 1.00 98.38 364 GLU A C 1
ATOM 2715 O O . GLU A 1 364 ? -24.761 16.782 19.701 1.00 98.38 364 GLU A O 1
ATOM 2720 N N . ALA A 1 365 ? -24.505 17.211 21.898 1.00 98.44 365 ALA A N 1
ATOM 2721 C CA . ALA A 1 365 ? -23.092 17.552 21.803 1.00 98.44 365 ALA A CA 1
ATOM 2722 C C . ALA A 1 365 ? -22.220 16.307 21.571 1.00 98.44 365 ALA A C 1
ATOM 2724 O O . ALA A 1 365 ? -21.302 16.370 20.756 1.00 98.44 365 ALA A O 1
ATOM 2725 N N . VAL A 1 366 ? -22.529 15.178 22.221 1.00 98.81 366 VAL A N 1
ATOM 2726 C CA . VAL A 1 366 ? -21.836 13.900 21.998 1.00 98.81 366 VAL A CA 1
ATOM 2727 C C . VAL A 1 366 ? -21.944 13.495 20.533 1.00 98.81 366 VAL A C 1
ATOM 2729 O O . VAL A 1 366 ? -20.908 13.317 19.908 1.00 98.81 366 VAL A O 1
ATOM 2732 N N . ASP A 1 367 ? -23.150 13.433 19.957 1.00 98.44 367 ASP A N 1
ATOM 2733 C CA . ASP A 1 367 ? -23.329 13.052 18.547 1.00 98.44 367 ASP A CA 1
ATOM 2734 C C . ASP A 1 367 ? -22.546 13.987 17.604 1.00 98.44 367 ASP A C 1
ATOM 2736 O O . ASP A 1 367 ? -21.915 13.537 16.650 1.00 98.44 367 ASP A O 1
ATOM 2740 N N . THR A 1 368 ? -22.539 15.295 17.893 1.00 98.62 368 THR A N 1
ATOM 2741 C CA . THR A 1 368 ? -21.831 16.295 17.077 1.00 98.62 368 THR A CA 1
ATOM 2742 C C . THR A 1 368 ? -20.315 16.113 17.129 1.00 98.62 368 THR A C 1
ATOM 2744 O O . THR A 1 368 ? -19.656 16.101 16.091 1.00 98.62 368 THR A O 1
ATOM 2747 N N . HIS A 1 369 ? -19.740 16.015 18.328 1.00 98.75 369 HIS A N 1
ATOM 2748 C CA . HIS A 1 369 ? -18.289 15.966 18.478 1.00 98.75 369 HIS A CA 1
ATOM 2749 C C . HIS A 1 369 ? -17.720 14.562 18.262 1.00 98.75 369 HIS A C 1
ATOM 2751 O O . HIS A 1 369 ? -16.580 14.457 17.827 1.00 98.75 369 HIS A O 1
ATOM 2757 N N . HIS A 1 370 ? -18.501 13.502 18.490 1.00 98.81 370 HIS A N 1
ATOM 2758 C CA . HIS A 1 370 ? -18.122 12.132 18.147 1.00 98.81 370 HIS A CA 1
ATOM 2759 C C . HIS A 1 370 ? -17.992 11.967 16.632 1.00 98.81 370 HIS A C 1
ATOM 2761 O O . HIS A 1 370 ? -16.938 11.553 16.162 1.00 98.81 370 HIS A O 1
ATOM 2767 N N . GLN A 1 371 ? -19.007 12.380 15.863 1.00 98.50 371 GLN A N 1
ATOM 2768 C CA . GLN A 1 371 ? -18.894 12.360 14.405 1.00 98.50 371 GLN A CA 1
ATOM 2769 C C . GLN A 1 371 ? -17.743 13.256 13.932 1.00 98.50 371 GLN A C 1
ATOM 2771 O O . GLN A 1 371 ? -16.969 12.852 13.078 1.00 98.50 371 GLN A O 1
ATOM 2776 N N . GLY A 1 372 ? -17.580 14.438 14.538 1.00 98.75 372 GLY A N 1
ATOM 2777 C CA . GLY A 1 372 ? -16.506 15.361 14.178 1.00 98.75 372 GLY A CA 1
ATOM 2778 C C . GLY A 1 372 ? -15.095 14.799 14.378 1.00 98.75 372 GLY A C 1
ATOM 2779 O O . GLY A 1 372 ? -14.252 14.995 13.510 1.00 98.75 372 GLY A O 1
ATOM 2780 N N . VAL A 1 373 ? -14.815 14.068 15.470 1.00 98.81 373 VAL A N 1
ATOM 2781 C CA . VAL A 1 373 ? -13.498 13.415 15.610 1.00 98.81 373 VAL A CA 1
ATOM 2782 C C . VAL A 1 373 ? -13.303 12.300 14.583 1.00 98.81 373 VAL A C 1
ATOM 2784 O O . VAL A 1 373 ? -12.195 12.154 14.085 1.00 98.81 373 VAL A O 1
ATOM 2787 N N . LEU A 1 374 ? -14.343 11.534 14.239 1.00 98.75 374 LEU A N 1
ATOM 2788 C CA . LEU A 1 374 ? -14.230 10.481 13.225 1.00 98.75 374 LEU A CA 1
ATOM 2789 C C . LEU A 1 374 ? -13.997 11.067 11.827 1.00 98.75 374 LEU A C 1
ATOM 2791 O O . LEU A 1 374 ? -13.091 10.613 11.136 1.00 98.75 374 LEU A O 1
ATOM 2795 N N . ASP A 1 375 ? -14.757 12.099 11.453 1.00 98.62 375 ASP A N 1
ATOM 2796 C CA . ASP A 1 375 ? -14.650 12.771 10.153 1.00 98.62 375 ASP A CA 1
ATOM 2797 C C . ASP A 1 375 ? -13.258 13.384 9.956 1.00 98.62 375 ASP A C 1
ATOM 2799 O O . ASP A 1 375 ? -12.651 13.198 8.909 1.00 98.62 375 ASP A O 1
ATOM 2803 N N . VAL A 1 376 ? -12.707 14.066 10.969 1.00 98.69 376 VAL A N 1
ATOM 2804 C CA . VAL A 1 376 ? -11.374 14.683 10.849 1.00 98.69 376 VAL A CA 1
ATOM 2805 C C . VAL A 1 376 ? -10.266 13.639 10.725 1.00 98.69 376 VAL A C 1
ATOM 2807 O O . VAL A 1 376 ? -9.307 13.851 9.988 1.00 98.69 376 VAL A O 1
ATOM 2810 N N . LEU A 1 377 ? -10.377 12.515 11.440 1.00 98.75 377 LEU A N 1
ATOM 2811 C CA . LEU A 1 377 ? -9.399 11.431 11.336 1.00 98.75 377 LEU A CA 1
ATOM 2812 C C . LEU A 1 377 ? -9.488 10.712 9.985 1.00 98.75 377 LEU A C 1
ATOM 2814 O O . LEU A 1 377 ? -8.453 10.371 9.421 1.00 98.75 377 LEU A O 1
ATOM 2818 N N . LEU A 1 378 ? -10.698 10.543 9.446 1.00 98.50 378 LEU A N 1
ATOM 2819 C CA . LEU A 1 378 ? -10.909 10.030 8.093 1.00 98.50 378 LEU A CA 1
ATOM 2820 C C . LEU A 1 378 ? -10.350 10.989 7.030 1.00 98.50 378 LEU A C 1
ATOM 2822 O O . LEU A 1 378 ? -9.696 10.548 6.089 1.00 98.50 378 LEU A O 1
ATOM 2826 N N . ASP A 1 379 ? -10.570 12.297 7.189 1.00 98.38 379 ASP A N 1
ATOM 2827 C CA . ASP A 1 379 ? -10.012 13.319 6.299 1.00 98.38 379 ASP A CA 1
ATOM 2828 C C . ASP A 1 379 ? -8.476 13.328 6.364 1.00 98.38 379 ASP A C 1
ATOM 2830 O O . ASP A 1 379 ? -7.829 13.423 5.327 1.00 98.38 379 ASP A O 1
ATOM 2834 N N . PHE A 1 380 ? -7.882 13.167 7.553 1.00 98.25 380 PHE A N 1
ATOM 2835 C CA . PHE A 1 380 ? -6.432 13.001 7.710 1.00 98.25 380 PHE A CA 1
ATOM 2836 C C . PHE A 1 380 ? -5.912 11.780 6.946 1.00 98.25 380 PHE A C 1
ATOM 2838 O O . PHE A 1 380 ? -4.946 11.897 6.200 1.00 98.25 380 PHE A O 1
ATOM 2845 N N . GLU A 1 381 ? -6.569 10.627 7.081 1.00 97.31 381 GLU A N 1
ATOM 2846 C CA . GLU A 1 381 ? -6.212 9.414 6.336 1.00 97.31 381 GLU A CA 1
ATOM 2847 C C . GLU A 1 381 ? -6.328 9.633 4.815 1.00 97.31 381 GLU A C 1
ATOM 2849 O O . GLU A 1 381 ? -5.456 9.198 4.062 1.00 97.31 381 GLU A O 1
ATOM 2854 N N . ALA A 1 382 ? -7.342 10.378 4.365 1.00 94.12 382 ALA A N 1
ATOM 2855 C CA . ALA A 1 382 ? -7.581 10.703 2.958 1.00 94.12 382 ALA A CA 1
ATOM 2856 C C . ALA A 1 382 ? -6.622 11.756 2.357 1.00 94.12 382 ALA A C 1
ATOM 2858 O O . ALA A 1 382 ? -6.588 11.908 1.135 1.00 94.12 382 ALA A O 1
ATOM 2859 N N . GLU A 1 383 ? -5.828 12.469 3.168 1.00 92.38 383 GLU A N 1
ATOM 2860 C CA . GLU A 1 383 ? -4.714 13.305 2.676 1.00 92.38 383 GLU A CA 1
ATOM 2861 C C . GLU A 1 383 ? -3.517 12.451 2.195 1.00 92.38 383 GLU A C 1
ATOM 2863 O O . GLU A 1 383 ? -2.584 12.966 1.572 1.00 92.38 383 GLU A O 1
ATOM 2868 N N . HIS A 1 384 ? -3.551 11.135 2.437 1.00 88.50 384 HIS A N 1
ATOM 2869 C CA . HIS A 1 384 ? -2.587 10.158 1.933 1.00 88.50 384 HIS A CA 1
ATOM 2870 C C . HIS A 1 384 ? -3.167 9.324 0.772 1.00 88.50 384 HIS A C 1
ATOM 2872 O O . HIS A 1 384 ? -4.281 9.549 0.300 1.00 88.50 384 HIS A O 1
ATOM 2878 N N . SER A 1 385 ? -2.397 8.361 0.250 1.00 85.56 385 SER A N 1
ATOM 2879 C CA . SER A 1 385 ? -2.907 7.452 -0.784 1.00 85.56 385 SER A CA 1
ATOM 2880 C C . SER A 1 385 ? -3.949 6.490 -0.208 1.00 85.56 385 SER A C 1
ATOM 2882 O O . SER A 1 385 ? -3.831 6.058 0.939 1.00 85.56 385 SER A O 1
ATOM 2884 N N . ALA A 1 386 ? -4.919 6.081 -1.034 1.00 90.25 386 ALA A N 1
ATOM 2885 C CA . ALA A 1 386 ? -5.925 5.089 -0.650 1.00 90.25 386 ALA A CA 1
ATOM 2886 C C . ALA A 1 386 ? -5.281 3.802 -0.105 1.00 90.25 386 ALA A C 1
ATOM 2888 O O . ALA A 1 386 ? -5.738 3.252 0.892 1.00 90.25 386 ALA A O 1
ATOM 2889 N N . ALA A 1 387 ? -4.158 3.368 -0.689 1.00 88.31 387 ALA A N 1
ATOM 2890 C CA . ALA A 1 387 ? -3.422 2.199 -0.220 1.00 88.31 387 ALA A CA 1
ATOM 2891 C C . ALA A 1 387 ? -2.870 2.370 1.211 1.00 88.31 387 ALA A C 1
ATOM 2893 O O . ALA A 1 387 ? -2.974 1.451 2.019 1.00 88.31 387 ALA A O 1
ATOM 2894 N N . LEU A 1 388 ? -2.329 3.546 1.559 1.00 90.38 388 LEU A N 1
ATOM 2895 C CA . LEU A 1 388 ? -1.883 3.834 2.928 1.00 90.38 388 LEU A CA 1
ATOM 2896 C C . LEU A 1 388 ? -3.072 3.941 3.892 1.00 90.38 388 LEU A C 1
ATOM 2898 O O . LEU A 1 388 ? -3.062 3.294 4.936 1.00 90.38 388 LEU A O 1
ATOM 2902 N N . ALA A 1 389 ? -4.123 4.679 3.525 1.00 95.12 389 ALA A N 1
ATOM 2903 C CA . ALA A 1 389 ? -5.338 4.800 4.337 1.00 95.12 389 ALA A CA 1
ATOM 2904 C C . ALA A 1 389 ? -5.981 3.429 4.637 1.00 95.12 389 ALA A C 1
ATOM 2906 O O . ALA A 1 389 ? -6.476 3.184 5.738 1.00 95.12 389 ALA A O 1
ATOM 2907 N N . SER A 1 390 ? -5.884 2.490 3.693 1.00 95.88 390 SER A N 1
ATOM 2908 C CA . SER A 1 390 ? -6.438 1.138 3.806 1.00 95.88 390 SER A CA 1
ATOM 2909 C C . SER A 1 390 ? -5.905 0.335 4.994 1.00 95.88 390 SER A C 1
ATOM 2911 O O . SER A 1 390 ? -6.631 -0.493 5.538 1.00 95.88 390 SER A O 1
ATOM 2913 N N . GLY A 1 391 ? -4.667 0.573 5.446 1.00 95.69 391 GLY A N 1
ATOM 2914 C CA . GLY A 1 391 ? -4.146 -0.091 6.647 1.00 95.69 391 GLY A CA 1
ATOM 2915 C C . GLY A 1 391 ? -4.888 0.331 7.920 1.00 95.69 391 GLY A C 1
ATOM 2916 O O . GLY A 1 391 ? -5.180 -0.505 8.780 1.00 95.69 391 GLY A O 1
ATOM 2917 N N . ALA A 1 392 ? -5.232 1.618 8.025 1.00 97.69 392 ALA A N 1
ATOM 2918 C CA . ALA A 1 392 ? -6.038 2.155 9.118 1.00 97.69 392 ALA A CA 1
ATOM 2919 C C . ALA A 1 392 ? -7.488 1.650 9.037 1.00 97.69 392 ALA A C 1
ATOM 2921 O O . ALA A 1 392 ? -8.036 1.176 10.036 1.00 97.69 392 ALA A O 1
ATOM 2922 N N . GLU A 1 393 ? -8.074 1.679 7.839 1.00 98.38 393 GLU A N 1
ATOM 2923 C CA . GLU A 1 393 ? -9.465 1.287 7.591 1.00 98.38 393 GLU A CA 1
ATOM 2924 C C . GLU A 1 393 ? -9.711 -0.210 7.780 1.00 98.38 393 GLU A C 1
ATOM 2926 O O . GLU A 1 393 ? -10.691 -0.588 8.420 1.00 98.38 393 GLU A O 1
ATOM 2931 N N . ALA A 1 394 ? -8.804 -1.080 7.331 1.00 98.00 394 ALA A N 1
ATOM 2932 C CA . ALA A 1 394 ? -8.898 -2.518 7.582 1.00 98.00 394 ALA A CA 1
ATOM 2933 C C . ALA A 1 394 ? -8.992 -2.828 9.089 1.00 98.00 394 ALA A C 1
ATOM 2935 O O . ALA A 1 394 ? -9.857 -3.593 9.529 1.00 98.00 394 ALA A O 1
ATOM 2936 N N . GLY A 1 395 ? -8.140 -2.182 9.894 1.00 97.12 395 GLY A N 1
ATOM 2937 C CA . GLY A 1 395 ? -8.159 -2.302 11.351 1.00 97.12 395 GLY A CA 1
ATOM 2938 C C . GLY A 1 395 ? -9.422 -1.711 11.984 1.00 97.12 395 GLY A C 1
ATOM 2939 O O . GLY A 1 395 ? -10.043 -2.364 12.824 1.00 97.12 395 GLY A O 1
ATOM 2940 N N . TYR A 1 396 ? -9.833 -0.509 11.567 1.00 98.56 396 TYR A N 1
ATOM 2941 C CA . TYR A 1 396 ? -11.055 0.145 12.046 1.00 98.56 396 TYR A CA 1
ATOM 2942 C C . TYR A 1 396 ? -12.297 -0.711 11.767 1.00 98.56 396 TYR A C 1
ATOM 2944 O O . TYR A 1 396 ? -13.078 -0.989 12.676 1.00 98.56 396 TYR A O 1
ATOM 2952 N N . MET A 1 397 ? -12.450 -1.198 10.537 1.00 98.50 397 MET A N 1
ATOM 2953 C CA . MET A 1 397 ? -13.584 -2.019 10.118 1.00 98.50 397 MET A CA 1
ATOM 2954 C C . MET A 1 397 ? -13.670 -3.314 10.927 1.00 98.50 397 MET A C 1
ATOM 2956 O O . MET A 1 397 ? -14.727 -3.628 11.480 1.00 98.50 397 MET A O 1
ATOM 2960 N N . ALA A 1 398 ? -12.557 -4.042 11.062 1.00 98.44 398 ALA A N 1
ATOM 2961 C CA . ALA A 1 398 ? -12.515 -5.257 11.871 1.00 98.44 398 ALA A CA 1
ATOM 2962 C C . ALA A 1 398 ? -12.841 -4.985 13.350 1.00 98.44 398 ALA A C 1
ATOM 2964 O O . ALA A 1 398 ? -13.586 -5.761 13.956 1.00 98.44 398 ALA A O 1
ATOM 2965 N N . ALA A 1 399 ? -12.357 -3.871 13.914 1.00 98.38 399 ALA A N 1
ATOM 2966 C CA . ALA A 1 399 ? -12.709 -3.447 15.269 1.00 98.38 399 ALA A CA 1
ATOM 2967 C C . ALA A 1 399 ? -14.225 -3.222 15.414 1.00 98.38 399 ALA A C 1
ATOM 2969 O O . ALA A 1 399 ? -14.828 -3.794 16.317 1.00 98.38 399 ALA A O 1
ATOM 2970 N N . ARG A 1 400 ? -14.892 -2.548 14.461 1.00 98.50 400 ARG A N 1
ATOM 2971 C CA . ARG A 1 400 ? -16.367 -2.401 14.480 1.00 98.50 400 ARG A CA 1
ATOM 2972 C C . ARG A 1 400 ? -17.103 -3.743 14.448 1.00 98.50 400 ARG A C 1
ATOM 2974 O O . ARG A 1 400 ? -18.151 -3.895 15.081 1.00 98.50 400 ARG A O 1
ATOM 2981 N N . GLY A 1 401 ? -16.558 -4.742 13.751 1.00 98.31 401 GLY A N 1
ATOM 2982 C CA . GLY A 1 401 ? -17.070 -6.115 13.792 1.00 98.31 401 GLY A CA 1
ATOM 2983 C C . GLY A 1 401 ? -17.013 -6.727 15.200 1.00 98.31 401 GLY A C 1
ATOM 2984 O O . GLY A 1 401 ? -17.986 -7.341 15.656 1.00 98.31 401 GLY A O 1
ATOM 2985 N N . PHE A 1 402 ? -15.907 -6.527 15.921 1.00 98.38 402 PHE A N 1
ATOM 2986 C CA . PHE A 1 402 ? -15.766 -6.978 17.307 1.00 98.38 402 PHE A CA 1
ATOM 2987 C C . PHE A 1 402 ? -16.573 -6.141 18.306 1.00 98.38 402 PHE A C 1
ATOM 2989 O O . PHE A 1 402 ? -17.133 -6.723 19.239 1.00 98.38 402 PHE A O 1
ATOM 2996 N N . ASP A 1 403 ? -16.765 -4.844 18.064 1.00 98.12 403 ASP A N 1
ATOM 2997 C CA . ASP A 1 403 ? -17.678 -3.997 18.837 1.00 98.12 403 ASP A CA 1
ATOM 2998 C C . ASP A 1 403 ? -19.108 -4.533 18.758 1.00 98.12 403 ASP A C 1
ATOM 3000 O O . ASP A 1 403 ? -19.771 -4.731 19.782 1.00 98.12 403 ASP A O 1
ATOM 3004 N N . ALA A 1 404 ? -19.578 -4.855 17.546 1.00 98.19 404 ALA A N 1
ATOM 3005 C CA . ALA A 1 404 ? -20.876 -5.488 17.343 1.00 98.19 404 ALA A CA 1
ATOM 3006 C C . ALA A 1 404 ? -20.970 -6.820 18.105 1.00 98.19 404 ALA A C 1
ATOM 3008 O O . ALA A 1 404 ? -21.974 -7.084 18.776 1.00 98.19 404 ALA A O 1
ATOM 3009 N N . ALA A 1 405 ? -19.919 -7.643 18.068 1.00 97.50 405 ALA A N 1
ATOM 3010 C CA . ALA A 1 405 ? -19.876 -8.899 18.808 1.00 97.50 405 ALA A CA 1
ATOM 3011 C C . ALA A 1 405 ? -19.923 -8.698 20.334 1.00 97.50 405 ALA A C 1
ATOM 3013 O O . ALA A 1 405 ? -20.673 -9.399 21.019 1.00 97.50 405 ALA A O 1
ATOM 3014 N N . GLY A 1 406 ? -19.181 -7.727 20.872 1.00 96.00 406 GLY A N 1
ATOM 3015 C CA . GLY A 1 406 ? -19.196 -7.380 22.292 1.00 96.00 406 GLY A CA 1
ATOM 3016 C C . GLY A 1 406 ? -20.555 -6.839 22.738 1.00 96.00 406 GLY A C 1
ATOM 3017 O O . GLY A 1 406 ? -21.127 -7.326 23.716 1.00 96.00 406 GLY A O 1
ATOM 3018 N N . VAL A 1 407 ? -21.152 -5.919 21.971 1.00 96.25 407 VAL A N 1
ATOM 3019 C CA . VAL A 1 407 ? -22.510 -5.406 22.226 1.00 96.25 407 VAL A CA 1
ATOM 3020 C C . VAL A 1 407 ? -23.543 -6.544 22.195 1.00 96.25 407 VAL A C 1
ATOM 3022 O O . VAL A 1 407 ? -24.441 -6.601 23.047 1.00 96.25 407 VAL A O 1
ATOM 3025 N N . ALA A 1 408 ? -23.429 -7.474 21.242 1.00 96.12 408 ALA A N 1
ATOM 3026 C CA . ALA A 1 408 ? -24.312 -8.632 21.144 1.00 96.12 408 ALA A CA 1
ATOM 3027 C C . ALA A 1 408 ? -24.161 -9.573 22.351 1.00 96.12 408 ALA A C 1
ATOM 3029 O O . ALA A 1 408 ? -25.173 -10.005 22.912 1.00 96.12 408 ALA A O 1
ATOM 3030 N N . ALA A 1 409 ? -22.928 -9.839 22.796 1.00 94.44 409 ALA A N 1
ATOM 3031 C CA . ALA A 1 409 ? -22.641 -10.653 23.979 1.00 94.44 409 ALA A CA 1
ATOM 3032 C C . ALA A 1 409 ? -23.247 -10.051 25.258 1.00 94.44 409 ALA A C 1
ATOM 3034 O O . ALA A 1 409 ? -23.823 -10.765 26.081 1.00 94.44 409 ALA A O 1
ATOM 3035 N N . LEU A 1 410 ? -23.241 -8.720 25.371 1.00 94.50 410 LEU A N 1
ATOM 3036 C CA . LEU A 1 410 ? -23.891 -7.981 26.459 1.00 94.50 410 LEU A CA 1
ATOM 3037 C C . LEU A 1 410 ? -25.428 -7.916 26.331 1.00 94.50 410 LEU A C 1
ATOM 3039 O O . LEU A 1 410 ? -26.112 -7.324 27.171 1.00 94.50 410 LEU A O 1
ATOM 3043 N N . GLY A 1 411 ? -25.998 -8.581 25.322 1.00 93.56 411 GLY A N 1
ATOM 3044 C CA . GLY A 1 411 ? -27.433 -8.802 25.168 1.00 93.56 411 GLY A CA 1
ATOM 3045 C C . GLY A 1 411 ? -28.170 -7.715 24.388 1.00 93.56 411 GLY A C 1
ATOM 3046 O O . GLY A 1 411 ? -29.397 -7.638 24.496 1.00 93.56 411 GLY A O 1
ATOM 3047 N N . ASN A 1 412 ? -27.461 -6.889 23.613 1.00 95.06 412 ASN A N 1
ATOM 3048 C CA . ASN A 1 412 ? -28.047 -5.794 22.839 1.00 95.06 412 ASN A CA 1
ATOM 3049 C C . ASN A 1 412 ? -27.914 -6.008 21.317 1.00 95.06 412 ASN A C 1
ATOM 3051 O O . ASN A 1 412 ? -27.286 -5.226 20.610 1.00 95.06 412 ASN A O 1
ATOM 3055 N N . ALA A 1 413 ? -28.537 -7.074 20.807 1.00 95.00 413 ALA A N 1
ATOM 3056 C CA . ALA A 1 413 ? -28.479 -7.448 19.389 1.00 95.00 413 ALA A CA 1
ATOM 3057 C C . ALA A 1 413 ? -28.941 -6.332 18.424 1.00 95.00 413 ALA A C 1
ATOM 3059 O O . ALA A 1 413 ? -28.329 -6.144 17.379 1.00 95.00 413 ALA A O 1
ATOM 3060 N N . ASP A 1 414 ? -29.954 -5.538 18.799 1.00 96.44 414 ASP A N 1
ATOM 3061 C CA . ASP A 1 414 ? -30.438 -4.416 17.975 1.00 96.44 414 ASP A CA 1
ATOM 3062 C C . ASP A 1 414 ? -29.345 -3.342 17.776 1.00 96.44 414 ASP A C 1
ATOM 3064 O O . ASP A 1 414 ? -29.189 -2.793 16.682 1.00 96.44 414 ASP A O 1
ATOM 3068 N N . ARG A 1 415 ? -28.557 -3.041 18.822 1.00 96.56 415 ARG A N 1
ATOM 3069 C CA . ARG A 1 415 ? -27.424 -2.107 18.711 1.00 96.56 415 ARG A CA 1
ATOM 3070 C C . ARG A 1 415 ? -26.256 -2.734 17.954 1.00 96.56 415 ARG A C 1
ATOM 3072 O O . ARG A 1 415 ? -25.674 -2.047 17.128 1.00 96.56 415 ARG A O 1
ATOM 3079 N N . ALA A 1 416 ? -25.968 -4.019 18.164 1.00 97.69 416 ALA A N 1
ATOM 3080 C CA . ALA A 1 416 ? -24.947 -4.736 17.396 1.00 97.69 416 ALA A CA 1
ATOM 3081 C C . ALA A 1 416 ? -25.235 -4.721 15.883 1.00 97.69 416 ALA A C 1
ATOM 3083 O O . ALA A 1 416 ? -24.344 -4.451 15.086 1.00 97.69 416 ALA A O 1
ATOM 3084 N N . SER A 1 417 ? -26.497 -4.927 15.490 1.00 97.75 417 SER A N 1
ATOM 3085 C CA . SER A 1 417 ? -26.935 -4.805 14.092 1.00 97.75 417 SER A CA 1
ATOM 3086 C C . SER A 1 417 ? -26.766 -3.380 13.559 1.00 97.75 417 SER A C 1
ATOM 3088 O O . SER A 1 417 ? -26.357 -3.189 12.413 1.00 97.75 417 SER A O 1
ATOM 3090 N N . THR A 1 418 ? -27.015 -2.370 14.401 1.00 97.88 418 THR A N 1
ATOM 3091 C CA . THR A 1 418 ? -26.778 -0.964 14.039 1.00 97.88 418 THR A CA 1
ATOM 3092 C C . THR A 1 418 ? -25.297 -0.722 13.746 1.00 97.88 418 THR A C 1
ATOM 3094 O O . THR A 1 418 ? -24.989 -0.205 12.684 1.00 97.88 418 THR A O 1
ATOM 3097 N N . ILE A 1 419 ? -24.391 -1.184 14.616 1.00 98.38 419 ILE A N 1
ATOM 3098 C CA . ILE A 1 419 ? -22.936 -1.057 14.422 1.00 98.38 419 ILE A CA 1
ATOM 3099 C C . ILE A 1 419 ? -22.496 -1.705 13.104 1.00 98.38 419 ILE A C 1
ATOM 3101 O O . ILE A 1 419 ? -21.820 -1.070 12.301 1.00 98.38 419 ILE A O 1
ATOM 3105 N N . ALA A 1 420 ? -22.922 -2.946 12.846 1.00 98.06 420 ALA A N 1
ATOM 3106 C CA . ALA A 1 420 ? -22.580 -3.642 11.606 1.00 98.06 420 ALA A CA 1
ATOM 3107 C C . ALA A 1 420 ? -23.154 -2.937 10.361 1.00 98.06 420 ALA A C 1
ATOM 3109 O O . ALA A 1 420 ? -22.498 -2.878 9.325 1.00 98.06 420 ALA A O 1
ATOM 3110 N N . SER A 1 421 ? -24.363 -2.374 10.463 1.00 98.25 421 SER A N 1
ATOM 3111 C CA . SER A 1 421 ? -24.988 -1.606 9.377 1.00 98.25 421 SER A CA 1
ATOM 3112 C C . SER A 1 421 ? -24.260 -0.290 9.101 1.00 98.25 421 SER A C 1
ATOM 3114 O O . SER A 1 421 ? -24.096 0.076 7.939 1.00 98.25 421 SER A O 1
ATOM 3116 N N . ASP A 1 422 ? -23.837 0.415 10.151 1.00 98.31 422 ASP A N 1
ATOM 3117 C CA . ASP A 1 422 ? -23.103 1.676 10.044 1.00 98.31 422 ASP A CA 1
ATOM 3118 C C . ASP A 1 422 ? -21.704 1.428 9.454 1.00 98.31 422 ASP A C 1
ATOM 3120 O O . ASP A 1 422 ? -21.295 2.149 8.548 1.00 98.31 422 ASP A O 1
ATOM 3124 N N . ALA A 1 423 ? -21.023 0.348 9.862 1.00 98.19 423 ALA A N 1
ATOM 3125 C CA . ALA A 1 423 ? -19.758 -0.079 9.261 1.00 98.19 423 ALA A CA 1
ATOM 3126 C C . ALA A 1 423 ? -19.913 -0.411 7.765 1.00 98.19 423 ALA A C 1
ATOM 3128 O O . ALA A 1 423 ? -19.131 0.060 6.944 1.00 98.19 423 ALA A O 1
ATOM 3129 N N . PHE A 1 424 ? -20.959 -1.155 7.383 1.00 97.62 424 PHE A N 1
ATOM 3130 C CA . PHE A 1 424 ? -21.254 -1.431 5.971 1.00 97.62 424 PHE A CA 1
ATOM 3131 C C . PHE A 1 424 ? -21.494 -0.134 5.185 1.00 97.62 424 PHE A C 1
ATOM 3133 O O . PHE A 1 424 ? -20.968 0.043 4.092 1.00 97.62 424 PHE A O 1
ATOM 3140 N N . ALA A 1 425 ? -22.255 0.808 5.750 1.00 98.25 425 ALA A N 1
ATOM 3141 C CA . ALA A 1 425 ? -22.512 2.093 5.109 1.00 98.25 425 ALA A CA 1
ATOM 3142 C C . ALA A 1 425 ? -21.251 2.965 4.975 1.00 98.25 425 ALA A C 1
ATOM 3144 O O . ALA A 1 425 ? -21.128 3.679 3.982 1.00 98.25 425 ALA A O 1
ATOM 3145 N N . HIS A 1 426 ? -20.337 2.913 5.949 1.00 98.12 426 HIS A N 1
ATOM 3146 C CA . HIS A 1 426 ? -19.032 3.579 5.887 1.00 98.12 426 HIS A CA 1
ATOM 3147 C C . HIS A 1 426 ? -18.169 3.008 4.760 1.00 98.12 426 HIS A C 1
ATOM 3149 O O . HIS A 1 426 ? -17.659 3.768 3.940 1.00 98.12 426 HIS A O 1
ATOM 3155 N N . PHE A 1 427 ? -18.082 1.679 4.666 1.00 97.94 427 PHE A N 1
ATOM 3156 C CA . PHE A 1 427 ? -17.355 1.002 3.592 1.00 97.94 427 PHE A CA 1
ATOM 3157 C C . PHE A 1 427 ? -17.889 1.386 2.205 1.00 97.94 427 PHE A C 1
ATOM 3159 O O . PHE A 1 427 ? -17.132 1.829 1.352 1.00 97.94 427 PHE A O 1
ATOM 3166 N N . GLU A 1 428 ? -19.207 1.336 2.007 1.00 97.75 428 GLU A N 1
ATOM 3167 C CA . GLU A 1 428 ? -19.870 1.738 0.753 1.00 97.75 428 GLU A CA 1
ATOM 3168 C C . GLU A 1 428 ? -19.723 3.232 0.415 1.00 97.75 428 GLU A C 1
ATOM 3170 O O . GLU A 1 428 ? -19.967 3.653 -0.717 1.00 97.75 428 GLU A O 1
ATOM 3175 N N . ALA A 1 429 ? -19.377 4.068 1.397 1.00 96.81 429 ALA A N 1
ATOM 3176 C CA . ALA A 1 429 ? -19.098 5.483 1.178 1.00 96.81 429 ALA A CA 1
ATOM 3177 C C . ALA A 1 429 ? -17.656 5.742 0.699 1.00 96.81 429 ALA A C 1
ATOM 3179 O O . ALA A 1 429 ? -17.298 6.901 0.481 1.00 96.81 429 ALA A O 1
ATOM 3180 N N . GLY A 1 430 ? -16.853 4.687 0.533 1.00 94.38 430 GLY A N 1
ATOM 3181 C CA . GLY A 1 430 ? -15.484 4.709 0.023 1.00 94.38 430 GLY A CA 1
ATOM 3182 C C . GLY A 1 430 ? -14.428 4.472 1.103 1.00 94.38 430 GLY A C 1
ATOM 3183 O O . GLY A 1 430 ? -13.381 3.915 0.798 1.00 94.38 430 GLY A O 1
ATOM 3184 N N . ALA A 1 431 ? -14.688 4.858 2.363 1.00 96.44 431 ALA A N 1
ATOM 3185 C CA . ALA A 1 431 ? -13.762 4.682 3.494 1.00 96.44 431 ALA A CA 1
ATOM 3186 C C . ALA A 1 431 ? -12.319 5.140 3.170 1.00 96.44 431 ALA A C 1
ATOM 3188 O O . ALA A 1 431 ? -11.402 4.333 3.095 1.00 96.44 431 ALA A O 1
ATOM 3189 N N . ALA A 1 432 ? -12.138 6.432 2.863 1.00 94.69 432 ALA A N 1
ATOM 3190 C CA . ALA A 1 432 ? -10.860 7.003 2.399 1.00 94.69 432 ALA A CA 1
ATOM 3191 C C . ALA A 1 432 ? -10.246 6.297 1.162 1.00 94.69 432 ALA A C 1
ATOM 3193 O O . ALA A 1 432 ? -9.034 6.310 0.957 1.00 94.69 432 ALA A O 1
ATOM 3194 N N . GLY A 1 433 ? -11.092 5.705 0.311 1.00 93.88 433 GLY A N 1
ATOM 3195 C CA . GLY A 1 433 ? -10.689 4.967 -0.889 1.00 93.88 433 GLY A CA 1
ATOM 3196 C C . GLY A 1 433 ? -10.347 3.498 -0.633 1.00 93.88 433 GLY A C 1
ATOM 3197 O O . GLY A 1 433 ? -9.912 2.815 -1.555 1.00 93.88 433 GLY A O 1
ATOM 3198 N N . TYR A 1 434 ? -10.528 2.998 0.594 1.00 96.12 434 TYR A N 1
ATOM 3199 C CA . TYR A 1 434 ? -10.314 1.594 0.936 1.00 96.12 434 TYR A CA 1
ATOM 3200 C C . TYR A 1 434 ? -11.225 0.660 0.135 1.00 96.12 434 TYR A C 1
ATOM 3202 O O . TYR A 1 434 ? -10.764 -0.386 -0.302 1.00 96.12 434 TYR A O 1
ATOM 3210 N N . HIS A 1 435 ? -12.488 1.033 -0.096 1.00 96.44 435 HIS A N 1
ATOM 3211 C CA . HIS A 1 435 ? -13.427 0.208 -0.865 1.00 96.44 435 HIS A CA 1
ATOM 3212 C C . HIS A 1 435 ? -12.887 -0.112 -2.259 1.00 96.44 435 HIS A C 1
ATOM 3214 O O . HIS A 1 435 ? -12.731 -1.279 -2.615 1.00 96.44 435 HIS A O 1
ATOM 3220 N N . GLU A 1 436 ? -12.537 0.935 -3.005 1.00 91.69 436 GLU A N 1
ATOM 3221 C CA . GLU A 1 436 ? -11.970 0.813 -4.341 1.00 91.69 436 GLU A CA 1
ATOM 3222 C C . GLU A 1 436 ? -10.585 0.152 -4.301 1.00 91.69 436 GLU A C 1
ATOM 3224 O O . GLU A 1 436 ? -10.282 -0.679 -5.148 1.00 91.69 436 GLU A O 1
ATOM 3229 N N . ALA A 1 437 ? -9.762 0.436 -3.285 1.00 91.12 437 ALA A N 1
ATOM 3230 C CA . ALA A 1 437 ? -8.429 -0.154 -3.173 1.00 91.12 437 ALA A CA 1
ATOM 3231 C C . ALA A 1 437 ? -8.453 -1.684 -3.016 1.00 91.12 437 ALA A C 1
ATOM 3233 O O . ALA A 1 437 ? -7.578 -2.349 -3.567 1.00 91.12 437 ALA A O 1
ATOM 3234 N N . ILE A 1 438 ? -9.423 -2.263 -2.291 1.00 94.19 438 ILE A N 1
ATOM 3235 C CA . ILE A 1 438 ? -9.551 -3.731 -2.227 1.00 94.19 438 ILE A CA 1
ATOM 3236 C C . ILE A 1 438 ? -10.022 -4.279 -3.574 1.00 94.19 438 ILE A C 1
ATOM 3238 O O . ILE A 1 438 ? -9.466 -5.276 -4.024 1.00 94.19 438 ILE A O 1
ATOM 3242 N N . GLU A 1 439 ? -11.034 -3.659 -4.195 1.00 91.38 439 GLU A N 1
ATOM 3243 C CA . GLU A 1 439 ? -11.581 -4.106 -5.486 1.00 91.38 439 GLU A CA 1
ATOM 3244 C C . GLU A 1 439 ? -10.491 -4.120 -6.569 1.00 91.38 439 GLU A C 1
ATOM 3246 O O . GLU A 1 439 ? -10.349 -5.112 -7.287 1.00 91.38 439 GLU A O 1
ATOM 3251 N N . ASP A 1 440 ? -9.677 -3.064 -6.621 1.00 83.00 440 ASP A N 1
ATOM 3252 C CA . ASP A 1 440 ? -8.563 -2.925 -7.561 1.00 83.00 440 ASP A CA 1
ATOM 3253 C C . ASP A 1 440 ? -7.421 -3.914 -7.262 1.00 83.00 440 ASP A C 1
ATOM 3255 O O . ASP A 1 440 ? -6.785 -4.428 -8.187 1.00 83.00 440 ASP A O 1
ATOM 3259 N N . ALA A 1 441 ? -7.147 -4.194 -5.982 1.00 84.81 441 ALA A N 1
ATOM 3260 C CA . ALA A 1 441 ? -6.081 -5.110 -5.582 1.00 84.81 441 ALA A CA 1
ATOM 3261 C C . ALA A 1 441 ? -6.453 -6.589 -5.793 1.00 84.81 441 ALA A C 1
ATOM 3263 O O . ALA A 1 441 ? -5.617 -7.371 -6.244 1.00 84.81 441 ALA A O 1
ATOM 3264 N N . ASP A 1 442 ? -7.679 -6.986 -5.436 1.00 88.00 442 ASP A N 1
ATOM 3265 C CA . ASP A 1 442 ? -8.166 -8.368 -5.503 1.00 88.00 442 ASP A CA 1
ATOM 3266 C C . ASP A 1 442 ? -9.712 -8.418 -5.426 1.00 88.00 442 ASP A C 1
ATOM 3268 O O . ASP A 1 442 ? -10.309 -8.372 -4.346 1.00 88.00 442 ASP A O 1
ATOM 3272 N N . GLU A 1 443 ? -10.371 -8.570 -6.584 1.00 90.81 443 GLU A N 1
ATOM 3273 C CA . GLU A 1 443 ? -11.840 -8.662 -6.706 1.00 90.81 443 GLU A CA 1
ATOM 3274 C C . GLU A 1 443 ? -12.429 -9.832 -5.883 1.00 90.81 443 GLU A C 1
ATOM 3276 O O . GLU A 1 443 ? -13.488 -9.691 -5.267 1.00 90.81 443 GLU A O 1
ATOM 3281 N N . GLU A 1 444 ? -11.746 -10.985 -5.804 1.00 93.06 444 GLU A N 1
ATOM 3282 C CA . GLU A 1 444 ? -12.219 -12.140 -5.018 1.00 93.06 444 GLU A CA 1
ATOM 3283 C C . GLU A 1 444 ? -12.145 -11.848 -3.511 1.00 93.06 444 GLU A C 1
ATOM 3285 O O . GLU A 1 444 ? -13.052 -12.215 -2.748 1.00 93.06 444 GLU A O 1
ATOM 3290 N N . ARG A 1 445 ? -11.090 -11.152 -3.071 1.00 95.69 445 ARG A N 1
ATOM 3291 C CA . ARG A 1 445 ? -10.971 -10.666 -1.692 1.00 95.69 445 ARG A CA 1
ATOM 3292 C C . ARG A 1 445 ? -12.028 -9.618 -1.377 1.00 95.69 445 ARG A C 1
ATOM 3294 O O . ARG A 1 445 ? -12.613 -9.695 -0.299 1.00 95.69 445 ARG A O 1
ATOM 3301 N N . TYR A 1 446 ? -12.295 -8.682 -2.281 1.00 96.75 446 TYR A N 1
ATOM 3302 C CA . TYR A 1 446 ? -13.353 -7.686 -2.115 1.00 96.75 446 TYR A CA 1
ATOM 3303 C C . TYR A 1 446 ? -14.723 -8.356 -1.898 1.00 96.75 446 TYR A C 1
ATOM 3305 O O . TYR A 1 446 ? -15.381 -8.105 -0.883 1.00 96.75 446 TYR A O 1
ATOM 3313 N N . GLU A 1 447 ? -15.111 -9.305 -2.761 1.00 97.75 447 GLU A N 1
ATOM 3314 C CA . GLU A 1 447 ? -16.377 -10.043 -2.611 1.00 97.75 447 GLU A CA 1
ATOM 3315 C C . GLU A 1 447 ? -16.442 -10.841 -1.290 1.00 97.75 447 GLU A C 1
ATOM 3317 O O . GLU A 1 447 ? -17.500 -10.932 -0.647 1.00 97.75 447 GLU A O 1
ATOM 3322 N N . SER A 1 448 ? -15.317 -11.429 -0.869 1.00 98.19 448 SER A N 1
ATOM 3323 C CA . SER A 1 448 ? -15.211 -12.198 0.380 1.00 98.19 448 SER A CA 1
ATOM 3324 C C . SER A 1 448 ? -15.319 -11.301 1.615 1.00 98.19 448 SER A C 1
ATOM 3326 O O . SER A 1 448 ? -16.058 -11.631 2.549 1.00 98.19 448 SER A O 1
ATOM 3328 N N . PHE A 1 449 ? -14.667 -10.137 1.588 1.00 98.31 449 PHE A N 1
ATOM 3329 C CA . PHE A 1 449 ? -14.736 -9.112 2.625 1.00 98.31 449 PHE A CA 1
ATOM 3330 C C . PHE A 1 449 ? -16.173 -8.618 2.829 1.00 98.31 449 PHE A C 1
ATOM 3332 O O . PHE A 1 449 ? -16.687 -8.666 3.951 1.00 98.31 449 PHE A O 1
ATOM 3339 N N . GLU A 1 450 ? -16.867 -8.224 1.756 1.00 98.19 450 GLU A N 1
ATOM 3340 C CA . GLU A 1 450 ? -18.265 -7.778 1.841 1.00 98.19 450 GLU A CA 1
ATOM 3341 C C . GLU A 1 450 ? -19.198 -8.878 2.345 1.00 98.19 450 GLU A C 1
ATOM 3343 O O . GLU A 1 450 ? -20.083 -8.641 3.175 1.00 98.19 450 GLU A O 1
ATOM 3348 N N . THR A 1 451 ? -18.988 -10.107 1.866 1.00 98.56 451 THR A N 1
ATOM 3349 C CA . THR A 1 451 ? -19.767 -11.267 2.302 1.00 98.56 451 THR A CA 1
ATOM 3350 C C . THR A 1 451 ? -19.605 -11.503 3.802 1.00 98.56 451 THR A C 1
ATOM 3352 O O . THR A 1 451 ? -20.600 -11.735 4.496 1.00 98.56 451 THR A O 1
ATOM 3355 N N . ALA A 1 452 ? -18.376 -11.427 4.317 1.00 98.56 452 ALA A N 1
ATOM 3356 C CA . ALA A 1 452 ? -18.093 -11.607 5.733 1.00 98.56 452 ALA A CA 1
ATOM 3357 C C . ALA A 1 452 ? -18.673 -10.464 6.587 1.00 98.56 452 ALA A C 1
ATOM 3359 O O . ALA A 1 452 ? -19.308 -10.736 7.608 1.00 98.56 452 ALA A O 1
ATOM 3360 N N . LEU A 1 453 ? -18.574 -9.204 6.146 1.00 98.06 453 LEU A N 1
ATOM 3361 C CA . LEU A 1 453 ? -19.200 -8.071 6.839 1.00 98.06 453 LEU A CA 1
ATOM 3362 C C . LEU A 1 453 ? -20.732 -8.213 6.896 1.00 98.06 453 LEU A C 1
ATOM 3364 O O . LEU A 1 453 ? -21.353 -8.050 7.951 1.00 98.06 453 LEU A O 1
ATOM 3368 N N . GLY A 1 454 ? -21.354 -8.603 5.781 1.00 98.00 454 GLY A N 1
ATOM 3369 C CA . GLY A 1 454 ? -22.789 -8.891 5.721 1.00 98.00 454 GLY A CA 1
ATOM 3370 C C . GLY A 1 454 ? -23.211 -10.074 6.605 1.00 98.00 454 GLY A C 1
ATOM 3371 O O . GLY A 1 454 ? -24.334 -10.096 7.128 1.00 98.00 454 GLY A O 1
ATOM 3372 N N . ALA A 1 455 ? -22.323 -11.049 6.825 1.00 98.62 455 ALA A N 1
ATOM 3373 C CA . ALA A 1 455 ? -22.564 -12.165 7.737 1.00 98.62 455 ALA A CA 1
ATOM 3374 C C . ALA A 1 455 ? -22.619 -11.707 9.204 1.00 98.62 455 ALA A C 1
ATOM 3376 O O . ALA A 1 455 ? -23.515 -12.144 9.931 1.00 98.62 455 ALA A O 1
ATOM 3377 N N . VAL A 1 456 ? -21.759 -10.765 9.617 1.00 98.50 456 VAL A N 1
ATOM 3378 C CA . VAL A 1 456 ? -21.813 -10.142 10.955 1.00 98.50 456 VAL A CA 1
ATOM 3379 C C . VAL A 1 456 ? -23.170 -9.473 11.186 1.00 98.50 456 VAL A C 1
ATOM 3381 O O . VAL A 1 456 ? -23.834 -9.742 12.192 1.00 98.50 456 VAL A O 1
ATOM 3384 N N . GLN A 1 457 ? -23.630 -8.657 10.230 1.00 97.56 457 GLN A N 1
ATOM 3385 C CA . GLN A 1 457 ? -24.936 -7.991 10.304 1.00 97.56 457 GLN A CA 1
ATOM 3386 C C . GLN A 1 457 ? -26.085 -9.007 10.381 1.00 97.56 457 GLN A C 1
ATOM 3388 O O . GLN A 1 457 ? -26.955 -8.907 11.249 1.00 97.56 457 GLN A O 1
ATOM 3393 N N . THR A 1 458 ? -26.060 -10.029 9.520 1.00 98.12 458 THR A N 1
ATOM 3394 C CA . THR A 1 458 ? -27.078 -11.091 9.498 1.00 98.12 458 THR A CA 1
ATOM 3395 C C . THR A 1 458 ? -27.130 -11.839 10.831 1.00 98.12 458 THR A C 1
ATOM 3397 O O . THR A 1 458 ? -28.215 -12.102 11.354 1.00 98.12 458 THR A O 1
ATOM 3400 N N . ALA A 1 459 ? -25.973 -12.163 11.417 1.00 98.25 459 ALA A N 1
ATOM 3401 C CA . ALA A 1 459 ? -25.911 -12.798 12.726 1.00 98.25 459 ALA A CA 1
ATOM 3402 C C . ALA A 1 459 ? -26.501 -11.900 13.822 1.00 98.25 459 ALA A C 1
ATOM 3404 O O . ALA A 1 459 ? -27.220 -12.403 14.685 1.00 98.25 459 ALA A O 1
ATOM 3405 N N . ALA A 1 460 ? -26.262 -10.588 13.784 1.00 96.88 460 ALA A N 1
ATOM 3406 C CA . ALA A 1 460 ? -26.839 -9.667 14.757 1.00 96.88 460 ALA A CA 1
ATOM 3407 C C . ALA A 1 460 ? -28.373 -9.577 14.628 1.00 96.88 460 ALA A C 1
ATOM 3409 O O . ALA A 1 460 ? -29.077 -9.685 15.634 1.00 96.88 460 ALA A O 1
ATOM 3410 N N . ASP A 1 461 ? -28.897 -9.471 13.403 1.00 96.31 461 ASP A N 1
ATOM 3411 C CA . ASP A 1 461 ? -30.339 -9.378 13.123 1.00 96.31 461 ASP A CA 1
ATOM 3412 C C . ASP A 1 461 ? -31.114 -10.651 13.496 1.00 96.31 461 ASP A C 1
ATOM 3414 O O . ASP A 1 461 ? -32.205 -10.593 14.077 1.00 96.31 461 ASP A O 1
ATOM 3418 N N . ASP A 1 462 ? -30.552 -11.817 13.176 1.00 96.12 462 ASP A N 1
ATOM 3419 C CA . ASP A 1 462 ? -31.214 -13.108 13.376 1.00 96.12 462 ASP A CA 1
ATOM 3420 C C . ASP A 1 462 ? -30.943 -13.720 14.766 1.00 96.12 462 ASP A C 1
ATOM 3422 O O . ASP A 1 462 ? -31.479 -14.787 15.097 1.00 96.12 462 ASP A O 1
ATOM 3426 N N . GLY A 1 463 ? -30.141 -13.052 15.605 1.00 91.38 463 GLY A N 1
ATOM 3427 C CA . GLY A 1 463 ? -29.718 -13.557 16.915 1.00 91.38 463 GLY A CA 1
ATOM 3428 C C . GLY A 1 463 ? -28.803 -14.785 16.817 1.00 91.38 463 GLY A C 1
ATOM 3429 O O . GLY A 1 463 ? -28.919 -15.715 17.623 1.00 91.38 463 GLY A O 1
ATOM 3430 N N . GLY A 1 464 ? -27.958 -14.811 15.787 1.00 95.31 464 GLY A N 1
ATOM 3431 C CA . GLY A 1 464 ? -26.880 -15.768 15.569 1.00 95.31 464 GLY A CA 1
ATOM 3432 C C . GLY A 1 464 ? -25.636 -15.485 16.417 1.00 95.31 464 GLY A C 1
ATOM 3433 O O . GLY A 1 464 ? -25.672 -14.735 17.391 1.00 95.31 464 GLY A O 1
ATOM 3434 N N . ASP A 1 465 ? -24.528 -16.131 16.055 1.00 96.88 465 ASP A N 1
ATOM 3435 C CA . ASP A 1 465 ? -23.239 -15.983 16.737 1.00 96.88 465 ASP A CA 1
ATOM 3436 C C . ASP A 1 465 ? -22.418 -14.867 16.077 1.00 96.88 465 ASP A C 1
ATOM 3438 O O . ASP A 1 465 ? -21.616 -15.116 15.181 1.00 96.88 465 ASP A O 1
ATOM 3442 N N . VAL A 1 466 ? -22.654 -13.622 16.505 1.00 98.25 466 VAL A N 1
ATOM 3443 C CA . VAL A 1 466 ? -21.978 -12.430 15.956 1.00 98.25 466 VAL A CA 1
ATOM 3444 C C . VAL A 1 466 ? -20.461 -12.519 16.122 1.00 98.25 466 VAL A C 1
ATOM 3446 O O . VAL A 1 466 ? -19.720 -12.091 15.246 1.00 98.25 466 VAL A O 1
ATOM 3449 N N . TYR A 1 467 ? -19.987 -13.115 17.219 1.00 97.88 467 TYR A N 1
ATOM 3450 C CA . TYR A 1 467 ? -18.558 -13.242 17.485 1.00 97.88 467 TYR A CA 1
ATOM 3451 C C . TYR A 1 467 ? -17.874 -14.227 16.533 1.00 97.88 467 TYR A C 1
ATOM 3453 O O . TYR A 1 467 ? -16.760 -13.972 16.081 1.00 97.88 467 TYR A O 1
ATOM 3461 N N . ALA A 1 468 ? -18.533 -15.340 16.197 1.00 98.12 468 ALA A N 1
ATOM 3462 C CA . ALA A 1 468 ? -18.008 -16.269 15.202 1.00 98.12 468 ALA A CA 1
ATOM 3463 C C . ALA A 1 468 ? -17.850 -15.604 13.825 1.00 98.12 468 ALA A C 1
ATOM 3465 O O . ALA A 1 468 ? -16.789 -15.743 13.221 1.00 98.12 468 ALA A O 1
ATOM 3466 N N . GLU A 1 469 ? -18.857 -14.852 13.371 1.00 98.62 469 GLU A N 1
ATOM 3467 C CA . GLU A 1 469 ? -18.790 -14.146 12.083 1.00 98.62 469 GLU A CA 1
ATOM 3468 C C . GLU A 1 469 ? -17.769 -12.996 12.110 1.00 98.62 469 GLU A C 1
ATOM 3470 O O . GLU A 1 469 ? -17.035 -12.808 11.144 1.00 98.62 469 GLU A O 1
ATOM 3475 N N . ALA A 1 470 ? -17.638 -12.276 13.234 1.00 98.50 470 ALA A N 1
ATOM 3476 C CA . ALA A 1 470 ? -16.634 -11.219 13.391 1.00 98.50 470 ALA A CA 1
ATOM 3477 C C . ALA A 1 470 ? -15.197 -11.751 13.263 1.00 98.50 470 ALA A C 1
ATOM 3479 O O . ALA A 1 470 ? -14.331 -11.057 12.739 1.00 98.50 470 ALA A O 1
ATOM 3480 N N . LYS A 1 471 ? -14.935 -12.997 13.684 1.00 98.25 471 LYS A N 1
ATOM 3481 C CA . LYS A 1 471 ? -13.626 -13.635 13.471 1.00 98.25 471 LYS A CA 1
ATOM 3482 C C . LYS A 1 471 ? -13.346 -13.913 12.001 1.00 98.25 471 LYS A C 1
ATOM 3484 O O . LYS A 1 471 ? -12.253 -13.618 11.543 1.00 98.25 471 LYS A O 1
ATOM 3489 N N . THR A 1 472 ? -14.328 -14.430 11.265 1.00 98.31 472 THR A N 1
ATOM 3490 C CA . THR A 1 472 ? -14.184 -14.617 9.815 1.00 98.31 472 THR A CA 1
ATOM 3491 C C . THR A 1 472 ? -13.978 -13.280 9.109 1.00 98.31 472 THR A C 1
ATOM 3493 O O . THR A 1 472 ? -13.104 -13.170 8.260 1.00 98.31 472 THR A O 1
ATOM 3496 N N . PHE A 1 473 ? -14.711 -12.241 9.507 1.00 98.62 473 PHE A N 1
ATOM 3497 C CA . PHE A 1 473 ? -14.517 -10.903 8.958 1.00 98.62 473 PHE A CA 1
ATOM 3498 C C . PHE A 1 473 ? -13.140 -10.305 9.284 1.00 98.62 473 PHE A C 1
ATOM 3500 O O . PHE A 1 473 ? -12.524 -9.685 8.426 1.00 98.62 473 PHE A O 1
ATOM 3507 N N . ASN A 1 474 ? -12.620 -10.537 10.491 1.00 98.31 474 ASN A N 1
ATOM 3508 C CA . ASN A 1 474 ? -11.256 -10.164 10.865 1.00 98.31 474 ASN A CA 1
ATOM 3509 C C . ASN A 1 474 ? -10.206 -10.800 9.944 1.00 98.31 474 ASN A C 1
ATOM 3511 O O . ASN A 1 474 ? -9.258 -10.118 9.565 1.00 98.31 474 ASN A O 1
ATOM 3515 N N . ASP A 1 475 ? -10.380 -12.069 9.566 1.00 98.06 475 ASP A N 1
ATOM 3516 C CA . ASP A 1 475 ? -9.454 -12.742 8.651 1.00 98.06 475 ASP A CA 1
ATOM 3517 C C . ASP A 1 475 ? -9.472 -12.064 7.267 1.00 98.06 475 ASP A C 1
ATOM 3519 O O . ASP A 1 475 ? -8.409 -11.773 6.717 1.00 98.06 475 ASP A O 1
ATOM 3523 N N . GLU A 1 476 ? -10.657 -11.727 6.740 1.00 98.38 476 GLU A N 1
ATOM 3524 C CA . GLU A 1 476 ? -10.790 -11.018 5.455 1.00 98.38 476 GLU A CA 1
ATOM 3525 C C . GLU A 1 476 ? -10.238 -9.586 5.505 1.00 98.38 476 GLU A C 1
ATOM 3527 O O . GLU A 1 476 ? -9.581 -9.153 4.561 1.00 98.38 476 GLU A O 1
ATOM 3532 N N . ALA A 1 477 ? -10.448 -8.862 6.608 1.00 98.19 477 ALA A N 1
ATOM 3533 C CA . ALA A 1 477 ? -9.931 -7.506 6.797 1.00 98.19 477 ALA A CA 1
ATOM 3534 C C . ALA A 1 477 ? -8.401 -7.469 6.938 1.00 98.19 477 ALA A C 1
ATOM 3536 O O . ALA A 1 477 ? -7.737 -6.582 6.412 1.00 98.19 477 ALA A O 1
ATOM 3537 N N . VAL A 1 478 ? -7.800 -8.443 7.625 1.00 97.94 478 VAL A N 1
ATOM 3538 C CA . VAL A 1 478 ? -6.335 -8.557 7.658 1.00 97.94 478 VAL A CA 1
ATOM 3539 C C . VAL A 1 478 ? -5.812 -8.907 6.267 1.00 97.94 478 VAL A C 1
ATOM 3541 O O . VAL A 1 478 ? -4.810 -8.351 5.820 1.00 97.94 478 VAL A O 1
ATOM 3544 N N . ALA A 1 479 ? -6.483 -9.819 5.567 1.00 97.69 479 ALA A N 1
ATOM 3545 C CA . ALA A 1 479 ? -6.042 -10.270 4.261 1.00 97.69 479 ALA A CA 1
ATOM 3546 C C . ALA A 1 479 ? -6.174 -9.175 3.183 1.00 97.69 479 ALA A C 1
ATOM 3548 O O . ALA A 1 479 ? -5.315 -9.096 2.305 1.00 97.69 479 ALA A O 1
ATOM 3549 N N . SER A 1 480 ? -7.186 -8.305 3.244 1.00 97.69 480 SER A N 1
ATOM 3550 C CA . SER A 1 480 ? -7.314 -7.157 2.335 1.00 97.69 480 SER A CA 1
ATOM 3551 C C . SER A 1 480 ? -6.163 -6.156 2.488 1.00 97.69 480 SER A C 1
ATOM 3553 O O . SER A 1 480 ? -5.625 -5.705 1.480 1.00 97.69 480 SER A O 1
ATOM 3555 N N . ALA A 1 481 ? -5.704 -5.881 3.716 1.00 96.06 481 ALA A N 1
ATOM 3556 C CA . ALA A 1 481 ? -4.535 -5.029 3.945 1.00 96.06 481 ALA A CA 1
ATOM 3557 C C . ALA A 1 481 ? -3.263 -5.595 3.284 1.00 96.06 481 ALA A C 1
ATOM 3559 O O . ALA A 1 481 ? -2.471 -4.837 2.726 1.00 96.06 481 ALA A O 1
ATOM 3560 N N . TYR A 1 482 ? -3.079 -6.923 3.296 1.00 94.94 482 TYR A N 1
ATOM 3561 C CA . TYR A 1 482 ? -1.979 -7.562 2.561 1.00 94.94 482 TYR A CA 1
ATOM 3562 C C . TYR A 1 482 ? -2.156 -7.481 1.048 1.00 94.94 482 TYR A C 1
ATOM 3564 O O . TYR A 1 482 ? -1.184 -7.171 0.373 1.00 94.94 482 TYR A O 1
ATOM 3572 N N . ALA A 1 483 ? -3.362 -7.726 0.525 1.00 92.81 483 ALA A N 1
ATOM 3573 C CA . ALA A 1 483 ? -3.617 -7.648 -0.915 1.00 92.81 483 ALA A CA 1
ATOM 3574 C C . ALA A 1 483 ? -3.273 -6.254 -1.464 1.00 92.81 483 ALA A C 1
ATOM 3576 O O . ALA A 1 483 ? -2.561 -6.132 -2.455 1.00 92.81 483 ALA A O 1
ATOM 3577 N N . ILE A 1 484 ? -3.689 -5.201 -0.756 1.00 90.94 484 ILE A N 1
ATOM 3578 C CA . ILE A 1 484 ? -3.397 -3.811 -1.126 1.00 90.94 484 ILE A CA 1
ATOM 3579 C C . ILE A 1 484 ? -1.898 -3.503 -1.032 1.00 90.94 484 ILE A C 1
ATOM 3581 O O . ILE A 1 484 ? -1.338 -2.890 -1.938 1.00 90.94 484 ILE A O 1
ATOM 3585 N N . ALA A 1 485 ? -1.224 -3.938 0.038 1.00 87.69 485 ALA A N 1
ATOM 3586 C CA . ALA A 1 485 ? 0.221 -3.746 0.170 1.00 87.69 485 ALA A CA 1
ATOM 3587 C C . ALA A 1 485 ? 1.017 -4.490 -0.919 1.00 87.69 485 ALA A C 1
ATOM 3589 O O . ALA A 1 485 ? 2.024 -3.994 -1.419 1.00 87.69 485 ALA A O 1
ATOM 3590 N N . GLU A 1 486 ? 0.559 -5.677 -1.314 1.00 83.31 486 GLU A N 1
ATOM 3591 C CA . GLU A 1 486 ? 1.186 -6.492 -2.357 1.00 83.31 486 GLU A CA 1
ATOM 3592 C C . GLU A 1 486 ? 0.909 -5.954 -3.772 1.00 83.31 486 GLU A C 1
ATOM 3594 O O . GLU A 1 486 ? 1.728 -6.168 -4.667 1.00 83.31 486 GLU A O 1
ATOM 3599 N N . ALA A 1 487 ? -0.180 -5.203 -3.971 1.00 76.31 487 ALA A N 1
ATOM 3600 C CA . ALA A 1 487 ? -0.521 -4.584 -5.253 1.00 76.31 487 ALA A CA 1
ATOM 3601 C C . ALA A 1 487 ? 0.389 -3.393 -5.636 1.00 76.31 487 ALA A C 1
ATOM 3603 O O . ALA A 1 487 ? 0.591 -3.143 -6.827 1.00 76.31 487 ALA A O 1
ATOM 3604 N N . GLY A 1 488 ? 0.992 -2.690 -4.665 1.00 67.38 488 GLY A N 1
ATOM 3605 C CA . GLY A 1 488 ? 1.885 -1.543 -4.908 1.00 67.38 488 GLY A CA 1
ATOM 3606 C C . GLY A 1 488 ? 1.161 -0.188 -5.000 1.00 67.38 488 GLY A C 1
ATOM 3607 O O . GLY A 1 488 ? 0.056 -0.043 -4.485 1.00 67.38 488 GLY A O 1
ATOM 3608 N N . GLY A 1 489 ? 1.795 0.854 -5.570 1.00 65.06 489 GLY A N 1
ATOM 3609 C CA . GLY A 1 489 ? 1.254 2.228 -5.472 1.00 65.06 489 GLY A CA 1
ATOM 3610 C C . GLY A 1 489 ? 1.515 3.229 -6.602 1.00 65.06 489 GLY A C 1
ATOM 3611 O O . GLY A 1 489 ? 0.879 4.281 -6.597 1.00 65.06 489 GLY A O 1
ATOM 3612 N N . ALA A 1 490 ? 2.368 2.949 -7.593 1.00 66.94 490 ALA A N 1
ATOM 3613 C CA . ALA A 1 490 ? 2.572 3.837 -8.750 1.00 66.94 490 ALA A CA 1
ATOM 3614 C C . ALA A 1 490 ? 2.037 3.223 -10.056 1.00 66.94 490 ALA A C 1
ATOM 3616 O O . ALA A 1 490 ? 2.690 3.242 -11.103 1.00 66.94 490 ALA A O 1
ATOM 3617 N N . SER A 1 491 ? 0.805 2.710 -9.993 1.00 72.81 491 SER A N 1
ATOM 3618 C CA . SER A 1 491 ? 0.066 2.151 -11.131 1.00 72.81 491 SER A CA 1
ATOM 3619 C C . SER A 1 491 ? -0.234 3.190 -12.221 1.00 72.81 491 SER A C 1
ATOM 3621 O O . SER A 1 491 ? -0.047 2.892 -13.397 1.00 72.81 491 SER A O 1
ATOM 3623 N N . GLU A 1 492 ? -0.589 4.434 -11.873 1.00 80.12 492 GLU A N 1
ATOM 3624 C CA . GLU A 1 492 ? -0.837 5.502 -12.862 1.00 80.12 492 GLU A CA 1
ATOM 3625 C C . GLU A 1 492 ? 0.435 5.869 -13.665 1.00 80.12 492 GLU A C 1
ATOM 3627 O O . GLU A 1 492 ? 0.393 5.837 -14.901 1.00 80.12 492 GLU A O 1
ATOM 3632 N N . PRO A 1 493 ? 1.597 6.150 -13.037 1.00 85.12 493 PRO A N 1
ATOM 3633 C CA . PRO A 1 493 ? 2.854 6.306 -13.768 1.00 85.12 493 PRO A CA 1
ATOM 3634 C C . PRO A 1 493 ? 3.260 5.070 -14.588 1.00 85.12 493 PRO A C 1
ATOM 3636 O O . PRO A 1 493 ? 3.755 5.214 -15.708 1.00 85.12 493 PRO A O 1
ATOM 3639 N N . ALA A 1 494 ? 3.025 3.857 -14.079 1.00 88.75 494 ALA A N 1
ATOM 3640 C CA . ALA A 1 494 ? 3.285 2.622 -14.820 1.00 88.75 494 ALA A CA 1
ATOM 3641 C C . ALA A 1 494 ? 2.386 2.493 -16.066 1.00 88.75 494 ALA A C 1
ATOM 3643 O O . ALA A 1 494 ? 2.871 2.170 -17.155 1.00 88.75 494 ALA A O 1
ATOM 3644 N N . ALA A 1 495 ? 1.094 2.814 -15.944 1.00 89.06 495 ALA A N 1
ATOM 3645 C CA . ALA A 1 495 ? 0.152 2.864 -17.059 1.00 89.06 495 ALA A CA 1
ATOM 3646 C C . ALA A 1 495 ? 0.586 3.894 -18.111 1.00 89.06 495 ALA A C 1
ATOM 3648 O O . ALA A 1 495 ? 0.507 3.622 -19.311 1.00 89.06 495 ALA A O 1
ATOM 3649 N N . ALA A 1 496 ? 1.113 5.047 -17.683 1.00 90.44 496 ALA A N 1
ATOM 3650 C CA . ALA A 1 496 ? 1.645 6.063 -18.587 1.00 90.44 496 ALA A CA 1
ATOM 3651 C C . ALA A 1 496 ? 2.836 5.540 -19.414 1.00 90.44 496 ALA A C 1
ATOM 3653 O O . ALA A 1 496 ? 2.865 5.756 -20.627 1.00 90.44 496 ALA A O 1
ATOM 3654 N N . ILE A 1 497 ? 3.762 4.782 -18.808 1.00 92.50 497 ILE A N 1
ATOM 3655 C CA . ILE A 1 497 ? 4.861 4.114 -19.536 1.00 92.50 497 ILE A CA 1
ATOM 3656 C C . ILE A 1 497 ? 4.306 3.156 -20.599 1.00 92.50 497 ILE A C 1
ATOM 3658 O O . ILE A 1 497 ? 4.784 3.152 -21.738 1.00 92.50 497 ILE A O 1
ATOM 3662 N N . MET A 1 498 ? 3.283 2.366 -20.261 1.00 95.69 498 MET A N 1
ATOM 3663 C CA . MET A 1 498 ? 2.681 1.419 -21.206 1.00 95.69 498 MET A CA 1
ATOM 3664 C C . MET A 1 498 ? 1.892 2.107 -22.324 1.00 95.69 498 MET A C 1
ATOM 3666 O O . MET A 1 498 ? 1.993 1.695 -23.481 1.00 95.69 498 MET A O 1
ATOM 3670 N N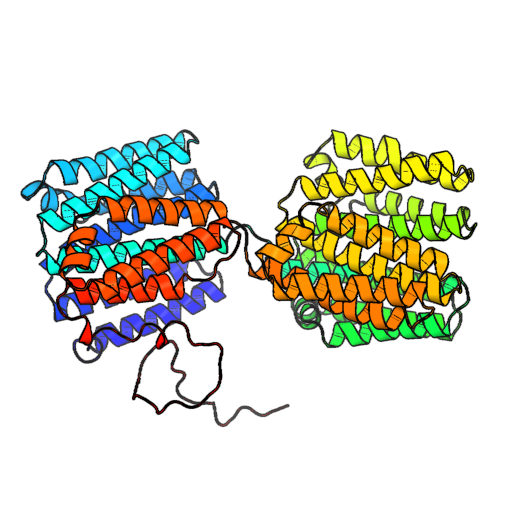 . SER A 1 499 ? 1.185 3.195 -22.019 1.00 94.12 499 SER A N 1
ATOM 3671 C CA . SER A 1 499 ? 0.530 4.049 -23.016 1.00 94.12 499 SER A CA 1
ATOM 3672 C C . SER A 1 499 ? 1.552 4.663 -23.984 1.00 94.12 499 SER A C 1
ATOM 3674 O O . SER A 1 499 ? 1.341 4.675 -25.200 1.00 94.12 499 SER A O 1
ATOM 3676 N N . ASP A 1 500 ? 2.694 5.129 -23.475 1.00 93.62 500 ASP A N 1
ATOM 3677 C CA . ASP A 1 500 ? 3.804 5.614 -24.298 1.00 93.62 500 ASP A CA 1
ATOM 3678 C C . ASP A 1 500 ? 4.393 4.502 -25.177 1.00 93.62 500 ASP A C 1
ATOM 3680 O O . ASP A 1 500 ? 4.661 4.719 -26.363 1.00 93.62 500 ASP A O 1
ATOM 3684 N N . ALA A 1 501 ? 4.568 3.297 -24.625 1.00 95.00 501 ALA A N 1
ATOM 3685 C CA . ALA A 1 501 ? 5.046 2.135 -25.368 1.00 95.00 501 ALA A CA 1
ATOM 3686 C C . ALA A 1 501 ? 4.085 1.756 -26.507 1.00 95.00 501 ALA A C 1
ATOM 3688 O O . ALA A 1 501 ? 4.548 1.493 -27.622 1.00 95.00 501 ALA A O 1
ATOM 3689 N N . PHE A 1 502 ? 2.768 1.799 -26.263 1.00 95.25 502 PHE A N 1
ATOM 3690 C CA . PHE A 1 502 ? 1.738 1.623 -27.290 1.00 95.25 502 PHE A CA 1
ATOM 3691 C C . PHE A 1 502 ? 1.874 2.675 -28.392 1.00 95.25 502 PHE A C 1
ATOM 3693 O O . PHE A 1 502 ? 2.041 2.347 -29.567 1.00 95.25 502 PHE A O 1
ATOM 3700 N N . ALA A 1 503 ? 1.873 3.956 -28.012 1.00 95.19 503 ALA A N 1
ATOM 3701 C CA . ALA A 1 503 ? 1.945 5.069 -28.951 1.00 95.19 503 ALA A CA 1
ATOM 3702 C C . ALA A 1 503 ? 3.232 5.050 -29.793 1.00 95.19 503 ALA A C 1
ATOM 3704 O O . ALA A 1 503 ? 3.210 5.444 -30.965 1.00 95.19 503 ALA A O 1
ATOM 3705 N N . HIS A 1 504 ? 4.345 4.593 -29.210 1.00 95.56 504 HIS A N 1
ATOM 3706 C CA . HIS A 1 504 ? 5.610 4.387 -29.911 1.00 95.56 504 HIS A CA 1
ATOM 3707 C C . HIS A 1 504 ? 5.547 3.200 -30.871 1.00 95.56 504 HIS A C 1
ATOM 3709 O O . HIS A 1 504 ? 5.965 3.334 -32.022 1.00 95.56 504 HIS A O 1
ATOM 3715 N N . PHE A 1 505 ? 5.016 2.054 -30.430 1.00 96.69 505 PHE A N 1
ATOM 3716 C CA . PHE A 1 505 ? 4.864 0.867 -31.272 1.00 96.69 505 PHE A CA 1
ATOM 3717 C C . PHE A 1 505 ? 4.030 1.174 -32.520 1.00 96.69 505 PHE A C 1
ATOM 3719 O O . PHE A 1 505 ? 4.511 0.930 -33.621 1.00 96.69 505 PHE A O 1
ATOM 3726 N N . GLU A 1 506 ? 2.873 1.822 -32.371 1.00 96.56 506 GLU A N 1
ATOM 3727 C CA . GLU A 1 506 ? 1.975 2.214 -33.474 1.00 96.56 506 GLU A CA 1
ATOM 3728 C C . GLU A 1 506 ? 2.650 3.035 -34.584 1.00 96.56 506 GLU A C 1
ATOM 3730 O O . GLU A 1 506 ? 2.221 3.043 -35.738 1.00 96.56 506 GLU A O 1
ATOM 3735 N N . GLN A 1 507 ? 3.708 3.771 -34.246 1.00 94.19 507 GLN A N 1
ATOM 3736 C CA . GLN A 1 507 ? 4.430 4.633 -35.183 1.00 94.19 507 GLN A CA 1
ATOM 3737 C C . GLN A 1 507 ? 5.740 4.009 -35.680 1.00 94.19 507 GLN A C 1
ATOM 3739 O O . GLN A 1 507 ? 6.395 4.572 -36.563 1.00 94.19 507 GLN A O 1
ATOM 3744 N N . ALA A 1 508 ? 6.146 2.872 -35.117 1.00 93.88 508 ALA A N 1
ATOM 3745 C CA . ALA A 1 508 ? 7.446 2.271 -35.350 1.00 93.88 508 ALA A CA 1
ATOM 3746 C C . ALA A 1 508 ? 7.476 1.380 -36.598 1.00 93.88 508 ALA A C 1
ATOM 3748 O O . ALA A 1 508 ? 6.530 0.664 -36.914 1.00 93.88 508 ALA A O 1
ATOM 3749 N N . GLU A 1 509 ? 8.639 1.313 -37.259 1.00 93.38 509 GLU A N 1
ATOM 3750 C CA . GLU A 1 509 ? 8.865 0.371 -38.369 1.00 93.38 509 GLU A CA 1
ATOM 3751 C C . GLU A 1 509 ? 8.651 -1.097 -37.957 1.00 93.38 509 GLU A C 1
ATOM 3753 O O . GLU A 1 509 ? 8.336 -1.936 -38.802 1.00 93.38 509 GLU A O 1
ATOM 3758 N N . VAL A 1 510 ? 8.832 -1.420 -36.669 1.00 95.88 510 VAL A N 1
ATOM 3759 C CA . VAL A 1 510 ? 8.669 -2.781 -36.149 1.00 95.88 510 VAL A CA 1
ATOM 3760 C C . VAL A 1 510 ? 7.208 -3.244 -36.109 1.00 95.88 510 VAL A C 1
ATOM 3762 O O . VAL A 1 510 ? 6.985 -4.447 -36.182 1.00 95.88 510 VAL A O 1
ATOM 3765 N N . HIS A 1 511 ? 6.229 -2.332 -36.064 1.00 97.12 511 HIS A N 1
ATOM 3766 C CA . HIS A 1 511 ? 4.802 -2.675 -36.086 1.00 97.12 511 HIS A CA 1
ATOM 3767 C C . HIS A 1 511 ? 4.438 -3.402 -37.383 1.00 97.12 511 HIS A C 1
ATOM 3769 O O . HIS A 1 511 ? 4.063 -4.573 -37.367 1.00 97.12 511 HIS A O 1
ATOM 3775 N N . GLU A 1 512 ? 4.680 -2.752 -38.523 1.00 96.31 512 GLU A N 1
ATOM 3776 C CA . GLU A 1 512 ? 4.434 -3.330 -39.851 1.00 96.31 512 GLU A CA 1
ATOM 3777 C C . GLU A 1 512 ? 5.308 -4.574 -40.091 1.00 96.31 512 GLU A C 1
ATOM 3779 O O . GLU A 1 512 ? 4.876 -5.551 -40.702 1.00 96.31 512 GLU A O 1
ATOM 3784 N N . ALA A 1 513 ? 6.550 -4.569 -39.585 1.00 96.94 513 ALA A N 1
ATOM 3785 C CA . ALA A 1 513 ? 7.447 -5.714 -39.712 1.00 96.94 513 ALA A CA 1
ATOM 3786 C C . ALA A 1 513 ? 6.949 -6.946 -38.941 1.00 96.94 513 ALA A C 1
ATOM 3788 O O . ALA A 1 513 ? 7.140 -8.068 -39.412 1.00 96.94 513 ALA A O 1
ATOM 3789 N N . LEU A 1 514 ? 6.339 -6.754 -37.768 1.00 97.94 514 LEU A N 1
ATOM 3790 C CA . LEU A 1 514 ? 5.761 -7.831 -36.971 1.00 97.94 514 LEU A CA 1
ATOM 3791 C C . LEU A 1 514 ? 4.494 -8.378 -37.634 1.00 97.94 514 LEU A C 1
ATOM 3793 O O . LEU A 1 514 ? 4.389 -9.594 -37.793 1.00 97.94 514 LEU A O 1
ATOM 3797 N N . GLU A 1 515 ? 3.595 -7.500 -38.092 1.00 97.50 515 GLU A N 1
ATOM 3798 C CA . GLU A 1 515 ? 2.372 -7.903 -38.798 1.00 97.50 515 GLU A CA 1
ATOM 3799 C C . GLU A 1 515 ? 2.689 -8.703 -40.077 1.00 97.50 515 GLU A C 1
ATOM 3801 O O . GLU A 1 515 ? 2.080 -9.747 -40.331 1.00 97.50 515 GLU A O 1
ATOM 3806 N N . GLU A 1 516 ? 3.678 -8.266 -40.873 1.00 97.00 516 GLU A N 1
ATOM 3807 C CA . GLU A 1 516 ? 4.101 -8.993 -42.080 1.00 97.00 516 GLU A CA 1
ATOM 3808 C C . GLU A 1 516 ? 4.785 -10.328 -41.745 1.00 97.00 516 GLU A C 1
ATOM 3810 O O . GLU A 1 516 ? 4.635 -11.305 -42.490 1.00 97.00 516 GLU A O 1
ATOM 3815 N N . ALA A 1 517 ? 5.552 -10.380 -40.652 1.00 97.06 517 ALA A N 1
ATOM 3816 C CA . ALA A 1 517 ? 6.289 -11.573 -40.260 1.00 97.06 517 ALA A CA 1
ATOM 3817 C C . ALA A 1 517 ? 5.370 -12.686 -39.743 1.00 97.06 517 ALA A C 1
ATOM 3819 O O . ALA A 1 517 ? 5.515 -13.833 -40.177 1.00 97.06 517 ALA A O 1
ATOM 3820 N N . ASP A 1 518 ? 4.453 -12.358 -38.830 1.00 97.88 518 ASP A N 1
ATOM 3821 C CA . ASP A 1 518 ? 3.509 -13.301 -38.235 1.00 97.88 518 ASP A CA 1
ATOM 3822 C C . ASP A 1 518 ? 2.296 -12.568 -37.631 1.00 97.88 518 ASP A C 1
ATOM 3824 O O . ASP A 1 518 ? 2.367 -11.983 -36.550 1.00 97.88 518 ASP A O 1
ATOM 3828 N N . HIS A 1 519 ? 1.166 -12.617 -38.340 1.00 97.12 519 HIS A N 1
ATOM 3829 C CA . HIS A 1 519 ? -0.051 -11.897 -37.956 1.00 97.12 519 HIS A CA 1
ATOM 3830 C C . HIS A 1 519 ? -0.648 -12.376 -36.621 1.00 97.12 519 HIS A C 1
ATOM 3832 O O . HIS A 1 519 ? -1.126 -11.558 -35.842 1.00 97.12 519 HIS A O 1
ATOM 3838 N N . ASP A 1 520 ? -0.576 -13.677 -36.321 1.00 96.75 520 ASP A N 1
ATOM 3839 C CA . ASP A 1 520 ? -1.099 -14.226 -35.062 1.00 96.75 520 ASP A CA 1
ATOM 3840 C C . ASP A 1 520 ? -0.267 -13.721 -33.861 1.00 96.75 520 ASP A C 1
ATOM 3842 O O . ASP A 1 520 ? -0.808 -13.399 -32.803 1.00 96.75 520 ASP A O 1
ATOM 3846 N N . THR A 1 521 ? 1.057 -13.612 -34.023 1.00 97.25 521 THR A N 1
ATOM 3847 C CA . THR A 1 521 ? 1.959 -13.046 -33.007 1.00 97.25 521 THR A CA 1
ATOM 3848 C C . THR A 1 521 ? 1.739 -11.547 -32.829 1.00 97.25 521 THR A C 1
ATOM 3850 O O . THR A 1 521 ? 1.780 -11.070 -31.696 1.00 97.25 521 THR A O 1
ATOM 3853 N N . TYR A 1 522 ? 1.495 -10.816 -33.921 1.00 98.00 522 TYR A N 1
ATOM 3854 C CA . TYR A 1 522 ? 1.137 -9.397 -33.890 1.00 98.00 522 TYR A CA 1
ATOM 3855 C C . TYR A 1 522 ? -0.138 -9.155 -33.067 1.00 98.00 522 TYR A C 1
ATOM 3857 O O . TYR A 1 522 ? -0.073 -8.444 -32.065 1.00 98.00 522 TYR A O 1
ATOM 3865 N N . GLU A 1 523 ? -1.250 -9.825 -33.403 1.00 97.88 523 GLU A N 1
ATOM 3866 C CA . GLU A 1 523 ? -2.518 -9.684 -32.665 1.00 97.88 523 GLU A CA 1
ATOM 3867 C C . GLU A 1 523 ? -2.358 -10.087 -31.188 1.00 97.88 523 GLU A C 1
ATOM 3869 O O . GLU A 1 523 ? -2.917 -9.460 -30.288 1.00 97.88 523 GLU A O 1
ATOM 3874 N N . GLY A 1 524 ? -1.567 -11.130 -30.911 1.00 97.19 524 GLY A N 1
ATOM 3875 C CA . GLY A 1 524 ? -1.289 -11.557 -29.542 1.00 97.19 524 GLY A CA 1
ATOM 3876 C C . GLY A 1 524 ? -0.459 -10.548 -28.740 1.00 97.19 524 GLY A C 1
ATOM 3877 O O . GLY A 1 524 ? -0.659 -10.434 -27.531 1.00 97.19 524 GLY A O 1
ATOM 3878 N N . PHE A 1 525 ? 0.484 -9.853 -29.383 1.00 97.69 525 PHE A N 1
ATOM 3879 C CA . PHE A 1 525 ? 1.313 -8.836 -28.740 1.00 97.69 525 PHE A CA 1
ATOM 3880 C C . PHE A 1 525 ? 0.496 -7.585 -28.428 1.00 97.69 525 PHE A C 1
ATOM 3882 O O . PHE A 1 525 ? 0.526 -7.144 -27.283 1.00 97.69 525 PHE A O 1
ATOM 3889 N N . GLU A 1 526 ? -0.283 -7.080 -29.388 1.00 97.56 526 GLU A N 1
ATOM 3890 C CA . GLU A 1 526 ? -1.201 -5.960 -29.144 1.00 97.56 526 GLU A CA 1
ATOM 3891 C C . GLU A 1 526 ? -2.193 -6.286 -28.032 1.00 97.56 526 GLU A C 1
ATOM 3893 O O . GLU A 1 526 ? -2.316 -5.520 -27.083 1.00 97.56 526 GLU A O 1
ATOM 3898 N N . GLY A 1 527 ? -2.821 -7.465 -28.074 1.00 96.81 527 GLY A N 1
ATOM 3899 C CA . GLY A 1 527 ? -3.758 -7.866 -27.028 1.00 96.81 527 GLY A CA 1
ATOM 3900 C C . GLY A 1 527 ? -3.111 -7.980 -25.642 1.00 96.81 527 GLY A C 1
ATOM 3901 O O . GLY A 1 527 ? -3.756 -7.676 -24.643 1.00 96.81 527 GLY A O 1
ATOM 3902 N N . ALA A 1 528 ? -1.845 -8.406 -25.553 1.00 97.19 528 ALA A N 1
ATOM 3903 C CA . ALA A 1 528 ? -1.119 -8.443 -24.282 1.00 97.19 528 ALA A CA 1
ATOM 3904 C C . ALA A 1 528 ? -0.726 -7.041 -23.793 1.00 97.19 528 ALA A C 1
ATOM 3906 O O . ALA A 1 528 ? -0.738 -6.803 -22.590 1.00 97.19 528 ALA A O 1
ATOM 3907 N N . LEU A 1 529 ? -0.393 -6.129 -24.709 1.00 96.19 529 LEU A N 1
ATOM 3908 C CA . LEU A 1 529 ? -0.090 -4.736 -24.397 1.00 96.19 529 LEU A CA 1
ATOM 3909 C C . LEU A 1 529 ? -1.343 -4.014 -23.884 1.00 96.19 529 LEU A C 1
ATOM 3911 O O . LEU A 1 529 ? -1.310 -3.464 -22.789 1.00 96.19 529 LEU A O 1
ATOM 3915 N N . GLU A 1 530 ? -2.456 -4.080 -24.622 1.00 94.69 530 GLU A N 1
ATOM 3916 C CA . GLU A 1 530 ? -3.730 -3.461 -24.234 1.00 94.69 530 GLU A CA 1
ATOM 3917 C C . GLU A 1 530 ? -4.228 -3.983 -22.883 1.00 94.69 530 GLU A C 1
ATOM 3919 O O . GLU A 1 530 ? -4.632 -3.194 -22.030 1.00 94.69 530 GLU A O 1
ATOM 3924 N N . ALA A 1 531 ? -4.166 -5.304 -22.669 1.00 91.06 531 ALA A N 1
ATOM 3925 C CA . ALA A 1 531 ? -4.565 -5.912 -21.404 1.00 91.06 531 ALA A CA 1
ATOM 3926 C C . ALA A 1 531 ? -3.690 -5.435 -20.240 1.00 91.06 531 ALA A C 1
ATOM 3928 O O . ALA A 1 531 ? -4.226 -5.110 -19.187 1.00 91.06 531 ALA A O 1
ATOM 3929 N N . TYR A 1 532 ? -2.369 -5.360 -20.437 1.00 93.19 532 TYR A N 1
ATOM 3930 C CA . TYR A 1 532 ? -1.463 -4.909 -19.386 1.00 93.19 532 TYR A CA 1
ATOM 3931 C C . TYR A 1 532 ? -1.661 -3.422 -19.060 1.00 93.19 532 TYR A C 1
ATOM 3933 O O . TYR A 1 532 ? -1.774 -3.058 -17.896 1.00 93.19 532 TYR A O 1
ATOM 3941 N N . GLN A 1 533 ? -1.792 -2.565 -20.077 1.00 91.81 533 GLN A N 1
ATOM 3942 C CA . GLN A 1 533 ? -2.103 -1.149 -19.874 1.00 91.81 533 GLN A CA 1
ATOM 3943 C C . GLN A 1 533 ? -3.439 -0.965 -19.142 1.00 91.81 533 GLN A C 1
ATOM 3945 O O . GLN A 1 533 ? -3.501 -0.207 -18.182 1.00 91.81 533 GLN A O 1
ATOM 3950 N N . SER A 1 534 ? -4.497 -1.655 -19.581 1.00 82.56 534 SER A N 1
ATOM 3951 C CA . SER A 1 534 ? -5.816 -1.554 -18.942 1.00 82.56 534 SER A CA 1
ATOM 3952 C C . SER A 1 534 ? -5.794 -2.051 -17.498 1.00 82.56 534 SER A C 1
ATOM 3954 O O . SER A 1 534 ? -6.452 -1.445 -16.664 1.00 82.56 534 SER A O 1
ATOM 3956 N N . GLY A 1 535 ? -5.028 -3.109 -17.207 1.00 78.38 535 GLY A N 1
ATOM 3957 C CA . GLY A 1 535 ? -4.801 -3.581 -15.841 1.00 78.38 535 GLY A CA 1
ATOM 3958 C C . GLY A 1 535 ? -4.159 -2.500 -14.978 1.00 78.38 535 GLY A C 1
ATOM 3959 O O . GLY A 1 535 ? -4.704 -2.158 -13.937 1.00 78.38 535 GLY A O 1
ATOM 3960 N N . LEU A 1 536 ? -3.075 -1.879 -15.455 1.00 83.56 536 LEU A N 1
ATOM 3961 C CA . LEU A 1 536 ? -2.401 -0.803 -14.721 1.00 83.56 536 LEU A CA 1
ATOM 3962 C C . LEU A 1 536 ? -3.310 0.420 -14.509 1.00 83.56 536 LEU A C 1
ATOM 3964 O O . LEU A 1 536 ? -3.283 1.024 -13.441 1.00 83.56 536 LEU A O 1
ATOM 3968 N N . GLU A 1 537 ? -4.139 0.777 -15.496 1.00 78.44 537 GLU A N 1
ATOM 3969 C CA . GLU A 1 537 ? -5.140 1.852 -15.371 1.00 78.44 537 GLU A CA 1
ATOM 3970 C C . GLU A 1 537 ? -6.230 1.534 -14.335 1.00 78.44 537 GLU A C 1
ATOM 3972 O O . GLU A 1 537 ? -6.814 2.459 -13.772 1.00 78.44 537 GLU A O 1
ATOM 3977 N N . SER A 1 538 ? -6.495 0.250 -14.084 1.00 64.81 538 SER A N 1
ATOM 3978 C CA . SER A 1 538 ? -7.413 -0.239 -13.052 1.00 64.81 538 SER A CA 1
ATOM 3979 C C . SER A 1 538 ? -6.690 -0.744 -11.797 1.00 64.81 538 SER A C 1
ATOM 3981 O O . SER A 1 538 ? -7.237 -1.573 -11.084 1.00 64.81 538 SER A O 1
ATOM 3983 N N . GLY A 1 539 ? -5.436 -0.339 -11.565 1.00 60.12 539 GLY A N 1
ATOM 3984 C CA . GLY A 1 539 ? -4.687 -0.692 -10.351 1.00 60.12 539 GLY A CA 1
ATOM 3985 C C . GLY A 1 539 ? -4.074 -2.099 -10.307 1.00 60.12 539 GLY A C 1
ATOM 3986 O O . GLY A 1 539 ? -3.306 -2.388 -9.395 1.00 60.12 539 GLY A O 1
ATOM 3987 N N . SER A 1 540 ? -4.311 -2.947 -11.307 1.00 69.62 540 SER A N 1
ATOM 3988 C CA . SER A 1 540 ? -3.724 -4.286 -11.403 1.00 69.62 540 SER A CA 1
ATOM 3989 C C . SER A 1 540 ? -2.333 -4.256 -12.048 1.00 69.62 540 SER A C 1
ATOM 3991 O O . SER A 1 540 ? -2.134 -3.704 -13.131 1.00 69.62 540 SER A O 1
ATOM 3993 N N . SER A 1 541 ? -1.354 -4.904 -11.415 1.00 72.19 541 SER A N 1
ATOM 3994 C CA . SER A 1 541 ? -0.004 -5.097 -11.971 1.00 72.19 541 SER A CA 1
ATOM 3995 C C . SER A 1 541 ? 0.132 -6.379 -12.812 1.00 72.19 541 SER A C 1
ATOM 3997 O O . SER A 1 541 ? 1.196 -6.641 -13.391 1.00 72.19 541 SER A O 1
ATOM 3999 N N . ASP A 1 542 ? -0.950 -7.152 -12.946 1.00 78.12 542 ASP A N 1
ATOM 4000 C CA . ASP A 1 542 ? -0.978 -8.391 -13.716 1.00 78.12 542 ASP A CA 1
ATOM 4001 C C . ASP A 1 542 ? -0.737 -8.155 -15.211 1.00 78.12 542 ASP A C 1
ATOM 4003 O O . ASP A 1 542 ? -1.139 -7.163 -15.814 1.00 78.12 542 ASP A O 1
ATOM 4007 N N . GLY A 1 543 ? -0.119 -9.142 -15.863 1.00 86.69 543 GLY A N 1
ATOM 4008 C CA . GLY A 1 543 ? 0.059 -9.152 -17.317 1.00 86.69 543 GLY A CA 1
ATOM 4009 C C . GLY A 1 543 ? 1.457 -8.770 -17.801 1.00 86.69 543 GLY A C 1
ATOM 4010 O O . GLY A 1 543 ? 1.774 -9.077 -18.955 1.00 86.69 543 GLY A O 1
ATOM 4011 N N . ALA A 1 544 ? 2.326 -8.238 -16.933 1.00 90.44 544 ALA A N 1
ATOM 4012 C CA . ALA A 1 544 ? 3.725 -7.932 -17.253 1.00 90.44 544 ALA A CA 1
ATOM 4013 C C . ALA A 1 544 ? 4.462 -9.129 -17.888 1.00 90.44 544 ALA A C 1
ATOM 4015 O O . ALA A 1 544 ? 5.083 -9.010 -18.949 1.00 90.44 544 ALA A O 1
ATOM 4016 N N . GLU A 1 545 ? 4.328 -10.323 -17.300 1.00 91.12 545 GLU A N 1
ATOM 4017 C CA . GLU A 1 545 ? 4.960 -11.551 -17.800 1.00 91.12 545 GLU A CA 1
ATOM 4018 C C . GLU A 1 545 ? 4.452 -11.952 -19.188 1.00 91.12 545 GLU A C 1
ATOM 4020 O O . GLU A 1 545 ? 5.234 -12.307 -20.080 1.00 91.12 545 GLU A O 1
ATOM 4025 N N . ARG A 1 546 ? 3.132 -11.872 -19.397 1.00 94.12 546 ARG A N 1
ATOM 4026 C CA . ARG A 1 546 ? 2.496 -12.198 -20.677 1.00 94.12 546 ARG A CA 1
ATOM 4027 C C . ARG A 1 546 ? 2.920 -11.207 -21.755 1.00 94.12 546 ARG A C 1
ATOM 4029 O O . ARG A 1 546 ? 3.290 -11.637 -22.850 1.00 94.12 546 ARG A O 1
ATOM 4036 N N . TYR A 1 547 ? 2.908 -9.912 -21.444 1.00 96.31 547 TYR A N 1
ATOM 4037 C CA . TYR A 1 547 ? 3.416 -8.856 -22.314 1.00 96.31 547 TYR A CA 1
ATOM 4038 C C . TYR A 1 547 ? 4.874 -9.128 -22.700 1.00 96.31 547 TYR A C 1
ATOM 4040 O O . TYR A 1 547 ? 5.205 -9.207 -23.886 1.00 96.31 547 TYR A O 1
ATOM 4048 N N . ALA A 1 548 ? 5.734 -9.391 -21.715 1.00 96.06 548 ALA A N 1
ATOM 4049 C CA . ALA A 1 548 ? 7.145 -9.659 -21.943 1.00 96.06 548 ALA A CA 1
ATOM 4050 C C . ALA A 1 548 ? 7.374 -10.921 -22.796 1.00 96.06 548 ALA A C 1
ATOM 4052 O O . ALA A 1 548 ? 8.239 -10.949 -23.680 1.00 96.06 548 ALA A O 1
ATOM 4053 N N . ALA A 1 549 ? 6.585 -11.973 -22.571 1.00 95.69 549 ALA A N 1
ATOM 4054 C CA . ALA A 1 549 ? 6.635 -13.202 -23.352 1.00 95.69 549 ALA A CA 1
ATOM 4055 C C . ALA A 1 549 ? 6.180 -12.998 -24.806 1.00 95.69 549 ALA A C 1
ATOM 4057 O O . ALA A 1 549 ? 6.807 -13.543 -25.724 1.00 95.69 549 ALA A O 1
ATOM 4058 N N . MET A 1 550 ? 5.138 -12.197 -25.035 1.00 97.25 550 MET A N 1
ATOM 4059 C CA . MET A 1 550 ? 4.681 -11.853 -26.381 1.00 97.25 550 MET A CA 1
ATOM 4060 C C . MET A 1 550 ? 5.667 -10.937 -27.105 1.00 97.25 550 MET A C 1
ATOM 4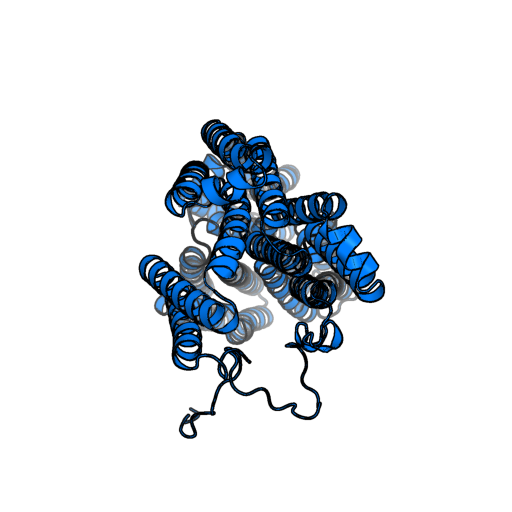062 O O . MET A 1 550 ? 5.981 -11.207 -28.262 1.00 97.25 550 MET A O 1
ATOM 4066 N N . ALA A 1 551 ? 6.246 -9.940 -26.430 1.00 97.50 551 ALA A N 1
ATOM 4067 C CA . ALA A 1 551 ? 7.291 -9.084 -26.994 1.00 97.50 551 ALA A CA 1
ATOM 4068 C C . ALA A 1 551 ? 8.507 -9.912 -27.447 1.00 97.50 551 ALA A C 1
ATOM 4070 O O . ALA A 1 551 ? 8.983 -9.784 -28.579 1.00 97.50 551 ALA A O 1
ATOM 4071 N N . ARG A 1 552 ? 8.955 -10.854 -26.602 1.00 96.94 552 ARG A N 1
ATOM 4072 C CA . ARG A 1 552 ? 10.009 -11.821 -26.945 1.00 96.94 552 ARG A CA 1
ATOM 4073 C C . ARG A 1 552 ? 9.630 -12.648 -28.174 1.00 96.94 552 ARG A C 1
ATOM 4075 O O . ARG A 1 552 ? 10.444 -12.781 -29.086 1.00 96.94 552 ARG A O 1
ATOM 4082 N N . THR A 1 553 ? 8.418 -13.200 -28.207 1.00 97.38 553 THR A N 1
ATOM 4083 C CA . THR A 1 553 ? 7.918 -14.006 -29.336 1.00 97.38 553 THR A CA 1
ATOM 4084 C C . THR A 1 553 ? 7.870 -13.185 -30.627 1.00 97.38 553 THR A C 1
ATOM 4086 O O . THR A 1 553 ? 8.345 -13.651 -31.663 1.00 97.38 553 THR A O 1
ATOM 4089 N N . GLY A 1 554 ? 7.431 -11.926 -30.553 1.00 97.69 554 GLY A N 1
ATOM 4090 C CA . GLY A 1 554 ? 7.484 -10.973 -31.661 1.00 97.69 554 GLY A CA 1
ATOM 4091 C C . GLY A 1 554 ? 8.909 -10.723 -32.159 1.00 97.69 554 GLY A C 1
ATOM 4092 O O . GLY A 1 554 ? 9.155 -10.725 -33.364 1.00 97.69 554 GLY A O 1
ATOM 4093 N N . GLY A 1 555 ? 9.889 -10.632 -31.255 1.00 97.12 555 GLY A N 1
ATOM 4094 C CA . GLY A 1 555 ? 11.304 -10.559 -31.627 1.00 97.12 555 GLY A CA 1
ATOM 4095 C C . GLY A 1 555 ? 11.780 -11.768 -32.448 1.00 97.12 555 GLY A C 1
ATOM 4096 O O . GLY A 1 555 ? 12.500 -11.603 -33.437 1.00 97.12 555 GLY A O 1
ATOM 4097 N N . PHE A 1 556 ? 11.340 -12.983 -32.100 1.00 97.06 556 PHE A N 1
ATOM 4098 C CA . PHE A 1 556 ? 11.602 -14.189 -32.898 1.00 97.06 556 PHE A CA 1
ATOM 4099 C C . PHE A 1 556 ? 10.870 -14.167 -34.246 1.00 97.06 556 PHE A C 1
ATOM 4101 O O . PHE A 1 556 ? 11.457 -14.568 -35.256 1.00 97.06 556 PHE A O 1
ATOM 4108 N N . ALA A 1 557 ? 9.625 -13.686 -34.286 1.00 97.62 557 ALA A N 1
ATOM 4109 C CA . ALA A 1 557 ? 8.848 -13.554 -35.515 1.00 97.62 557 ALA A CA 1
ATOM 4110 C C . ALA A 1 557 ? 9.522 -12.607 -36.512 1.00 97.62 557 ALA A C 1
ATOM 4112 O O . ALA A 1 557 ? 9.836 -13.026 -37.627 1.00 97.62 557 ALA A O 1
ATOM 4113 N N . VAL A 1 558 ? 9.882 -11.392 -36.089 1.00 97.38 558 VAL A N 1
ATOM 4114 C CA . VAL A 1 558 ? 10.581 -10.405 -36.934 1.00 97.38 558 VAL A CA 1
ATOM 4115 C C . VAL A 1 558 ? 11.973 -10.898 -37.360 1.00 97.38 558 VAL A C 1
ATOM 4117 O O . VAL A 1 558 ? 12.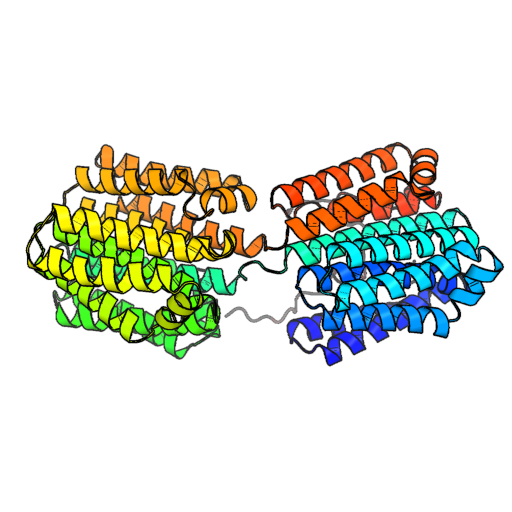448 -10.608 -38.462 1.00 97.38 558 VAL A O 1
ATOM 4120 N N . ALA A 1 559 ? 12.629 -11.724 -36.539 1.00 95.00 559 ALA A N 1
ATOM 4121 C CA . ALA A 1 559 ? 13.866 -12.400 -36.928 1.00 95.00 559 ALA A CA 1
ATOM 4122 C C . ALA A 1 559 ? 13.661 -13.525 -37.970 1.00 95.00 559 ALA A C 1
ATOM 4124 O O . ALA A 1 559 ? 14.642 -14.009 -38.547 1.00 95.00 559 ALA A O 1
ATOM 4125 N N . GLY A 1 560 ? 12.416 -13.926 -38.244 1.00 94.62 560 GLY A N 1
ATOM 4126 C CA . GLY A 1 560 ? 12.040 -15.005 -39.159 1.00 94.62 560 GLY A CA 1
ATOM 4127 C C . GLY A 1 560 ? 12.193 -16.399 -38.549 1.00 94.62 560 GLY A C 1
ATOM 4128 O O . GLY A 1 560 ? 12.529 -17.347 -39.257 1.00 94.62 560 GLY A O 1
ATOM 4129 N N . SER A 1 561 ? 12.062 -16.517 -37.228 1.00 95.00 561 SER A N 1
ATOM 4130 C CA . SER A 1 561 ? 12.299 -17.746 -36.457 1.00 95.00 561 SER A CA 1
ATOM 4131 C C . SER A 1 561 ? 11.261 -17.940 -35.346 1.00 95.00 561 SER A C 1
ATOM 4133 O O . SER A 1 561 ? 11.613 -18.401 -34.266 1.00 95.00 561 SER A O 1
ATOM 4135 N N . VAL A 1 562 ? 9.990 -17.597 -35.589 1.00 93.88 562 VAL A N 1
ATOM 4136 C CA . VAL A 1 562 ? 8.907 -17.723 -34.590 1.00 93.88 562 VAL A CA 1
ATOM 4137 C C . VAL A 1 562 ? 8.797 -19.138 -34.000 1.00 93.88 562 VAL A C 1
ATOM 4139 O O . VAL A 1 562 ? 8.612 -19.285 -32.800 1.00 93.88 562 VAL A O 1
ATOM 4142 N N . ASP A 1 563 ? 9.041 -20.179 -34.805 1.00 92.56 563 ASP A N 1
ATOM 4143 C CA . ASP A 1 563 ? 9.021 -21.585 -34.365 1.00 92.56 563 ASP A CA 1
ATOM 4144 C C . ASP A 1 563 ? 10.108 -21.930 -33.320 1.00 92.56 563 ASP A C 1
ATOM 4146 O O . ASP A 1 563 ? 10.012 -22.954 -32.643 1.00 92.56 563 ASP A O 1
ATOM 4150 N N . ASP A 1 564 ? 11.153 -21.103 -33.202 1.00 92.56 564 ASP A N 1
ATOM 4151 C CA . ASP A 1 564 ? 12.225 -21.245 -32.207 1.00 92.56 564 ASP A CA 1
ATOM 4152 C C . ASP A 1 564 ? 11.902 -20.492 -30.894 1.00 92.56 564 ASP A C 1
ATOM 4154 O O . ASP A 1 564 ? 12.692 -20.570 -29.945 1.00 92.56 564 ASP A O 1
ATOM 4158 N N . ALA A 1 565 ? 10.793 -19.742 -30.830 1.00 91.56 565 ALA A N 1
ATOM 4159 C CA . ALA A 1 565 ? 10.427 -18.950 -29.660 1.00 91.56 565 ALA A CA 1
ATOM 4160 C C . ALA A 1 565 ? 10.040 -19.849 -28.467 1.00 91.56 565 ALA A C 1
ATOM 4162 O O . ALA A 1 565 ? 9.318 -20.836 -28.640 1.00 91.56 565 ALA A O 1
ATOM 4163 N N . PRO A 1 566 ? 10.473 -19.515 -27.234 1.00 89.31 566 PRO A N 1
ATOM 4164 C CA . PRO A 1 566 ? 9.974 -20.181 -26.035 1.00 89.31 566 PRO A CA 1
ATOM 4165 C C . PRO A 1 566 ? 8.452 -20.010 -25.905 1.00 89.31 566 PRO A C 1
ATOM 4167 O O . PRO A 1 566 ? 7.966 -18.911 -26.192 1.00 89.31 566 PRO A O 1
ATOM 4170 N N . PRO A 1 567 ? 7.707 -21.027 -25.428 1.00 86.00 567 PRO A N 1
ATOM 4171 C CA . PRO A 1 567 ? 6.261 -20.925 -25.279 1.00 86.00 567 PRO A CA 1
ATOM 4172 C C . PRO A 1 567 ? 5.859 -19.745 -24.386 1.00 86.00 567 PRO A C 1
ATOM 4174 O O . PRO A 1 567 ? 6.531 -19.425 -23.403 1.00 86.00 567 PRO A O 1
ATOM 4177 N N . VAL A 1 568 ? 4.739 -19.112 -24.727 1.00 80.88 568 VAL A N 1
ATOM 4178 C CA . VAL A 1 568 ? 4.193 -17.975 -23.973 1.00 80.88 568 VAL A CA 1
ATOM 4179 C C . VAL A 1 568 ? 3.666 -18.448 -22.616 1.00 80.88 568 VAL A C 1
ATOM 4181 O O . VAL A 1 568 ? 4.037 -17.887 -21.594 1.00 80.88 568 VAL A O 1
ATOM 4184 N N . ASP A 1 569 ? 2.921 -19.558 -22.588 1.00 68.19 569 ASP A N 1
ATOM 4185 C CA . ASP A 1 569 ? 2.317 -20.094 -21.357 1.00 68.19 569 ASP A CA 1
ATOM 4186 C C . ASP A 1 569 ? 3.346 -20.643 -20.354 1.00 68.19 569 ASP A C 1
ATOM 4188 O O . ASP A 1 569 ? 3.066 -20.707 -19.166 1.00 68.19 569 ASP A O 1
ATOM 4192 N N . SER A 1 570 ? 4.554 -21.019 -20.795 1.00 52.28 570 SER A N 1
ATOM 4193 C CA . SER A 1 570 ? 5.631 -21.422 -19.872 1.00 52.28 570 SER A CA 1
ATOM 4194 C C . SER A 1 570 ? 6.288 -20.246 -19.148 1.00 52.28 570 SER A C 1
ATOM 4196 O O . SER A 1 570 ? 7.090 -20.472 -18.253 1.00 52.28 570 SER A O 1
ATOM 4198 N N . ALA A 1 571 ? 6.000 -19.012 -19.569 1.00 45.56 571 ALA A N 1
ATOM 4199 C CA . ALA A 1 571 ? 6.473 -17.798 -18.913 1.00 45.56 571 ALA A CA 1
ATOM 4200 C C . ALA A 1 571 ? 5.421 -17.175 -17.977 1.00 45.56 571 ALA A C 1
ATOM 4202 O O . ALA A 1 571 ? 5.757 -16.197 -17.338 1.00 45.56 571 ALA A O 1
ATOM 4203 N N . ALA A 1 572 ? 4.199 -17.728 -17.928 1.00 39.97 572 ALA A N 1
ATOM 4204 C CA . ALA A 1 572 ? 3.075 -17.273 -17.097 1.00 39.97 572 ALA A CA 1
ATOM 4205 C C . ALA A 1 572 ? 2.604 -18.352 -16.095 1.00 39.97 572 ALA A C 1
ATOM 4207 O O . ALA A 1 572 ? 1.511 -18.269 -15.542 1.00 39.97 572 ALA A O 1
ATOM 4208 N N . ALA A 1 573 ? 3.370 -19.436 -15.944 1.00 32.22 573 ALA A N 1
ATOM 4209 C CA . ALA A 1 573 ? 3.004 -20.596 -15.141 1.00 32.22 573 ALA A CA 1
ATOM 4210 C C . ALA A 1 573 ? 4.084 -20.869 -14.091 1.00 32.22 573 ALA A C 1
ATOM 4212 O O . ALA A 1 573 ? 4.923 -21.747 -14.285 1.00 32.22 573 ALA A O 1
ATOM 4213 N N . ASP A 1 574 ? 4.026 -20.131 -12.983 1.00 34.12 574 ASP A N 1
ATOM 4214 C CA . ASP A 1 574 ? 4.629 -20.539 -11.706 1.00 34.12 574 ASP A CA 1
ATOM 4215 C C . ASP A 1 574 ? 3.608 -20.496 -10.549 1.00 34.12 574 ASP A C 1
ATOM 4217 O O . ASP A 1 574 ? 3.929 -20.183 -9.411 1.00 34.12 574 ASP A O 1
ATOM 4221 N N . SER A 1 575 ? 2.338 -20.812 -10.838 1.00 33.44 575 SER A N 1
ATOM 4222 C CA . SER A 1 575 ? 1.257 -20.849 -9.835 1.00 33.44 575 SER A CA 1
ATOM 4223 C C . SER A 1 575 ? 0.319 -22.059 -9.969 1.00 33.44 575 SER A C 1
ATOM 4225 O O . SER A 1 575 ? -0.884 -21.977 -9.729 1.00 33.44 575 SER A O 1
ATOM 4227 N N . GLY A 1 576 ? 0.845 -23.234 -10.333 1.00 27.08 576 GLY A N 1
ATOM 4228 C CA . GLY A 1 576 ? 0.023 -24.448 -10.327 1.00 27.08 576 GLY A CA 1
ATOM 4229 C C . GLY A 1 576 ? 0.787 -25.752 -10.509 1.00 27.08 576 GLY A C 1
ATOM 4230 O O . GLY A 1 576 ? 1.244 -26.073 -11.607 1.00 27.08 576 GLY A O 1
ATOM 4231 N N . GLU A 1 577 ? 0.853 -26.551 -9.442 1.00 37.00 577 GLU A N 1
ATOM 4232 C CA . GLU A 1 577 ? 1.160 -27.979 -9.518 1.00 37.00 577 GLU A CA 1
ATOM 4233 C C . GLU A 1 577 ? 0.110 -28.689 -10.396 1.00 37.00 577 GLU A C 1
ATOM 4235 O O . GLU A 1 577 ? -1.017 -28.895 -9.957 1.00 37.00 577 GLU A O 1
ATOM 4240 N N . ASP A 1 578 ? 0.459 -29.082 -11.630 1.00 28.12 578 ASP A N 1
ATOM 4241 C CA . ASP A 1 578 ? 0.150 -30.436 -12.119 1.00 28.12 578 ASP A CA 1
ATOM 4242 C C . ASP A 1 578 ? 0.799 -30.809 -13.473 1.00 28.12 578 ASP A C 1
ATOM 4244 O O . ASP A 1 578 ? 0.645 -30.165 -14.513 1.00 28.12 578 ASP A O 1
ATOM 4248 N N . GLU A 1 579 ? 1.490 -31.950 -13.421 1.00 35.12 579 GLU A N 1
ATOM 4249 C CA . GLU A 1 579 ? 1.860 -32.914 -14.466 1.00 35.12 579 GLU A CA 1
ATOM 4250 C C . GLU A 1 579 ? 1.926 -32.452 -15.946 1.00 35.12 579 GLU A C 1
ATOM 4252 O O . GLU A 1 579 ? 1.032 -32.728 -16.756 1.00 35.12 579 GLU A O 1
ATOM 4257 N N . ARG A 1 580 ? 3.093 -31.953 -16.389 1.00 30.41 580 ARG A N 1
ATOM 4258 C CA . ARG A 1 580 ? 3.541 -32.107 -17.790 1.00 30.41 580 ARG A CA 1
ATOM 4259 C C . ARG A 1 580 ? 4.988 -32.579 -17.888 1.00 30.41 580 ARG A C 1
ATOM 4261 O O . ARG A 1 580 ? 5.859 -32.159 -17.143 1.00 30.41 580 ARG A O 1
ATOM 4268 N N . ALA A 1 581 ? 5.198 -33.507 -18.821 1.00 28.80 581 ALA A N 1
ATOM 4269 C CA . ALA A 1 581 ? 6.450 -34.209 -19.064 1.00 28.80 581 ALA A CA 1
ATOM 4270 C C . ALA A 1 581 ? 7.633 -33.247 -19.239 1.00 28.80 581 ALA A C 1
ATOM 4272 O O . ALA A 1 581 ? 7.598 -32.399 -20.130 1.00 28.80 581 ALA A O 1
ATOM 4273 N N . GLU A 1 582 ? 8.666 -33.452 -18.417 1.00 27.88 582 GLU A N 1
ATOM 4274 C CA . GLU A 1 582 ? 9.960 -32.771 -18.464 1.00 27.88 582 GLU A CA 1
ATOM 4275 C C . GLU A 1 582 ? 10.464 -32.645 -19.910 1.00 27.88 582 GLU A C 1
ATOM 4277 O O . GLU A 1 582 ? 10.864 -33.622 -20.552 1.00 27.88 582 GLU A O 1
ATOM 4282 N N . ALA A 1 583 ? 10.436 -31.423 -20.435 1.00 33.09 583 ALA A N 1
ATOM 4283 C CA . ALA A 1 583 ? 11.437 -31.016 -21.399 1.00 33.09 583 ALA A CA 1
ATOM 4284 C C . ALA A 1 583 ? 12.696 -30.703 -20.582 1.00 33.09 583 ALA A C 1
ATOM 4286 O O . ALA A 1 583 ? 12.623 -29.903 -19.656 1.00 33.09 583 ALA A O 1
ATOM 4287 N N . ASP A 1 584 ? 13.815 -31.360 -20.895 1.00 30.39 584 ASP A N 1
ATOM 4288 C CA . ASP A 1 584 ? 15.121 -31.110 -20.275 1.00 30.39 584 ASP A CA 1
ATOM 4289 C C . ASP A 1 584 ? 15.510 -29.626 -20.444 1.00 30.39 584 ASP A C 1
ATOM 4291 O O . ASP A 1 584 ? 16.093 -29.235 -21.459 1.00 30.39 584 ASP A O 1
ATOM 4295 N N . VAL A 1 585 ? 15.190 -28.794 -19.455 1.00 35.97 585 VAL A N 1
ATOM 4296 C CA . VAL A 1 585 ? 15.783 -27.467 -19.267 1.00 35.97 585 VAL A CA 1
ATOM 4297 C C . VAL A 1 585 ? 16.763 -27.586 -18.101 1.00 35.97 585 VAL A C 1
ATOM 4299 O O . VAL A 1 585 ? 16.385 -27.505 -16.938 1.00 35.97 585 VAL A O 1
ATOM 4302 N N . GLU A 1 586 ? 18.038 -27.838 -18.405 1.00 34.22 586 GLU A N 1
ATOM 4303 C CA . GLU A 1 586 ? 19.129 -27.647 -17.443 1.00 34.22 586 GLU A CA 1
ATOM 4304 C C . GLU A 1 586 ? 19.694 -26.227 -17.600 1.00 34.22 586 GLU A C 1
ATOM 4306 O O . GLU A 1 586 ? 20.030 -25.824 -18.713 1.00 34.22 586 GLU A O 1
ATOM 4311 N N . GLY A 1 587 ? 19.845 -25.509 -16.477 1.00 39.25 587 GLY A N 1
ATOM 4312 C CA . GLY A 1 587 ? 20.664 -24.292 -16.386 1.00 39.25 587 GLY A CA 1
ATOM 4313 C C . GLY A 1 587 ? 19.922 -22.963 -16.542 1.00 39.25 587 GLY A C 1
ATOM 4314 O O . GLY A 1 587 ? 20.348 -22.139 -17.329 1.00 39.25 587 GLY A O 1
ATOM 4315 N N . GLY A 1 588 ? 18.818 -22.739 -15.826 1.00 35.38 588 GLY A N 1
ATOM 4316 C CA . GLY A 1 588 ? 18.262 -21.390 -15.634 1.00 35.38 588 GLY A CA 1
ATOM 4317 C C . GLY A 1 588 ? 18.385 -20.951 -14.168 1.00 35.38 588 GLY A C 1
ATOM 4318 O O . GLY A 1 588 ? 18.495 -21.824 -13.305 1.00 35.38 588 GLY A O 1
ATOM 4319 N N . PRO A 1 589 ? 18.311 -19.642 -13.851 1.00 38.38 589 PRO A N 1
ATOM 4320 C CA . PRO A 1 589 ? 18.362 -19.133 -12.471 1.00 38.38 589 PRO A CA 1
ATOM 4321 C C . PRO A 1 589 ? 17.241 -19.681 -11.565 1.00 38.38 589 PRO A C 1
ATOM 4323 O O . PRO A 1 589 ? 17.390 -19.675 -10.346 1.00 38.38 589 PRO A O 1
ATOM 4326 N N . ASN A 1 590 ? 16.181 -20.239 -12.160 1.00 35.12 590 ASN A N 1
ATOM 4327 C CA . ASN A 1 590 ? 15.057 -20.875 -11.463 1.00 35.12 590 ASN A CA 1
ATOM 4328 C C . ASN A 1 590 ? 15.223 -22.405 -11.305 1.00 35.12 590 ASN A C 1
ATOM 4330 O O . ASN A 1 590 ? 14.319 -23.081 -10.828 1.00 35.12 590 ASN A O 1
ATOM 4334 N N . VAL A 1 591 ? 16.360 -22.991 -11.708 1.00 35.44 591 VAL A N 1
ATOM 4335 C CA . VAL A 1 591 ? 16.617 -24.438 -11.591 1.00 35.44 591 VAL A CA 1
ATOM 4336 C C . VAL A 1 591 ? 17.557 -24.704 -10.415 1.00 35.44 591 VAL A C 1
ATOM 4338 O O . VAL A 1 591 ? 18.781 -24.732 -10.558 1.00 35.44 591 VAL A O 1
ATOM 4341 N N . VAL A 1 592 ? 16.986 -24.942 -9.234 1.00 34.09 592 VAL A N 1
ATOM 4342 C CA . VAL A 1 592 ? 17.747 -25.363 -8.049 1.00 34.09 592 VAL A CA 1
ATOM 4343 C C . VAL A 1 592 ? 18.261 -26.793 -8.249 1.00 34.09 592 VAL A C 1
ATOM 4345 O O . VAL A 1 592 ? 17.490 -27.748 -8.354 1.00 34.09 592 VAL A O 1
ATOM 4348 N N . LYS A 1 593 ? 19.588 -26.980 -8.266 1.00 28.53 593 LYS A N 1
ATOM 4349 C CA . LYS A 1 593 ? 20.199 -28.318 -8.206 1.00 28.53 593 LYS A CA 1
ATOM 4350 C C . LYS A 1 593 ? 20.299 -28.804 -6.760 1.00 28.53 593 LYS A C 1
ATOM 4352 O O . LYS A 1 593 ? 21.293 -28.554 -6.087 1.00 28.53 593 LYS A O 1
ATOM 4357 N N . GLY A 1 594 ? 19.320 -29.617 -6.369 1.00 36.50 594 GLY A N 1
ATOM 4358 C CA . GLY A 1 594 ? 19.404 -30.534 -5.233 1.00 36.50 594 GLY A CA 1
ATOM 4359 C C . GLY A 1 594 ? 18.851 -29.980 -3.923 1.00 36.50 594 GLY A C 1
ATOM 4360 O O . GLY A 1 594 ? 19.297 -28.955 -3.423 1.00 36.50 594 GLY A O 1
ATOM 4361 N N . THR A 1 595 ? 17.925 -30.727 -3.327 1.00 38.00 595 THR A N 1
ATOM 4362 C CA . THR A 1 595 ? 17.639 -30.657 -1.893 1.00 38.00 595 THR A CA 1
ATOM 4363 C C . THR A 1 595 ? 18.903 -31.095 -1.142 1.00 38.00 595 THR A C 1
ATOM 4365 O O . THR A 1 595 ? 19.446 -32.157 -1.462 1.00 38.00 595 THR A O 1
ATOM 4368 N N . PRO A 1 596 ? 19.419 -30.329 -0.168 1.00 36.22 596 PRO A N 1
ATOM 4369 C CA . PRO A 1 596 ? 20.423 -30.854 0.743 1.00 36.22 596 PRO A CA 1
ATOM 4370 C C . PRO A 1 596 ? 19.819 -32.051 1.492 1.00 36.22 596 PRO A C 1
ATOM 4372 O O . PRO A 1 596 ? 18.858 -31.888 2.236 1.00 36.22 596 PRO A O 1
ATOM 4375 N N . ASP A 1 597 ? 20.387 -33.247 1.321 1.00 35.88 597 ASP A N 1
ATOM 4376 C CA . ASP A 1 597 ? 19.964 -34.483 2.013 1.00 35.88 597 ASP A CA 1
ATOM 4377 C C . ASP A 1 597 ? 20.141 -34.429 3.555 1.00 35.88 597 ASP A C 1
ATOM 4379 O O . ASP A 1 597 ? 19.886 -35.421 4.237 1.00 35.88 597 ASP A O 1
ATOM 4383 N N . ASP A 1 598 ? 20.551 -33.285 4.117 1.00 35.12 598 ASP A N 1
ATOM 4384 C CA . ASP A 1 598 ? 20.924 -33.112 5.525 1.00 35.12 598 ASP A CA 1
ATOM 4385 C C . ASP A 1 598 ? 20.169 -31.954 6.228 1.00 35.12 598 ASP A C 1
ATOM 4387 O O . ASP A 1 598 ? 20.667 -31.400 7.210 1.00 35.12 598 ASP A O 1
ATOM 4391 N N . ALA A 1 599 ? 18.972 -31.573 5.767 1.00 31.41 599 ALA A N 1
ATOM 4392 C CA . ALA A 1 599 ? 18.085 -30.729 6.574 1.00 31.41 599 ALA A CA 1
ATOM 4393 C C . ALA A 1 599 ? 17.439 -31.581 7.686 1.00 31.41 599 ALA A C 1
ATOM 4395 O O . ALA A 1 599 ? 16.460 -32.295 7.469 1.00 31.41 599 ALA A O 1
ATOM 4396 N N . ASP A 1 600 ? 18.042 -31.550 8.877 1.00 31.14 600 ASP A N 1
ATOM 4397 C CA . ASP A 1 600 ? 17.438 -32.055 10.112 1.00 31.14 600 ASP A CA 1
ATOM 4398 C C . ASP A 1 600 ? 16.147 -31.255 10.362 1.00 31.14 600 ASP A C 1
ATOM 4400 O O . ASP A 1 600 ? 16.195 -30.064 10.663 1.00 31.14 600 ASP A O 1
ATOM 4404 N N . HIS A 1 601 ? 14.991 -31.903 10.213 1.00 32.97 601 HIS A N 1
ATOM 4405 C CA . HIS A 1 601 ? 13.720 -31.367 10.691 1.00 32.97 601 HIS A CA 1
ATOM 4406 C C . HIS A 1 601 ? 13.748 -31.338 12.225 1.00 32.97 601 HIS A C 1
ATOM 4408 O O . HIS A 1 601 ? 13.719 -32.400 12.862 1.00 32.97 601 HIS A O 1
ATOM 4414 N N . VAL A 1 602 ? 13.781 -30.139 12.804 1.00 33.66 602 VAL A N 1
ATOM 4415 C CA . VAL A 1 602 ? 13.340 -29.875 14.179 1.00 33.66 602 VAL A CA 1
ATOM 4416 C C . VAL A 1 602 ? 12.271 -28.811 14.117 1.00 33.66 602 VAL A C 1
ATOM 4418 O O . VAL A 1 602 ? 12.574 -27.758 13.523 1.00 33.66 602 VAL A O 1
#

Sequence (602 aa):
KLEETDKEHYEGFEGALGDLRSALEEDDLDAAHAAMKDADKHLRGAQTQLTNKKTVKQLTALVMGVHIKDVDVLLATDALDDATLEYNQIGTKFQDKGLYDMIAEADTEAADGVIDALDRAATAAEAENTAKASDAGSEAFGAATQGLHAVADANVAGAAHMAALQGLGWDAATLSTIGGPGTDYAHAAALNLYRARAYDAHWVAANGDADTAATMGSDVFAHFEGARAHEALEEADNDAYETFESGLESLQTGIENGNGSGIDDAVATIDENLRTGIDILAGGNAPLLQSGFFRARFEDAYERYQQGEADAAASIAEGLFGRFEANELDFHETLEDTSESLYETFEEEHLSALITAYEDDDSEAVDTHHQGVLDVLLDFEAEHSAALASGAEAGYMAARGFDAAGVAALGNADRASTIASDAFAHFEAGAAGYHEAIEDADEERYES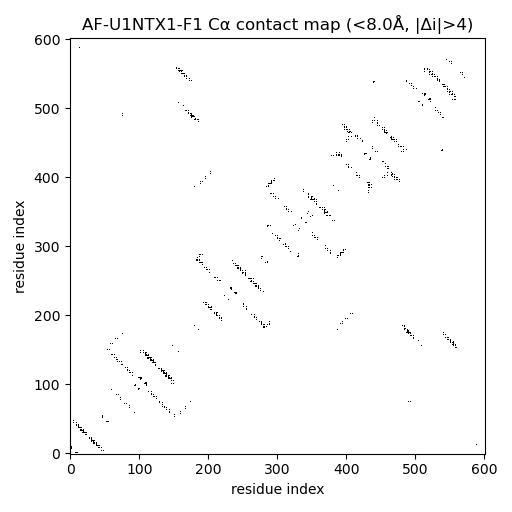FETALGAVQTAADDGGDVYAEAKTFNDEAVASAYAIAEAGGASEPAAAIMSDAFAHFEQAEVHEALEEADHDTYEGFEGALEAYQSGLESGSSDGAERYAAMARTGGFAVAGSVDDAPPVDSAAADSGEDERAEADVEGGPNVVKGTPDDADHV

Foldseek 3Di:
DLCVQPVVLQVQLLVLVVQLVVCVVVVVVVSNVVSVVSNVVSVLVSVCSVPNPLLSLLLVLLVLLLQLQLLLLCLLVLVLVVSLVSLVVSLVVCVVSVVLVQLCVQPNPLSVQLNVLSVQLSVCSVVVNSPRNNVSSLSNSLSSLVSSCRRDDQLSSLLSLLVSLLSLLVSLLVSQAADFAAVLLLLLLLLLLLLLLLVLLLVLLVLPNLVVSLVSLVVSVVVLVVDPSLVLLCVQDVVLNVQLVVLSVQLNVCSVVVPSVSSVVSSVSNNVSSLSSSCRSCPLLSLLLLLLSLLLLLVVLVVCLVVVNLVVSLVSLVVNLVCLVVCRSVNVVLLCVLDVVLNCQQNVPASVQCSVCSVVSPVVSVVVSSVSNNVSSLVSLLSGDLLSNLSSLLSNLLSLLSVLLSCVVSPNLVVSLVSLVVSLVCLVVCSSVNLLLLCLLDVVLSVQLNVLSVVLNVCSVVVHNSVVSSVSNNVSSSVSSSSSNSLHDSLVSSLVSLVSSVVSLVPDPSLVLLCVLDVVLSVQLVVLSVVCSVSSVSSGNPSSQLNSLSSSLSSCSSSNRSVPRDDSVVSVDPPDDDDDDDDDDPDDSPDDDDDDPPPDDD

pLDDT: mean 91.18, std 14.84, range [27.08, 98.88]

Solvent-accessible surface area (backbone atoms only — not comparable to full-atom values): 28922 Å² total; per-residue (Å²): 112,62,53,81,71,31,49,70,30,38,56,44,22,56,51,20,50,52,46,21,51,54,19,58,77,68,71,35,62,72,53,21,52,52,19,48,53,45,20,53,52,18,48,53,51,35,49,30,71,76,67,32,68,67,59,51,54,50,53,48,43,44,54,56,24,44,56,44,54,56,39,46,57,29,47,71,68,67,38,34,69,58,31,25,50,47,34,52,49,51,51,49,50,39,51,75,71,45,43,40,64,57,19,37,76,65,31,48,67,28,32,49,37,28,50,58,20,29,54,47,13,21,54,24,23,73,65,74,31,52,69,56,14,46,54,23,26,53,50,16,30,51,17,27,52,51,23,33,53,58,68,42,58,68,41,60,30,32,21,48,48,28,51,43,57,28,47,49,43,52,51,22,47,55,32,16,58,39,82,30,38,49,65,45,33,30,30,23,20,50,43,48,32,54,43,52,50,44,51,51,20,50,52,36,33,75,74,69,40,37,70,61,16,32,48,45,40,52,50,51,53,60,49,41,80,73,35,80,42,42,62,51,32,41,71,75,34,49,68,36,40,59,45,25,53,53,13,47,56,37,29,34,52,12,35,78,67,68,34,64,71,44,30,55,55,13,44,53,39,29,42,56,23,39,48,53,41,22,42,68,43,26,43,95,54,22,30,48,41,47,42,22,48,49,45,41,50,51,50,51,21,48,55,34,36,79,71,72,34,27,71,59,16,19,52,44,47,50,49,51,51,55,41,44,77,65,34,57,62,48,29,42,62,49,41,40,74,75,32,59,67,50,33,48,47,30,49,71,61,10,50,58,46,26,31,52,18,26,70,70,68,34,66,72,50,29,58,54,19,52,51,42,38,45,50,39,45,47,50,57,32,44,78,49,54,31,54,54,25,20,29,13,43,28,25,28,53,34,41,43,35,47,49,18,20,48,38,33,73,76,69,37,32,74,58,13,24,47,44,33,49,52,50,52,52,44,43,77,71,26,50,50,38,27,47,58,38,29,43,34,42,35,55,70,56,36,56,47,34,54,51,26,48,52,42,26,26,50,17,21,71,73,69,52,62,23,52,65,30,21,53,55,24,36,53,38,27,50,49,40,27,42,40,29,20,73,39,23,46,24,22,66,62,16,21,50,46,41,50,50,51,49,60,48,41,79,73,36,76,46,46,62,43,26,43,73,53,33,53,71,50,35,56,49,30,53,53,28,46,55,48,25,29,53,26,16,70,52,45,26,68,58,43,44,50,51,27,37,34,28,23,50,34,36,17,25,21,33,55,74,40,47,92,75,41,75,65,52,67,74,58,68,63,90,81,73,97,74,93,73,84,84,70,93,78,84,85,53,100,87,58,82,87,72,82,72,96,75,74,79,88,126

Secondary structure (DSSP, 8-state):
-HHHH-HHHHHHHHHHHHHHHHHHHTT-HHHHHHHHHHHHHHHHHHHHHHS-HHHHHHHHHHHHHHHHHHHHHHHHTT-HHHHHHHHHHHHHHHHHTTHHHHHHTT-HHHHHHHHHHHHHHHHHHHTT-HHHHHHHHHHHHHHHHHHHHHHS-HHHHHHHHHHHHHHHHHHHHHHHTSSSPPHHHHHHHHHHHHHHHHHHHHHHHHTT-HHHHHHHHHHHHHHHTTSHHHHHHHHH-HHHHHHHHHHHHHHHHHHHTT-HHHHHHHHHHHHHHHHHHHHHHHGGGHHHHHHHHHHHHHHHHHHHHHTT-HHHHHHHHHHHHHHHHTTGGGHHHHHHHH-HHHHHIIIIIIIHHHHHHHHTT-HHHHHHHHHHHHHHHHHHHHTS-HHHHHHHHHHHHHHHHHHHHHHHHTT-HHHHHHHHHHHHHHHHTTTTTHHHHHHHH-HHHHHHHHHHHHHHHHHHHHT--HHHHHHHHHHHHHHHHHHHHHH-S-HHHHHHHHHHHHHHHTTSHHHHHHHHH-HHHHHHHHHHHHHHHHHHHTT--TTHHHHHHHHHHHHHHHTT-GGGSPPSGGGS-SS-------------TT------TT----

Mean predicted aligned error: 9.47 Å

Radius of gyration: 29.3 Å; Cα contacts (8 Å, |Δi|>4): 889; chains: 1; bounding box: 64×58×81 Å